Protein AF-0000000069709035 (afdb_homodimer)

Solvent-accessible surface area (backbone atoms only — not comparable to full-atom values): 29386 Å² total; per-residue (Å²): 130,51,40,73,45,54,16,50,61,55,23,49,52,48,51,56,45,42,37,57,29,41,48,54,38,43,74,75,73,40,66,38,20,39,33,39,36,38,46,39,82,55,62,71,58,51,52,52,52,51,51,52,41,52,56,24,54,76,49,61,29,45,65,43,82,43,79,38,64,52,84,51,62,55,62,56,55,54,50,51,43,47,54,47,59,68,33,86,73,46,25,14,45,43,71,52,77,75,58,45,87,87,39,62,64,68,59,53,40,62,57,40,43,64,76,23,26,27,54,19,66,16,27,44,28,36,13,23,36,65,65,70,56,46,82,35,64,32,18,49,40,46,29,51,48,52,53,32,53,75,71,70,50,72,42,56,37,33,37,32,28,32,32,16,70,40,77,72,42,23,46,52,34,52,45,50,27,52,29,94,50,93,72,6,30,22,25,37,32,44,34,48,95,50,35,76,56,57,47,63,53,41,38,68,23,50,28,39,39,32,41,63,70,40,71,42,71,42,44,30,90,30,46,32,80,58,18,32,40,42,30,60,14,80,31,84,39,82,36,98,44,96,81,46,42,43,61,37,17,15,42,33,60,73,51,30,44,75,31,18,43,29,34,35,40,51,76,49,11,46,63,46,17,28,58,38,31,36,52,50,29,22,47,52,26,30,25,61,76,69,71,43,90,66,68,75,121,130,50,41,72,44,54,16,50,61,53,22,51,52,49,51,57,45,42,37,57,30,41,48,55,38,42,72,74,74,40,65,36,18,39,33,40,37,39,44,40,82,56,64,71,58,51,52,52,52,51,52,52,41,51,56,24,54,77,49,62,28,45,65,44,82,43,80,38,63,53,83,50,62,54,63,58,57,54,50,51,41,48,51,46,62,70,32,86,72,45,25,14,46,42,71,51,77,74,57,44,87,88,38,60,63,68,60,54,40,61,56,40,44,65,76,24,25,27,56,19,67,16,27,44,27,37,14,23,36,65,65,69,56,48,83,35,63,32,18,47,38,47,28,49,48,52,53,32,52,75,71,71,49,71,42,56,37,32,37,32,28,33,33,16,69,40,76,71,42,23,45,52,35,53,45,51,29,52,28,95,48,92,71,6,30,23,24,36,32,43,35,47,94,51,37,78,56,59,47,65,53,40,36,68,23,49,28,36,38,33,41,63,70,40,70,43,71,42,42,28,90,31,46,32,79,57,17,33,38,42,30,61,14,79,31,83,40,83,38,98,45,97,81,45,42,43,61,35,17,15,43,33,60,72,54,30,44,75,31,19,44,28,34,34,41,50,73,49,10,49,64,46,16,27,58,38,31,37,52,49,30,21,47,50,27,31,25,62,76,70,71,42,90,64,71,76,120

Sequence (594 aa):
MTTVIDGKAVAADIREQLTNSVETLSGEGETPTLATVLMGNDPASETYVSMKHRDCEELGIEARDVRIDGDAPADELFEAVENLNADPAVNGVLVQMPVPDHVDKQAVLQSIDPEKDVDGFHPENVGRLVAGDARYKPCTPHGIQKLFESIDLDPAGKDVVVVGRSDIVGKPMANLLIQKEDGGNATVTVCHSRTEDLAAKTQAADVVVAAAGVPELIDGSMLSEGVVVIDVGVNRVDADTEKGYELVGDVEYESAAEKASAITPVPGGVGPMTRAMLLYNTVKATSRQEGIPVDLPMTTVIDGKAVAADIREQLTNSVETLSGEGETPTLATVLMGNDPASETYVSMKHRDCEELGIEARDVRIDGDAPADELFEAVENLNADPAVNGVLVQMPVPDHVDKQAVLQSIDPEKDVDGFHPENVGRLVAGDARYKPCTPHGIQKLFESIDLDPAGKDVVVVGRSDIVGKPMANLLIQKEDGGNATVTVCHSRTEDLAAKTQAADVVVAAAGVPELIDGSMLSEGVVVIDVGVNRVDADTEKGYELVGDVEYESAAEKASAITPVPGGVGPMTRAMLLYNTVKATSRQEGIPVDLP

pLDDT: mean 95.6, std 6.12, range [62.56, 98.94]

Secondary structure (DSSP, 8-state):
-PEE--HHHHHHHHHHHHHHHHHHHHHTT---EEEEEEES--HHHHHHHHHHHHHHHHHT-EEEEEEE-TTS-HHHHHHHHHHHHH-TT--EEEEPSPPPTTS-HHHHHHHS-TTTBTTS-SHHHHHHHHTT--SS--HHHHHHHHHHHHTT---TT-EEEEE---TTTHHHHHHHHHSSSTT---EEEEE-TT-S-HHHHHHT-SEEEE-S--TT-B-GGGS-TT-EEEE---EEEE-SSTTSEEEE-SB-HHHHHTT-SEE--TTTSSHHHHHHHHHHHHHHHHHHHHT------/-PEE--HHHHHHHHHHHHHHHHHHHHHTT---EEEEEEES--HHHHHHHHHHHHHHHHHT-EEEEEEE-TTS-HHHHHHHHHHHHH-TT--EEEEPSPPPTTS-HHHHHHHS-TTTBTTS-SHHHHHHHHTT--SS--HHHHHHHHHHHHTT---TT-EEEEE---TTTHHHHHHHHHSSSTT---EEEEE-TT-S-HHHHHHT-SEEEE-S--TT-B-GGGS-TT-EEEE---EEEE-SSTTSEEEE-SB-HHHHHTT-SEE--TTTSSHHHHHHHHHHHHHHHHHHHHT------

Foldseek 3Di:
DAAALFLQVLLVVQLVQCLQLQVLCVVVVAAQEEEEEEEADDPVQVVVLVVLCVSCVVSRHHYHYHYHYLPDDLVVLLVVQLVLQVDLNHLAYHYDDDHHPNHDPLVSLCSHDCLRHLQQLHPVQLVCLLVVRHLHQHQLLVLVLSSCVVVPHWQAAFEEEEEADDSRHRVSNQSNQCDPDTSHNHNYHYHYPPRDCQLVSQQRGQEYEYDHQAFQLAELSSHAAAHEYHFPHWHWDQDPDPVRTDTGTNHDCPSNSVRYNYYYGPVRGSVSRSSSSSVLSSSSSSCVSVVNDGDRD/DAAALFLQVLLVVQLVQCLQLQVLCVVVVAAQEEEEEEEADPVVQVVVLVVLCVSCVVSRHHYHYHYHYLPDDLVVLLVVQLVLQVDLNHLAYHYDDDHHPNHDPLVSLCSHDCLRHLQQLHPVQLVCLLVVRHLHQHQLLVLVLSSCVVVPHWQAAFEEEEEADDSRHRVSNQSNQCDPDTSHNHNYHYHYPPRPCQLVSQQRGQEYEYDHQAFQLAELSSHAAAHEYEFPHWHWDQDPDPVRTDTGTNHDCPSNSVRYNYYYGPPRGSVSRSSSSSVLSSSSSSCVSVVNDGDRD

Nearest PDB structures (foldseek):
  8wfc-assembly1_A-2  TM=9.436E-01  e=3.351E-33  Porphyromonas gingivalis
  7ehv-assembly1_B  TM=9.606E-01  e=2.937E-32  Homo sapiens
  2c2y-assembly1_A-2  TM=9.545E-01  e=8.212E-32  Mycobacterium tuberculosis H37Rv
  4b4v-assembly1_B  TM=9.511E-01  e=3.908E-32  Acinetobacter baumannii ATCC 19606 = CIP 70.34 = JCM 6841
  4a26-assembly1_A  TM=9.319E-01  e=2.169E-31  Leishmania major

Organism: NCBI:txid1604004

InterPro domains:
  IPR000672 Tetrahydrofolate dehydrogenase/cyclohydrolase [MF_01576] (2-290)
  IPR000672 Tetrahydrofolate dehydrogenase/cyclohydrolase [PR00085] (32-54)
  IPR000672 Tetrahydrofolate dehydrogenase/cyclohydrolase [PR00085] (73-100)
  IPR000672 Tetrahydrofolate dehydrogenase/cyclohydrolase [PR00085] (108-129)
  IPR000672 Tetrahydrofolate dehydrogenase/cyclohydrolase [PR00085] (153-173)
  IPR000672 Tetrahydrofolate dehydrogenase/cyclohydrolase [PR00085] (206-235)
  IPR000672 Tetrahydrofolate dehydrogenase/cyclohydrolase [PR00085] (246-262)
  IPR000672 Tetrahydrofolate dehydrogenase/cyclohydrolase [PR00085] (263-281)
  IPR020630 Tetrahydrofolate dehydrogenase/cyclohydrolase, catalytic domain [PF00763] (5-119)
  IPR020631 Tetrahydrofolate dehydrogenase/cyclohydrolase, NAD(P)-binding domain [PF02882] (138-289)
  IPR020631 Tetrahydrofolate dehydrogenase/cyclohydrolase, NAD(P)-binding domain [cd01080] (114-285)
  IPR036291 NAD(P)-binding domain superfamily [SSF51735] (121-288)
  IPR046346 Aminoacid dehydrogenase-like, N-terminal domain superfamily [SSF53223] (1-120)

Radius of gyration: 25.01 Å; Cα contacts (8 Å, |Δi|>4): 1370; chains: 2; bounding box: 58×79×54 Å

Structure (mmCIF, N/CA/C/O backbone):
data_AF-0000000069709035-model_v1
#
loop_
_entity.id
_entity.type
_entity.pdbx_description
1 polymer 'Bifunctional protein FolD'
#
loop_
_atom_site.group_PDB
_atom_site.id
_atom_site.type_symbol
_atom_site.label_atom_id
_atom_site.label_alt_id
_atom_site.label_comp_id
_atom_site.label_asym_id
_atom_site.label_entity_id
_atom_site.label_seq_id
_atom_site.pdbx_PDB_ins_code
_atom_site.Cartn_x
_atom_site.Cartn_y
_atom_site.Cartn_z
_atom_site.occupancy
_atom_site.B_iso_or_equiv
_atom_site.auth_seq_id
_atom_site.auth_comp_id
_atom_site.auth_asym_id
_atom_site.auth_atom_id
_atom_site.pdbx_PDB_model_num
ATOM 1 N N . MET A 1 1 ? -30.391 11.641 16.578 1 85.12 1 MET A N 1
ATOM 2 C CA . MET A 1 1 ? -29.656 12.859 16.25 1 85.12 1 MET A CA 1
ATOM 3 C C . MET A 1 1 ? -28.203 12.547 15.906 1 85.12 1 MET A C 1
ATOM 5 O O . MET A 1 1 ? -27.578 11.719 16.562 1 85.12 1 MET A O 1
ATOM 9 N N . THR A 1 2 ? -27.703 13.117 14.695 1 94.81 2 THR A N 1
ATOM 10 C CA . THR A 1 2 ? -26.359 12.828 14.211 1 94.81 2 THR A CA 1
ATOM 11 C C . THR A 1 2 ? -25.312 13.594 15.016 1 94.81 2 THR A C 1
ATOM 13 O O . THR A 1 2 ? -25.547 14.734 15.422 1 94.81 2 THR A O 1
ATOM 16 N N . THR A 1 3 ? -24.281 12.984 15.453 1 97.88 3 THR A N 1
ATOM 17 C CA . THR A 1 3 ? -23.141 13.641 16.078 1 97.88 3 THR A CA 1
ATOM 18 C C . THR A 1 3 ? -22.234 14.281 15.031 1 97.88 3 THR A C 1
ATOM 20 O O . THR A 1 3 ? -21.797 13.609 14.094 1 97.88 3 THR A O 1
ATOM 23 N N . VAL A 1 4 ? -22.047 15.562 15.18 1 98.5 4 VAL A N 1
ATOM 24 C CA . VAL A 1 4 ? -21.094 16.234 14.297 1 98.5 4 VAL A CA 1
ATOM 25 C C . VAL A 1 4 ? -19.688 16.062 14.836 1 98.5 4 VAL A C 1
ATOM 27 O O . VAL A 1 4 ? -19.391 16.438 15.969 1 98.5 4 VAL A O 1
ATOM 30 N N . ILE A 1 5 ? -18.828 15.438 14.086 1 98.69 5 ILE A N 1
ATOM 31 C CA . ILE A 1 5 ? -17.438 15.258 14.477 1 98.69 5 ILE A CA 1
ATOM 32 C C . ILE A 1 5 ? -16.656 16.562 14.25 1 98.69 5 ILE A C 1
ATOM 34 O O . ILE A 1 5 ? -16.406 16.938 13.102 1 98.69 5 ILE A O 1
ATOM 38 N N . ASP A 1 6 ? -16.25 17.156 15.273 1 98.31 6 ASP A N 1
ATOM 39 C CA . ASP A 1 6 ? -15.625 18.469 15.227 1 98.31 6 ASP A CA 1
ATOM 40 C C . ASP A 1 6 ? -14.117 18.359 15.039 1 98.31 6 ASP A C 1
ATOM 42 O O . ASP A 1 6 ? -13.367 18.297 16.016 1 98.31 6 ASP A O 1
ATOM 46 N N . GLY A 1 7 ? -13.695 18.391 13.781 1 98.38 7 GLY A N 1
ATOM 47 C CA . GLY A 1 7 ? -12.281 18.266 13.484 1 98.38 7 GLY A CA 1
ATOM 48 C C . GLY A 1 7 ? -11.438 19.391 14.055 1 98.38 7 GLY A C 1
ATOM 49 O O . GLY A 1 7 ? -10.273 19.188 14.398 1 98.38 7 GLY A O 1
ATOM 50 N N . LYS A 1 8 ? -12.031 20.578 14.164 1 97.5 8 LYS A N 1
ATOM 51 C CA . LYS A 1 8 ? -11.32 21.719 14.734 1 97.5 8 LYS A CA 1
ATOM 52 C C . LYS A 1 8 ? -10.984 21.469 16.203 1 97.5 8 LYS A C 1
ATOM 54 O O . LYS A 1 8 ? -9.859 21.734 16.641 1 97.5 8 LYS A O 1
ATOM 59 N N . ALA A 1 9 ? -11.977 20.984 16.906 1 98.19 9 ALA A N 1
ATOM 60 C CA . ALA A 1 9 ? -11.773 20.703 18.328 1 98.19 9 ALA A CA 1
ATOM 61 C C . ALA A 1 9 ? -10.727 19.609 18.547 1 98.19 9 ALA A C 1
ATOM 63 O O . ALA A 1 9 ? -9.859 19.734 19.406 1 98.19 9 ALA A O 1
ATOM 64 N N . VAL A 1 10 ? -10.836 18.531 17.766 1 98.5 10 VAL A N 1
ATOM 65 C CA . VAL A 1 10 ? -9.891 17.422 17.891 1 98.5 10 VAL A CA 1
ATOM 66 C C . VAL A 1 10 ? -8.484 17.906 17.547 1 98.5 10 VAL A C 1
ATOM 68 O O . VAL A 1 10 ? -7.52 17.562 18.234 1 98.5 10 VAL A O 1
ATOM 71 N N . ALA A 1 11 ? -8.32 18.672 16.484 1 97.62 11 ALA A N 1
ATOM 72 C CA . ALA A 1 11 ? -7.039 19.234 16.062 1 97.62 11 ALA A CA 1
ATOM 73 C C . ALA A 1 11 ? -6.434 20.094 17.172 1 97.62 11 ALA A C 1
ATOM 75 O O . ALA A 1 11 ? -5.234 20.031 17.438 1 97.62 11 ALA A O 1
ATOM 76 N N . ALA A 1 12 ? -7.273 20.938 17.75 1 96.56 12 ALA A N 1
ATOM 77 C CA . ALA A 1 12 ? -6.816 21.797 18.844 1 96.56 12 ALA A CA 1
ATOM 78 C C . ALA A 1 12 ? -6.277 20.984 20.016 1 96.56 12 ALA A C 1
ATOM 80 O O . ALA A 1 12 ? -5.258 21.344 20.609 1 96.56 12 ALA A O 1
ATOM 81 N N . ASP A 1 13 ? -6.984 19.938 20.328 1 97.44 13 ASP A N 1
ATOM 82 C CA . ASP A 1 13 ? -6.551 19.047 21.406 1 97.44 13 ASP A CA 1
ATOM 83 C C . ASP A 1 13 ? -5.18 18.453 21.094 1 97.44 13 ASP A C 1
ATOM 85 O O . ASP A 1 13 ? -4.32 18.359 21.969 1 97.44 13 ASP A O 1
ATOM 89 N N . ILE A 1 14 ? -4.973 18 19.859 1 97.38 14 ILE A N 1
ATOM 90 C CA . ILE A 1 14 ? -3.703 17.422 19.438 1 97.38 14 ILE A CA 1
ATOM 91 C C . ILE A 1 14 ? -2.594 18.453 19.547 1 97.38 14 ILE A C 1
ATOM 93 O O . ILE A 1 14 ? -1.519 18.172 20.078 1 97.38 14 ILE A O 1
ATOM 97 N N . ARG A 1 15 ? -2.836 19.672 19.094 1 95.88 15 ARG A N 1
ATOM 98 C CA . ARG A 1 15 ? -1.846 20.75 19.156 1 95.88 15 ARG A CA 1
ATOM 99 C C . ARG A 1 15 ? -1.473 21.062 20.609 1 95.88 15 ARG A C 1
ATOM 101 O O . ARG A 1 15 ? -0.301 21.297 20.906 1 95.88 15 ARG A O 1
ATOM 108 N N . GLU A 1 16 ? -2.475 21.062 21.406 1 95.38 16 GLU A N 1
ATOM 109 C CA . GLU A 1 16 ? -2.225 21.312 22.828 1 95.38 16 GLU A CA 1
ATOM 110 C C . GLU A 1 16 ? -1.298 20.266 23.422 1 95.38 16 GLU A C 1
ATOM 112 O O . GLU A 1 16 ? -0.353 20.594 24.141 1 95.38 16 GLU A O 1
ATOM 117 N N . GLN A 1 17 ? -1.543 19.094 23.078 1 96.12 17 GLN A N 1
ATOM 118 C CA . GLN A 1 17 ? -0.728 18 23.609 1 96.12 17 GLN A CA 1
ATOM 119 C C . GLN A 1 17 ? 0.677 18.016 23.016 1 96.12 17 GLN A C 1
ATOM 121 O O . GLN A 1 17 ? 1.646 17.641 23.672 1 96.12 17 GLN A O 1
ATOM 126 N N . LEU A 1 18 ? 0.821 18.422 21.797 1 97.31 18 LEU A N 1
ATOM 127 C CA . LEU A 1 18 ? 2.115 18.516 21.125 1 97.31 18 LEU A CA 1
ATOM 128 C C . LEU A 1 18 ? 3 19.562 21.797 1 97.31 18 LEU A C 1
ATOM 130 O O . LEU A 1 18 ? 4.227 19.5 21.703 1 97.31 18 LEU A O 1
ATOM 134 N N . THR A 1 19 ? 2.367 20.594 22.438 1 95.69 19 THR A N 1
ATOM 135 C CA . THR A 1 19 ? 3.121 21.625 23.125 1 95.69 19 THR A CA 1
ATOM 136 C C . THR A 1 19 ? 4.086 21.016 24.141 1 95.69 19 THR A C 1
ATOM 138 O O . THR A 1 19 ? 5.242 21.438 24.234 1 95.69 19 THR A O 1
ATOM 141 N N . ASN A 1 20 ? 3.625 20.016 24.844 1 95.81 20 ASN A N 1
ATOM 142 C CA . ASN A 1 20 ? 4.469 19.328 25.812 1 95.81 20 ASN A CA 1
ATOM 143 C C . ASN A 1 20 ? 5.652 18.641 25.141 1 95.81 20 ASN A C 1
ATOM 145 O O . ASN A 1 20 ? 6.766 18.656 25.672 1 95.81 20 ASN A O 1
ATOM 149 N N . SER A 1 21 ? 5.383 18.031 24.016 1 97.44 21 SER A N 1
ATOM 150 C CA . SER A 1 21 ? 6.438 17.359 23.266 1 97.44 21 SER A CA 1
ATOM 151 C C . SER A 1 21 ? 7.48 18.359 22.766 1 97.44 21 SER A C 1
ATOM 153 O O . SER A 1 21 ? 8.68 18.078 22.828 1 97.44 21 SER A O 1
ATOM 155 N N . VAL A 1 22 ? 7.031 19.469 22.297 1 97.69 22 VAL A N 1
ATOM 156 C CA . VAL A 1 22 ? 7.922 20.5 21.781 1 97.69 22 VAL A CA 1
ATOM 157 C C . VAL A 1 22 ? 8.766 21.062 22.922 1 97.69 22 VAL A C 1
ATOM 159 O O . VAL A 1 22 ? 9.961 21.328 22.766 1 97.69 22 VAL A O 1
ATOM 162 N N . GLU A 1 23 ? 8.172 21.234 24.062 1 96.5 23 GLU A N 1
ATOM 163 C CA . GLU A 1 23 ? 8.898 21.719 25.234 1 96.5 23 GLU A CA 1
ATOM 164 C C . GLU A 1 23 ? 9.992 20.734 25.641 1 96.5 23 GLU A C 1
ATOM 166 O O . GLU A 1 23 ? 11.094 21.141 26.031 1 96.5 23 GLU A O 1
ATOM 171 N N . THR A 1 24 ? 9.625 19.469 25.609 1 97.38 24 THR A N 1
ATOM 172 C CA . THR A 1 24 ? 10.617 18.438 25.922 1 97.38 24 THR A CA 1
ATOM 173 C C . THR A 1 24 ? 11.812 18.531 24.969 1 97.38 24 THR A C 1
ATOM 175 O O . THR A 1 24 ? 12.961 18.5 25.422 1 97.38 24 THR A O 1
ATOM 178 N N . LEU A 1 25 ? 11.562 18.672 23.688 1 97.94 25 LEU A N 1
ATOM 179 C CA . LEU A 1 25 ? 12.625 18.797 22.703 1 97.94 25 LEU A CA 1
ATOM 180 C C . LEU A 1 25 ? 13.438 20.062 22.938 1 97.94 25 LEU A C 1
ATOM 182 O O . LEU A 1 25 ? 14.672 20.031 22.906 1 97.94 25 LEU A O 1
ATOM 186 N N . SER A 1 26 ? 12.711 21.156 23.203 1 96.38 26 SER A N 1
ATOM 187 C CA . SER A 1 26 ? 13.367 22.438 23.453 1 96.38 26 SER A CA 1
ATOM 188 C C . SER A 1 26 ? 14.266 22.359 24.688 1 96.38 26 SER A C 1
ATOM 190 O O . SER A 1 26 ? 15.336 22.969 24.719 1 96.38 26 SER A O 1
ATOM 192 N N . GLY A 1 27 ? 13.789 21.656 25.641 1 96.69 27 GLY A N 1
ATOM 193 C CA . GLY A 1 27 ? 14.578 21.453 26.844 1 96.69 27 GLY A CA 1
ATOM 194 C C . GLY A 1 27 ? 15.891 20.75 26.594 1 96.69 27 GLY A C 1
ATOM 195 O O . GLY A 1 27 ? 16.859 20.922 27.344 1 96.69 27 GLY A O 1
ATOM 196 N N . GLU A 1 28 ? 15.938 19.969 25.609 1 97.38 28 GLU A N 1
ATOM 197 C CA . GLU A 1 28 ? 17.156 19.266 25.219 1 97.38 28 GLU A CA 1
ATOM 198 C C . GLU A 1 28 ? 17.938 20.031 24.156 1 97.38 28 GLU A C 1
ATOM 200 O O . GLU A 1 28 ? 18.891 19.5 23.594 1 97.38 28 GLU A O 1
ATOM 205 N N . GLY A 1 29 ? 17.438 21.266 23.781 1 96.81 29 GLY A N 1
ATOM 206 C CA . GLY A 1 29 ? 18.156 22.141 22.875 1 96.81 29 GLY A CA 1
ATOM 207 C C . GLY A 1 29 ? 17.75 21.969 21.438 1 96.81 29 GLY A C 1
ATOM 208 O O . GLY A 1 29 ? 18.438 22.453 20.531 1 96.81 29 GLY A O 1
ATOM 209 N N . GLU A 1 30 ? 16.641 21.25 21.219 1 97.31 30 GLU A N 1
ATOM 210 C CA . GLU A 1 30 ? 16.219 20.984 19.844 1 97.31 30 GLU A CA 1
ATOM 211 C C . GLU A 1 30 ? 14.914 21.688 19.516 1 97.31 30 GLU A C 1
ATOM 213 O O . GLU A 1 30 ? 13.969 21.672 20.312 1 97.31 30 GLU A O 1
ATOM 218 N N . THR A 1 31 ? 14.875 22.422 18.453 1 97.5 31 THR A N 1
ATOM 219 C CA . THR A 1 31 ? 13.664 23.062 17.938 1 97.5 31 THR A CA 1
ATOM 220 C C . THR A 1 31 ? 13.18 22.375 16.672 1 97.5 31 THR A C 1
ATOM 222 O O . THR A 1 31 ? 13.867 22.375 15.648 1 97.5 31 THR A O 1
ATOM 225 N N . PRO A 1 32 ? 11.984 21.766 16.719 1 98.31 32 PRO A N 1
ATOM 226 C CA . PRO A 1 32 ? 11.469 21.172 15.477 1 98.31 32 PRO A CA 1
ATOM 227 C C . PRO A 1 32 ? 11.352 22.203 14.344 1 98.31 32 PRO A C 1
ATOM 229 O O . PRO A 1 32 ? 10.914 23.328 14.578 1 98.31 32 PRO A O 1
ATOM 232 N N . THR A 1 33 ? 11.734 21.828 13.172 1 98.19 33 THR A N 1
ATOM 233 C CA . THR A 1 33 ? 11.719 22.75 12.031 1 98.19 33 THR A CA 1
ATOM 234 C C . THR A 1 33 ? 11.039 22.094 10.836 1 98.19 33 THR A C 1
ATOM 236 O O . THR A 1 33 ? 11.445 21.016 10.398 1 98.19 33 THR A O 1
ATOM 239 N N . LEU A 1 34 ? 10.008 22.734 10.32 1 97.81 34 LEU A N 1
ATOM 240 C CA . LEU A 1 34 ? 9.281 22.312 9.125 1 97.81 34 LEU A CA 1
ATOM 241 C C . LEU A 1 34 ? 9.57 23.25 7.957 1 97.81 34 LEU A C 1
ATOM 243 O O . LEU A 1 34 ? 9.352 24.453 8.055 1 97.81 34 LEU A O 1
ATOM 247 N N . ALA A 1 35 ? 10.133 22.688 6.91 1 97.19 35 ALA A N 1
ATOM 248 C CA . ALA A 1 35 ? 10.336 23.453 5.684 1 97.19 35 ALA A CA 1
ATOM 249 C C . ALA A 1 35 ? 9.242 23.156 4.66 1 97.19 35 ALA A C 1
ATOM 251 O O . ALA A 1 35 ? 8.953 21.984 4.371 1 97.19 35 ALA A O 1
ATOM 252 N N . THR A 1 36 ? 8.625 24.156 4.148 1 95.19 36 THR A N 1
ATOM 253 C CA . THR A 1 36 ? 7.629 24.031 3.09 1 95.19 36 THR A CA 1
ATOM 254 C C . THR A 1 36 ? 8.133 24.656 1.792 1 95.19 36 THR A C 1
ATOM 256 O O . THR A 1 36 ? 8.68 25.766 1.8 1 95.19 36 THR A O 1
ATOM 259 N N . VAL A 1 37 ? 8.023 23.891 0.736 1 95.69 37 VAL A N 1
ATOM 260 C CA . VAL A 1 37 ? 8.422 24.375 -0.585 1 95.69 37 VAL A CA 1
ATOM 261 C C . VAL A 1 37 ? 7.18 24.594 -1.446 1 95.69 37 VAL A C 1
ATOM 263 O O . VAL A 1 37 ? 6.375 23.672 -1.638 1 95.69 37 VAL A O 1
ATOM 266 N N . LEU A 1 38 ? 6.996 25.766 -1.884 1 94.38 38 LEU A N 1
ATOM 267 C CA . LEU A 1 38 ? 5.891 26.125 -2.764 1 94.38 38 LEU A CA 1
ATOM 268 C C . LEU A 1 38 ? 6.402 26.609 -4.117 1 94.38 38 LEU A C 1
ATOM 270 O O . LEU A 1 38 ? 7.168 27.562 -4.188 1 94.38 38 LEU A O 1
ATOM 274 N N . MET A 1 39 ? 6.09 25.875 -5.125 1 93.88 39 MET A N 1
ATOM 275 C CA . MET A 1 39 ? 6.402 26.297 -6.484 1 93.88 39 MET A CA 1
ATOM 276 C C . MET A 1 39 ? 5.145 26.781 -7.207 1 93.88 39 MET A C 1
ATOM 278 O O . MET A 1 39 ? 4.258 25.984 -7.512 1 93.88 39 MET A O 1
ATOM 282 N N . GLY A 1 40 ? 5.145 28 -7.59 1 87.06 40 GLY A N 1
ATOM 283 C CA . GLY A 1 40 ? 3.979 28.594 -8.227 1 87.06 40 GLY A CA 1
ATOM 284 C C . GLY A 1 40 ? 3.34 29.688 -7.406 1 87.06 40 GLY A C 1
ATOM 285 O O . GLY A 1 40 ? 3.805 30 -6.309 1 87.06 40 GLY A O 1
ATOM 286 N N . ASN A 1 41 ? 2.328 30.375 -8 1 75.38 41 ASN A N 1
ATOM 287 C CA . ASN A 1 41 ? 1.71 31.531 -7.379 1 75.38 41 ASN A CA 1
ATOM 288 C C . ASN A 1 41 ? 0.221 31.312 -7.129 1 75.38 41 ASN A C 1
ATOM 290 O O . ASN A 1 41 ? -0.552 32.281 -7.07 1 75.38 41 ASN A O 1
ATOM 294 N N . ASP A 1 42 ? -0.115 30.047 -6.969 1 73.12 42 ASP A N 1
ATOM 295 C CA . ASP A 1 42 ? -1.532 29.797 -6.727 1 73.12 42 ASP A CA 1
ATOM 296 C C . ASP A 1 42 ? -1.956 30.328 -5.355 1 73.12 42 ASP A C 1
ATOM 298 O O . ASP A 1 42 ? -1.397 29.922 -4.332 1 73.12 42 ASP A O 1
ATOM 302 N N . PRO A 1 43 ? -2.887 31.281 -5.324 1 65.19 43 PRO A N 1
ATOM 303 C CA . PRO A 1 43 ? -3.312 31.906 -4.074 1 65.19 43 PRO A CA 1
ATOM 304 C C . PRO A 1 43 ? -3.781 30.891 -3.033 1 65.19 43 PRO A C 1
ATOM 306 O O . PRO A 1 43 ? -3.533 31.078 -1.839 1 65.19 43 PRO A O 1
ATOM 309 N N . ALA A 1 44 ? -4.52 29.906 -3.445 1 63.41 44 ALA A N 1
ATOM 310 C CA . ALA A 1 44 ? -4.988 28.875 -2.523 1 63.41 44 ALA A CA 1
ATOM 311 C C . ALA A 1 44 ? -3.818 28.188 -1.824 1 63.41 44 ALA A C 1
ATOM 313 O O . ALA A 1 44 ? -3.863 27.953 -0.616 1 63.41 44 ALA A O 1
ATOM 314 N N . SER A 1 45 ? -2.803 27.969 -2.529 1 69 45 SER A N 1
ATOM 315 C CA . SER A 1 45 ? -1.605 27.344 -1.986 1 69 45 SER A CA 1
ATOM 316 C C . SER A 1 45 ? -0.89 28.266 -1.006 1 69 45 SER A C 1
ATOM 318 O O . SER A 1 45 ? -0.416 27.828 0.041 1 69 45 SER A O 1
ATOM 320 N N . GLU A 1 46 ? -0.958 29.547 -1.298 1 69.69 46 GLU A N 1
ATOM 321 C CA . GLU A 1 46 ? -0.292 30.516 -0.439 1 69.69 46 GLU A CA 1
ATOM 322 C C . GLU A 1 46 ? -0.981 30.625 0.918 1 69.69 46 GLU A C 1
ATOM 324 O O . GLU A 1 46 ? -0.317 30.734 1.951 1 69.69 46 GLU A O 1
ATOM 329 N N . THR A 1 47 ? -2.195 30.562 0.863 1 67.56 47 THR A N 1
ATOM 330 C CA . THR A 1 47 ? -2.967 30.641 2.098 1 67.56 47 THR A CA 1
ATOM 331 C C . THR A 1 47 ? -2.701 29.422 2.98 1 67.56 47 THR A C 1
ATOM 333 O O . THR A 1 47 ? -2.561 29.547 4.199 1 67.56 47 THR A O 1
ATOM 336 N N . TYR A 1 48 ? -2.607 28.297 2.303 1 70.62 48 TYR A N 1
ATOM 337 C CA . TYR A 1 48 ? -2.373 27.078 3.051 1 70.62 48 TYR A CA 1
ATOM 338 C C . TYR A 1 48 ? -1.006 27.094 3.727 1 70.62 48 TYR A C 1
ATOM 340 O O . TYR A 1 48 ? -0.876 26.719 4.895 1 70.62 48 TYR A O 1
ATOM 348 N N . VAL A 1 49 ? -0.06 27.672 3.049 1 70.25 49 VAL A N 1
ATOM 349 C CA . VAL A 1 49 ? 1.295 27.75 3.582 1 70.25 49 VAL A CA 1
ATOM 350 C C . VAL A 1 49 ? 1.325 28.719 4.762 1 70.25 49 VAL A C 1
ATOM 352 O O . VAL A 1 49 ? 1.96 28.453 5.781 1 70.25 49 VAL A O 1
ATOM 355 N N . SER A 1 50 ? 0.559 29.75 4.617 1 72.12 50 SER A N 1
ATOM 356 C CA . SER A 1 50 ? 0.524 30.75 5.676 1 72.12 50 SER A CA 1
ATOM 357 C C . SER A 1 50 ? -0.12 30.188 6.941 1 72.12 50 SER A C 1
ATOM 359 O O . SER A 1 50 ? 0.342 30.469 8.055 1 72.12 50 SER A O 1
ATOM 361 N N . MET A 1 51 ? -1.083 29.406 6.773 1 75.06 51 MET A N 1
ATOM 362 C CA . MET A 1 51 ? -1.756 28.781 7.91 1 75.06 51 MET A CA 1
ATOM 363 C C . MET A 1 51 ? -0.826 27.812 8.633 1 75.06 51 MET A C 1
ATOM 365 O O . MET A 1 51 ? -0.791 27.781 9.859 1 75.06 51 MET A O 1
ATOM 369 N N . LYS A 1 52 ? -0.081 27.125 7.855 1 74.94 52 LYS A N 1
ATOM 370 C CA . LYS A 1 52 ? 0.882 26.188 8.43 1 74.94 52 LYS A CA 1
ATOM 371 C C . LYS A 1 52 ? 1.914 26.922 9.281 1 74.94 52 LYS A C 1
ATOM 373 O O . LYS A 1 52 ? 2.281 26.438 10.359 1 74.94 52 LYS A O 1
ATOM 378 N N . HIS A 1 53 ? 2.287 28.078 8.789 1 78.31 53 HIS A N 1
ATOM 379 C CA . HIS A 1 53 ? 3.295 28.859 9.508 1 78.31 53 HIS A CA 1
ATOM 380 C C . HIS A 1 53 ? 2.758 29.359 10.844 1 78.31 53 HIS A C 1
ATOM 382 O O . HIS A 1 53 ? 3.461 29.328 11.852 1 78.31 53 HIS A O 1
ATOM 388 N N . ARG A 1 54 ? 1.565 29.734 10.805 1 80.81 54 ARG A N 1
ATOM 389 C CA . ARG A 1 54 ? 0.946 30.219 12.031 1 80.81 54 ARG A CA 1
ATOM 390 C C . ARG A 1 54 ? 0.829 29.109 13.062 1 80.81 54 ARG A C 1
ATOM 392 O O . ARG A 1 54 ? 1.14 29.297 14.234 1 80.81 54 ARG A O 1
ATOM 399 N N . ASP A 1 55 ? 0.446 27.969 12.625 1 83.69 55 ASP A N 1
ATOM 400 C CA . ASP A 1 55 ? 0.332 26.797 13.5 1 83.69 55 ASP A CA 1
ATOM 401 C C . ASP A 1 55 ? 1.687 26.438 14.102 1 83.69 55 ASP A C 1
ATOM 403 O O . ASP A 1 55 ? 1.777 26.109 15.289 1 83.69 55 ASP A O 1
ATOM 407 N N . CYS A 1 56 ? 2.676 26.516 13.297 1 84 56 CYS A N 1
ATOM 408 C CA . CYS A 1 56 ? 4.031 26.203 13.742 1 84 56 CYS A CA 1
ATOM 409 C C . CYS A 1 56 ? 4.473 27.172 14.836 1 84 56 CYS A C 1
ATOM 411 O O . CYS A 1 56 ? 4.953 26.75 15.891 1 84 56 CYS A O 1
ATOM 413 N N . GLU A 1 57 ? 4.266 28.422 14.555 1 85.31 57 GLU A N 1
ATOM 414 C CA . GLU A 1 57 ? 4.699 29.469 15.477 1 85.31 57 GLU A CA 1
ATOM 415 C C . GLU A 1 57 ? 4.039 29.297 16.844 1 85.31 57 GLU A C 1
ATOM 417 O O . GLU A 1 57 ? 4.695 29.438 17.875 1 85.31 57 GLU A O 1
ATOM 422 N N . GLU A 1 58 ? 2.863 28.969 16.828 1 88.25 58 GLU A N 1
ATOM 423 C CA . GLU A 1 58 ? 2.102 28.828 18.062 1 88.25 58 GLU A CA 1
ATOM 424 C C . GLU A 1 58 ? 2.629 27.672 18.906 1 88.25 58 GLU A C 1
ATOM 426 O O . GLU A 1 58 ? 2.537 27.688 20.141 1 88.25 58 GLU A O 1
ATOM 431 N N . LEU A 1 59 ? 3.268 26.688 18.312 1 92.81 59 LEU A N 1
ATOM 432 C CA . LEU A 1 59 ? 3.707 25.484 19 1 92.81 59 LEU A CA 1
ATOM 433 C C . LEU A 1 59 ? 5.207 25.531 19.281 1 92.81 59 LEU A C 1
ATOM 435 O O . LEU A 1 59 ? 5.75 24.641 19.922 1 92.81 59 LEU A O 1
ATOM 439 N N . GLY A 1 60 ? 5.855 26.547 18.781 1 93.56 60 GLY A N 1
ATOM 440 C CA . GLY A 1 60 ? 7.301 26.609 18.922 1 93.56 60 GLY A CA 1
ATOM 441 C C . GLY A 1 60 ? 8.039 25.797 17.875 1 93.56 60 GLY A C 1
ATOM 442 O O . GLY A 1 60 ? 9.18 25.391 18.094 1 93.56 60 GLY A O 1
ATOM 443 N N . ILE A 1 61 ? 7.375 25.5 16.812 1 96.19 61 ILE A N 1
ATOM 444 C CA . ILE A 1 61 ? 7.98 24.875 15.648 1 96.19 61 ILE A CA 1
ATOM 445 C C . ILE A 1 61 ? 8.469 25.938 14.68 1 96.19 61 ILE A C 1
ATOM 447 O O . ILE A 1 61 ? 7.766 26.922 14.414 1 96.19 61 ILE A O 1
ATOM 451 N N . GLU A 1 62 ? 9.672 25.844 14.297 1 96 62 GLU A N 1
ATOM 452 C CA . GLU A 1 62 ? 10.188 26.797 13.32 1 96 62 GLU A CA 1
ATOM 453 C C . GLU A 1 62 ? 9.688 26.469 11.914 1 96 62 GLU A C 1
ATOM 455 O O . GLU A 1 62 ? 9.68 25.297 11.508 1 96 62 GLU A O 1
ATOM 460 N N . ALA A 1 63 ? 9.195 27.453 11.227 1 95.12 63 ALA A N 1
ATOM 461 C CA . ALA A 1 63 ? 8.734 27.297 9.852 1 95.12 63 ALA A CA 1
ATOM 462 C C . ALA A 1 63 ? 9.711 27.953 8.867 1 95.12 63 ALA A C 1
ATOM 464 O O . ALA A 1 63 ? 10.141 29.094 9.07 1 95.12 63 ALA A O 1
ATOM 465 N N . ARG A 1 64 ? 10.156 27.188 7.898 1 94.19 64 ARG A N 1
ATOM 466 C CA . ARG A 1 64 ? 10.977 27.688 6.797 1 94.19 64 ARG A CA 1
ATOM 467 C C . ARG A 1 64 ? 10.203 27.641 5.48 1 94.19 64 ARG A C 1
ATOM 469 O O . ARG A 1 64 ? 9.758 26.578 5.051 1 94.19 64 ARG A O 1
ATOM 476 N N . ASP A 1 65 ? 10.055 28.797 4.902 1 93.06 65 ASP A N 1
ATOM 477 C CA . ASP A 1 65 ? 9.289 28.891 3.662 1 93.06 65 ASP A CA 1
ATOM 478 C C . ASP A 1 65 ? 10.211 29.094 2.461 1 93.06 65 ASP A C 1
ATOM 480 O O . ASP A 1 65 ? 10.992 30.031 2.422 1 93.06 65 ASP A O 1
ATOM 484 N N . VAL A 1 66 ? 10.109 28.156 1.583 1 94.69 66 VAL A N 1
ATOM 485 C CA . VAL A 1 66 ? 10.852 28.266 0.333 1 94.69 66 VAL A CA 1
ATOM 486 C C . VAL A 1 66 ? 9.891 28.484 -0.828 1 94.69 66 VAL A C 1
ATOM 488 O O . VAL A 1 66 ? 9.008 27.672 -1.082 1 94.69 66 VAL A O 1
ATOM 491 N N . ARG A 1 67 ? 10.07 29.547 -1.494 1 94.31 67 ARG A N 1
ATOM 492 C CA . ARG A 1 67 ? 9.211 29.906 -2.619 1 94.31 67 ARG A CA 1
ATOM 493 C C . ARG A 1 67 ? 9.984 29.859 -3.934 1 94.31 67 ARG A C 1
ATOM 495 O O . ARG A 1 67 ? 11.094 30.391 -4.023 1 94.31 67 ARG A O 1
ATOM 502 N N . ILE A 1 68 ? 9.398 29.203 -4.812 1 96.12 68 ILE A N 1
ATOM 503 C CA . ILE A 1 68 ? 9.977 29.094 -6.148 1 96.12 68 ILE A CA 1
ATOM 504 C C . ILE A 1 68 ? 8.969 29.547 -7.191 1 96.12 68 ILE A C 1
ATOM 506 O O . ILE A 1 68 ? 7.785 29.219 -7.113 1 96.12 68 ILE A O 1
ATOM 510 N N . ASP A 1 69 ? 9.484 30.297 -8.18 1 94.88 69 ASP A N 1
ATOM 511 C CA . ASP A 1 69 ? 8.625 30.75 -9.258 1 94.88 69 ASP A CA 1
ATOM 512 C C . ASP A 1 69 ? 8.039 29.578 -10.031 1 94.88 69 ASP A C 1
ATOM 514 O O . ASP A 1 69 ? 8.742 28.594 -10.305 1 94.88 69 ASP A O 1
ATOM 518 N N . GLY A 1 70 ? 6.715 29.656 -10.336 1 94.06 70 GLY A N 1
ATOM 519 C CA . GLY A 1 70 ? 6.031 28.594 -11.031 1 94.06 70 GLY A CA 1
ATOM 520 C C . GLY A 1 70 ? 6.625 28.297 -12.398 1 94.06 70 GLY A C 1
ATOM 521 O O . GLY A 1 70 ? 6.48 27.188 -12.914 1 94.06 70 GLY A O 1
ATOM 522 N N . ASP A 1 71 ? 7.324 29.281 -12.953 1 94.62 71 ASP A N 1
ATOM 523 C CA . ASP A 1 71 ? 7.871 29.141 -14.297 1 94.62 71 ASP A CA 1
ATOM 524 C C . ASP A 1 71 ? 9.359 28.781 -14.25 1 94.62 71 ASP A C 1
ATOM 526 O O . ASP A 1 71 ? 9.984 28.594 -15.297 1 94.62 71 ASP A O 1
ATOM 530 N N . ALA A 1 72 ? 9.875 28.734 -13.047 1 96.5 72 ALA A N 1
ATOM 531 C CA . ALA A 1 72 ? 11.281 28.359 -12.914 1 96.5 72 ALA A CA 1
ATOM 532 C C . ALA A 1 72 ? 11.523 26.938 -13.383 1 96.5 72 ALA A C 1
ATOM 534 O O . ALA A 1 72 ? 10.594 26.125 -13.453 1 96.5 72 ALA A O 1
ATOM 535 N N . PRO A 1 73 ? 12.781 26.672 -13.789 1 97.31 73 PRO A N 1
ATOM 536 C CA . PRO A 1 73 ? 13.094 25.297 -14.148 1 97.31 73 PRO A CA 1
ATOM 537 C C . PRO A 1 73 ? 12.852 24.312 -13 1 97.31 73 PRO A C 1
ATOM 539 O O . PRO A 1 73 ? 13.055 24.656 -11.836 1 97.31 73 PRO A O 1
ATOM 542 N N . ALA A 1 74 ? 12.391 23.094 -13.312 1 97.06 74 ALA A N 1
ATOM 543 C CA . ALA A 1 74 ? 12.125 22.047 -12.328 1 97.06 74 ALA A CA 1
ATOM 544 C C . ALA A 1 74 ? 13.328 21.828 -11.414 1 97.06 74 ALA A C 1
ATOM 546 O O . ALA A 1 74 ? 13.164 21.531 -10.227 1 97.06 74 ALA A O 1
ATOM 547 N N . ASP A 1 75 ? 14.492 22 -11.953 1 97.81 75 ASP A N 1
ATOM 548 C CA . ASP A 1 75 ? 15.734 21.75 -11.227 1 97.81 75 ASP A CA 1
ATOM 549 C C . ASP A 1 75 ? 15.828 22.625 -9.984 1 97.81 75 ASP A C 1
ATOM 551 O O . ASP A 1 75 ? 16.438 22.25 -8.984 1 97.81 75 ASP A O 1
ATOM 555 N N . GLU A 1 76 ? 15.242 23.781 -10.078 1 97.81 76 GLU A N 1
ATOM 556 C CA . GLU A 1 76 ? 15.273 24.672 -8.922 1 97.81 76 GLU A CA 1
ATOM 557 C C . GLU A 1 76 ? 14.547 24.062 -7.727 1 97.81 76 GLU A C 1
ATOM 559 O O . GLU A 1 76 ? 14.992 24.203 -6.586 1 97.81 76 GLU A O 1
ATOM 564 N N . LEU A 1 77 ? 13.438 23.422 -8.031 1 98 77 LEU A N 1
ATOM 565 C CA . LEU A 1 77 ? 12.703 22.734 -6.969 1 98 77 LEU A CA 1
ATOM 566 C C . LEU A 1 77 ? 13.531 21.594 -6.391 1 98 77 LEU A C 1
ATOM 568 O O . LEU A 1 77 ? 13.641 21.469 -5.168 1 98 77 LEU A O 1
ATOM 572 N N . PHE A 1 78 ? 14.133 20.797 -7.242 1 98.31 78 PHE A N 1
ATOM 573 C CA . PHE A 1 78 ? 14.914 19.641 -6.797 1 98.31 78 PHE A CA 1
ATOM 574 C C . PHE A 1 78 ? 16.141 20.094 -6.012 1 98.31 78 PHE A C 1
ATOM 576 O O . PHE A 1 78 ? 16.516 19.453 -5.027 1 98.31 78 PHE A O 1
ATOM 583 N N . GLU A 1 79 ? 16.734 21.203 -6.438 1 98.31 79 GLU A N 1
ATOM 584 C CA . GLU A 1 79 ? 17.875 21.75 -5.707 1 98.31 79 GLU A CA 1
ATOM 585 C C . GLU A 1 79 ? 17.453 22.25 -4.324 1 98.31 79 GLU A C 1
ATOM 587 O O . GLU A 1 79 ? 18.156 22.047 -3.342 1 98.31 79 GLU A O 1
ATOM 592 N N . ALA A 1 80 ? 16.297 22.922 -4.312 1 98.31 80 ALA A N 1
ATOM 593 C CA . ALA A 1 80 ? 15.773 23.375 -3.033 1 98.31 80 ALA A CA 1
ATOM 594 C C . ALA A 1 80 ? 15.547 22.203 -2.08 1 98.31 80 ALA A C 1
ATOM 596 O O . ALA A 1 80 ? 15.93 22.266 -0.911 1 98.31 80 ALA A O 1
ATOM 597 N N . VAL A 1 81 ? 14.938 21.109 -2.562 1 98.56 81 VAL A N 1
ATOM 598 C CA . VAL A 1 81 ? 14.656 19.938 -1.754 1 98.56 81 VAL A CA 1
ATOM 599 C C . VAL A 1 81 ? 15.961 19.297 -1.293 1 98.56 81 VAL A C 1
ATOM 601 O O . VAL A 1 81 ? 16.094 18.906 -0.129 1 98.56 81 VAL A O 1
ATOM 604 N N . GLU A 1 82 ? 16.906 19.219 -2.176 1 98.56 82 GLU A N 1
ATOM 605 C CA . GLU A 1 82 ? 18.219 18.656 -1.841 1 98.56 82 GLU A CA 1
ATOM 606 C C . GLU A 1 82 ? 18.875 19.453 -0.711 1 98.56 82 GLU A C 1
ATOM 608 O O . GLU A 1 82 ? 19.438 18.859 0.21 1 98.56 82 GLU A O 1
ATOM 613 N N . ASN A 1 83 ? 18.828 20.812 -0.858 1 98.62 83 ASN A N 1
ATOM 614 C CA . ASN A 1 83 ? 19.391 21.672 0.173 1 98.62 83 ASN A CA 1
ATOM 615 C C . ASN A 1 83 ? 18.703 21.453 1.521 1 98.62 83 ASN A C 1
ATOM 617 O O . ASN A 1 83 ? 19.359 21.406 2.559 1 98.62 83 ASN A O 1
ATOM 621 N N . LEU A 1 84 ? 17.438 21.281 1.475 1 98.69 84 LEU A N 1
ATOM 622 C CA . LEU A 1 84 ? 16.688 21.062 2.701 1 98.69 84 LEU A CA 1
ATOM 623 C C . LEU A 1 84 ? 17 19.688 3.295 1 98.69 84 LEU A C 1
ATOM 625 O O . LEU A 1 84 ? 17.109 19.547 4.516 1 98.69 84 LEU A O 1
ATOM 629 N N . ASN A 1 85 ? 17.125 18.688 2.469 1 98.69 85 ASN A N 1
ATOM 630 C CA . ASN A 1 85 ? 17.516 17.359 2.91 1 98.69 85 ASN A CA 1
ATOM 631 C C . ASN A 1 85 ? 18.828 17.375 3.668 1 98.69 85 ASN A C 1
ATOM 633 O O . ASN A 1 85 ? 18.984 16.688 4.676 1 98.69 85 ASN A O 1
ATOM 637 N N . ALA A 1 86 ? 19.734 18.188 3.209 1 98.38 86 ALA A N 1
ATOM 638 C CA . ALA A 1 86 ? 21.094 18.203 3.719 1 98.38 86 ALA A CA 1
ATOM 639 C C . ALA A 1 86 ? 21.203 19.078 4.965 1 98.38 86 ALA A C 1
ATOM 641 O O . ALA A 1 86 ? 22.203 19.016 5.684 1 98.38 86 ALA A O 1
ATOM 642 N N . ASP A 1 87 ? 20.25 19.984 5.18 1 98.31 87 ASP A N 1
ATOM 643 C CA . ASP A 1 87 ? 20.281 20.922 6.293 1 98.31 87 ASP A CA 1
ATOM 644 C C . ASP A 1 87 ? 19.906 20.234 7.605 1 98.31 87 ASP A C 1
ATOM 646 O O . ASP A 1 87 ? 18.75 19.859 7.805 1 98.31 87 ASP A O 1
ATOM 650 N N . PRO A 1 88 ? 20.828 20.031 8.5 1 97.44 88 PRO A N 1
ATOM 651 C CA . PRO A 1 88 ? 20.531 19.328 9.742 1 97.44 88 PRO A CA 1
ATOM 652 C C . PRO A 1 88 ? 19.531 20.062 10.625 1 97.44 88 PRO A C 1
ATOM 654 O O . PRO A 1 88 ? 18.984 19.5 11.57 1 97.44 88 PRO A O 1
ATOM 657 N N . ALA A 1 89 ? 19.344 21.375 10.297 1 97.31 89 ALA A N 1
ATOM 658 C CA . ALA A 1 89 ? 18.406 22.172 11.094 1 97.31 89 ALA A CA 1
ATOM 659 C C . ALA A 1 89 ? 16.969 21.938 10.656 1 97.31 89 ALA A C 1
ATOM 661 O O . ALA A 1 89 ? 16.031 22.328 11.352 1 97.31 89 ALA A O 1
ATOM 662 N N . VAL A 1 90 ? 16.781 21.281 9.531 1 98.5 90 VAL A N 1
ATOM 663 C CA . VAL A 1 90 ? 15.445 21.016 9 1 98.5 90 VAL A CA 1
ATOM 664 C C . VAL A 1 90 ? 15.039 19.578 9.328 1 98.5 90 VAL A C 1
ATOM 666 O O . VAL A 1 90 ? 15.758 18.625 8.992 1 98.5 90 VAL A O 1
ATOM 669 N N . ASN A 1 91 ? 13.867 19.438 9.977 1 98.69 91 ASN A N 1
ATOM 670 C CA . ASN A 1 91 ? 13.445 18.109 10.414 1 98.69 91 ASN A CA 1
ATOM 671 C C . ASN A 1 91 ? 12.367 17.531 9.508 1 98.69 91 ASN A C 1
ATOM 673 O O . ASN A 1 91 ? 12.273 16.312 9.344 1 98.69 91 ASN A O 1
ATOM 677 N N . GLY A 1 92 ? 11.531 18.328 9.023 1 98.5 92 GLY A N 1
ATOM 678 C CA . GLY A 1 92 ? 10.477 17.938 8.102 1 98.5 92 GLY A CA 1
ATOM 679 C C . GLY A 1 92 ? 10.445 18.766 6.836 1 98.5 92 GLY A C 1
ATOM 680 O O . GLY A 1 92 ? 10.703 19.969 6.871 1 98.5 92 GLY A O 1
ATOM 681 N N . VAL A 1 93 ? 10.18 18.141 5.734 1 98.31 93 VAL A N 1
ATOM 682 C CA . VAL A 1 93 ? 10.078 18.812 4.441 1 98.31 93 VAL A CA 1
ATOM 683 C C . VAL A 1 93 ? 8.734 18.484 3.797 1 98.31 93 VAL A C 1
ATOM 685 O O . VAL A 1 93 ? 8.305 17.328 3.783 1 98.31 93 VAL A O 1
ATOM 688 N N . LEU A 1 94 ? 8.047 19.469 3.367 1 95.62 94 LEU A N 1
ATOM 689 C CA . LEU A 1 94 ? 6.789 19.328 2.635 1 95.62 94 LEU A CA 1
ATOM 690 C C . LEU A 1 94 ? 6.816 20.172 1.355 1 95.62 94 LEU A C 1
ATOM 692 O O . LEU A 1 94 ? 7.129 21.359 1.391 1 95.62 94 LEU A O 1
ATOM 696 N N . VAL A 1 95 ? 6.637 19.516 0.255 1 94.44 95 VAL A N 1
ATOM 697 C CA . VAL A 1 95 ? 6.438 20.234 -0.999 1 94.44 95 VAL A CA 1
ATOM 698 C C . VAL A 1 95 ? 4.941 20.359 -1.291 1 94.44 95 VAL A C 1
ATOM 700 O O . VAL A 1 95 ? 4.234 19.359 -1.376 1 94.44 95 VAL A O 1
ATOM 703 N N . GLN A 1 96 ? 4.535 21.547 -1.377 1 89.81 96 GLN A N 1
ATOM 704 C CA . GLN A 1 96 ? 3.115 21.797 -1.591 1 89.81 96 GLN A CA 1
ATOM 705 C C . GLN A 1 96 ? 2.678 21.344 -2.979 1 89.81 96 GLN A C 1
ATOM 707 O O . GLN A 1 96 ? 3.326 21.656 -3.977 1 89.81 96 GLN A O 1
ATOM 712 N N . MET A 1 97 ? 1.61 20.594 -3.002 1 86.25 97 MET A N 1
ATOM 713 C CA . MET A 1 97 ? 1.006 20.141 -4.254 1 86.25 97 MET A CA 1
ATOM 714 C C . MET A 1 97 ? -0.21 20.984 -4.605 1 86.25 97 MET A C 1
ATOM 716 O O . MET A 1 97 ? -0.888 21.516 -3.719 1 86.25 97 MET A O 1
ATOM 720 N N . PRO A 1 98 ? -0.524 21.141 -5.82 1 86.31 98 PRO A N 1
ATOM 721 C CA . PRO A 1 98 ? 0.176 20.531 -6.953 1 86.31 98 PRO A CA 1
ATOM 722 C C . PRO A 1 98 ? 1.402 21.344 -7.387 1 86.31 98 PRO A C 1
ATOM 724 O O . PRO A 1 98 ? 1.458 22.547 -7.172 1 86.31 98 PRO A O 1
ATOM 727 N N . VAL A 1 99 ? 2.334 20.719 -7.93 1 92.69 99 VAL A N 1
ATOM 728 C CA . VAL A 1 99 ? 3.461 21.359 -8.602 1 92.69 99 VAL A CA 1
ATOM 729 C C . VAL A 1 99 ? 3.094 21.656 -10.055 1 92.69 99 VAL A C 1
ATOM 731 O O . VAL A 1 99 ? 2.133 21.094 -10.586 1 92.69 99 VAL A O 1
ATOM 734 N N . PRO A 1 100 ? 3.797 22.594 -10.609 1 93.75 100 PRO A N 1
ATOM 735 C CA . PRO A 1 100 ? 3.523 22.906 -12.016 1 93.75 100 PRO A CA 1
ATOM 736 C C . PRO A 1 100 ? 3.666 21.672 -12.922 1 93.75 100 PRO A C 1
ATOM 738 O O . PRO A 1 100 ? 4.332 20.703 -12.555 1 93.75 100 PRO A O 1
ATOM 741 N N . ASP A 1 101 ? 3.078 21.703 -14.125 1 93.19 101 ASP A N 1
ATOM 742 C CA . ASP A 1 101 ? 2.953 20.578 -15.047 1 93.19 101 ASP A CA 1
ATOM 743 C C . ASP A 1 101 ? 4.328 20.062 -15.469 1 93.19 101 ASP A C 1
ATOM 745 O O . ASP A 1 101 ? 4.488 18.875 -15.758 1 93.19 101 ASP A O 1
ATOM 749 N N . HIS A 1 102 ? 5.246 21.047 -15.602 1 95.56 102 HIS A N 1
ATOM 750 C CA . HIS A 1 102 ? 6.551 20.656 -16.125 1 95.56 102 HIS A CA 1
ATOM 751 C C . HIS A 1 102 ? 7.387 19.953 -15.062 1 95.56 102 HIS A C 1
ATOM 753 O O . HIS A 1 102 ? 8.5 19.5 -15.336 1 95.56 102 HIS A O 1
ATOM 759 N N . VAL A 1 103 ? 6.875 19.859 -13.844 1 95.81 103 VAL A N 1
ATOM 760 C CA . VAL A 1 103 ? 7.555 19.188 -12.742 1 95.81 103 VAL A CA 1
ATOM 761 C C . VAL A 1 103 ? 6.883 17.844 -12.461 1 95.81 103 VAL A C 1
ATOM 763 O O . VAL A 1 103 ? 5.668 17.781 -12.258 1 95.81 103 VAL A O 1
ATOM 766 N N . ASP A 1 104 ? 7.688 16.781 -12.469 1 94.25 104 ASP A N 1
ATOM 767 C CA . ASP A 1 104 ? 7.156 15.453 -12.18 1 94.25 104 ASP A CA 1
ATOM 768 C C . ASP A 1 104 ? 6.871 15.289 -10.688 1 94.25 104 ASP A C 1
ATOM 770 O O . ASP A 1 104 ? 7.797 15.25 -9.875 1 94.25 104 ASP A O 1
ATOM 774 N N . LYS A 1 105 ? 5.621 15.148 -10.359 1 92.5 105 LYS A N 1
ATOM 775 C CA . LYS A 1 105 ? 5.184 15.078 -8.969 1 92.5 105 LYS A CA 1
ATOM 776 C C . LYS A 1 105 ? 5.832 13.898 -8.25 1 92.5 105 LYS A C 1
ATOM 778 O O . LYS A 1 105 ? 6.305 14.039 -7.117 1 92.5 105 LYS A O 1
ATOM 783 N N . GLN A 1 106 ? 5.828 12.766 -8.852 1 92.31 106 GLN A N 1
ATOM 784 C CA . GLN A 1 106 ? 6.387 11.57 -8.227 1 92.31 106 GLN A CA 1
ATOM 785 C C . GLN A 1 106 ? 7.879 11.734 -7.945 1 92.31 106 GLN A C 1
ATOM 787 O O . GLN A 1 106 ? 8.367 11.32 -6.898 1 92.31 106 GLN A O 1
ATOM 792 N N . ALA A 1 107 ? 8.562 12.352 -8.914 1 95.06 107 ALA A N 1
ATOM 793 C CA . ALA A 1 107 ? 9.992 12.617 -8.734 1 95.06 107 ALA A CA 1
ATOM 794 C C . ALA A 1 107 ? 10.234 13.531 -7.539 1 95.06 107 ALA A C 1
ATOM 796 O O . ALA A 1 107 ? 11.211 13.359 -6.805 1 95.06 107 ALA A O 1
ATOM 797 N N . VAL A 1 108 ? 9.352 14.477 -7.359 1 95.88 108 VAL A N 1
ATOM 798 C CA . VAL A 1 108 ? 9.469 15.398 -6.238 1 95.88 108 VAL A CA 1
ATOM 799 C C . VAL A 1 108 ? 9.344 14.641 -4.922 1 95.88 108 VAL A C 1
ATOM 801 O O . VAL A 1 108 ? 10.195 14.773 -4.035 1 95.88 108 VAL A O 1
ATOM 804 N N . LEU A 1 109 ? 8.352 13.797 -4.789 1 94.88 109 LEU A N 1
ATOM 805 C CA . LEU A 1 109 ? 8.133 13.023 -3.572 1 94.88 109 LEU A CA 1
ATOM 806 C C . LEU A 1 109 ? 9.32 12.102 -3.291 1 94.88 109 LEU A C 1
ATOM 808 O O . LEU A 1 109 ? 9.719 11.93 -2.137 1 94.88 109 LEU A O 1
ATOM 812 N N . GLN A 1 110 ? 9.867 11.586 -4.332 1 95.19 110 GLN A N 1
ATOM 813 C CA . GLN A 1 110 ? 10.992 10.664 -4.211 1 95.19 110 GLN A CA 1
ATOM 814 C C . GLN A 1 110 ? 12.266 11.391 -3.816 1 95.19 110 GLN A C 1
ATOM 816 O O . GLN A 1 110 ? 13.227 10.773 -3.35 1 95.19 110 GLN A O 1
ATOM 821 N N . SER A 1 111 ? 12.305 12.711 -4.074 1 97.38 111 SER A N 1
ATOM 822 C CA . SER A 1 111 ? 13.516 13.484 -3.824 1 97.38 111 SER A CA 1
ATOM 823 C C . SER A 1 111 ? 13.617 13.891 -2.359 1 97.38 111 SER A C 1
ATOM 825 O O . SER A 1 111 ? 14.688 14.297 -1.896 1 97.38 111 SER A O 1
ATOM 827 N N . ILE A 1 112 ? 12.539 13.781 -1.658 1 98.31 112 ILE A N 1
ATOM 828 C CA . ILE A 1 112 ? 12.531 14.164 -0.251 1 98.31 112 ILE A CA 1
ATOM 829 C C . ILE A 1 112 ? 13.156 13.047 0.589 1 98.31 112 ILE A C 1
ATOM 831 O O . ILE A 1 112 ? 12.812 11.875 0.427 1 98.31 112 ILE A O 1
ATOM 835 N N . ASP A 1 113 ? 14.102 13.406 1.469 1 98.44 113 ASP A N 1
ATOM 836 C CA . ASP A 1 113 ? 14.641 12.43 2.414 1 98.44 113 ASP A CA 1
ATOM 837 C C . ASP A 1 113 ? 13.516 11.734 3.18 1 98.44 113 ASP A C 1
ATOM 839 O O . ASP A 1 113 ? 12.695 12.391 3.826 1 98.44 113 ASP A O 1
ATOM 843 N N . PRO A 1 114 ? 13.453 10.375 3.135 1 98.25 114 PRO A N 1
ATOM 844 C CA . PRO A 1 114 ? 12.367 9.664 3.812 1 98.25 114 PRO A CA 1
ATOM 845 C C . PRO A 1 114 ? 12.266 10.008 5.297 1 98.25 114 PRO A C 1
ATOM 847 O O . PRO A 1 114 ? 11.172 9.977 5.871 1 98.25 114 PRO A O 1
ATOM 850 N N . GLU A 1 115 ? 13.359 10.328 5.91 1 98.38 115 GLU A N 1
ATOM 851 C CA . GLU A 1 115 ? 13.367 10.688 7.324 1 98.38 115 GLU A CA 1
ATOM 852 C C . GLU A 1 115 ? 12.742 12.062 7.547 1 98.38 115 GLU A C 1
ATOM 854 O O . GLU A 1 115 ? 12.352 12.398 8.664 1 98.38 115 GLU A O 1
ATOM 859 N N . LYS A 1 116 ? 12.703 12.867 6.484 1 98.75 116 LYS A N 1
ATOM 860 C CA . LYS A 1 116 ? 12.172 14.219 6.598 1 98.75 116 LYS A CA 1
ATOM 861 C C . LYS A 1 116 ? 10.828 14.344 5.898 1 98.75 116 LYS A C 1
ATOM 863 O O . LYS A 1 116 ? 10.242 15.43 5.852 1 98.75 116 LYS A O 1
ATOM 868 N N . ASP A 1 117 ? 10.352 13.281 5.332 1 98.56 117 ASP A N 1
ATOM 869 C CA . ASP A 1 117 ? 9.07 13.234 4.625 1 98.56 117 ASP A CA 1
ATOM 870 C C . ASP A 1 117 ? 7.902 13.195 5.605 1 98.56 117 ASP A C 1
ATOM 872 O O . ASP A 1 117 ? 7.258 12.164 5.77 1 98.56 117 ASP A O 1
ATOM 876 N N . VAL A 1 118 ? 7.516 14.281 6.109 1 98.19 118 VAL A N 1
ATOM 877 C CA . VAL A 1 118 ? 6.582 14.344 7.23 1 98.19 118 VAL A CA 1
ATOM 878 C C . VAL A 1 118 ? 5.148 14.242 6.715 1 98.19 118 VAL A C 1
ATOM 880 O O . VAL A 1 118 ? 4.207 14.125 7.5 1 98.19 118 VAL A O 1
ATOM 883 N N . ASP A 1 119 ? 4.977 14.219 5.406 1 95.94 119 ASP A N 1
ATOM 884 C CA . ASP A 1 119 ? 3.664 13.922 4.844 1 95.94 119 ASP A CA 1
ATOM 885 C C . ASP A 1 119 ? 3.488 12.422 4.617 1 95.94 119 ASP A C 1
ATOM 887 O O . ASP A 1 119 ? 2.369 11.945 4.418 1 95.94 119 ASP A O 1
ATOM 891 N N . GLY A 1 120 ? 4.559 11.695 4.578 1 97 120 GLY A N 1
ATOM 892 C CA . GLY A 1 120 ? 4.543 10.242 4.559 1 97 120 GLY A CA 1
ATOM 893 C C . GLY A 1 120 ? 4.352 9.664 3.168 1 97 120 GLY A C 1
ATOM 894 O O . GLY A 1 120 ? 3.787 8.578 3.012 1 97 120 GLY A O 1
ATOM 895 N N . PHE A 1 121 ? 4.84 10.406 2.102 1 96.25 121 PHE A N 1
ATOM 896 C CA . PHE A 1 121 ? 4.457 9.953 0.77 1 96.25 121 PHE A CA 1
ATOM 897 C C . PHE A 1 121 ? 5.68 9.477 -0.01 1 96.25 121 PHE A C 1
ATOM 899 O O . PHE A 1 121 ? 5.555 9 -1.137 1 96.25 121 PHE A O 1
ATOM 906 N N . HIS A 1 122 ? 6.914 9.695 0.614 1 97.44 122 HIS A N 1
ATOM 907 C CA . HIS A 1 122 ? 8.039 9.008 -0.016 1 97.44 122 HIS A CA 1
ATOM 908 C C . HIS A 1 122 ? 7.754 7.523 -0.188 1 97.44 122 HIS A C 1
ATOM 910 O O . HIS A 1 122 ? 7.203 6.883 0.711 1 97.44 122 HIS A O 1
ATOM 916 N N . PRO A 1 123 ? 8.172 6.93 -1.297 1 97.44 123 PRO A N 1
ATOM 917 C CA . PRO A 1 123 ? 7.859 5.516 -1.524 1 97.44 123 PRO A CA 1
ATOM 918 C C . PRO A 1 123 ? 8.312 4.621 -0.374 1 97.44 123 PRO A C 1
ATOM 920 O O . PRO A 1 123 ? 7.609 3.682 -0.001 1 97.44 123 PRO A O 1
ATOM 923 N N . GLU A 1 124 ? 9.422 4.891 0.172 1 97.44 124 GLU A N 1
ATOM 924 C CA . GLU A 1 124 ? 9.891 4.09 1.296 1 97.44 124 GLU A CA 1
ATOM 925 C C . GLU A 1 124 ? 8.922 4.156 2.471 1 97.44 124 GLU A C 1
ATOM 927 O O . GLU A 1 124 ? 8.633 3.139 3.102 1 97.44 124 GLU A O 1
ATOM 932 N N . ASN A 1 125 ? 8.453 5.363 2.779 1 98.19 125 ASN A N 1
ATOM 933 C CA . ASN A 1 125 ? 7.527 5.52 3.896 1 98.19 125 ASN A CA 1
ATOM 934 C C . ASN A 1 125 ? 6.188 4.852 3.607 1 98.19 125 ASN A C 1
ATOM 936 O O . ASN A 1 125 ? 5.59 4.242 4.496 1 98.19 125 ASN A O 1
ATOM 940 N N . VAL A 1 126 ? 5.719 4.984 2.393 1 98.06 126 VAL A N 1
ATOM 941 C CA . VAL A 1 126 ? 4.484 4.312 1.986 1 98.06 126 VAL A CA 1
ATOM 942 C C . VAL A 1 126 ? 4.648 2.803 2.135 1 98.06 126 VAL A C 1
ATOM 944 O O . VAL A 1 126 ? 3.771 2.131 2.686 1 98.06 126 VAL A O 1
ATOM 947 N N . GLY A 1 127 ? 5.75 2.293 1.617 1 97.94 127 GLY A N 1
ATOM 948 C CA . GLY A 1 127 ? 6.004 0.866 1.74 1 97.94 127 GLY A CA 1
ATOM 949 C C . GLY A 1 127 ? 6.078 0.395 3.18 1 97.94 127 GLY A C 1
ATOM 950 O O . GLY A 1 127 ? 5.57 -0.676 3.516 1 97.94 127 GLY A O 1
ATOM 951 N N . ARG A 1 128 ? 6.727 1.155 4.031 1 97.31 128 ARG A N 1
ATOM 952 C CA . ARG A 1 128 ? 6.785 0.828 5.453 1 97.31 128 ARG A CA 1
ATOM 953 C C . ARG A 1 128 ? 5.391 0.797 6.066 1 97.31 128 ARG A C 1
ATOM 955 O O . ARG A 1 128 ? 5.082 -0.084 6.871 1 97.31 128 ARG A O 1
ATOM 962 N N . LEU A 1 129 ? 4.582 1.77 5.695 1 97.81 129 LEU A N 1
ATOM 963 C CA . LEU A 1 129 ? 3.203 1.786 6.176 1 97.81 129 LEU A CA 1
ATOM 964 C C . LEU A 1 129 ? 2.473 0.509 5.773 1 97.81 129 LEU A C 1
ATOM 966 O O . LEU A 1 129 ? 1.806 -0.116 6.602 1 97.81 129 LEU A O 1
ATOM 970 N N . VAL A 1 130 ? 2.611 0.098 4.555 1 97.62 130 VAL A N 1
ATOM 971 C CA . VAL A 1 130 ? 1.942 -1.091 4.039 1 97.62 130 VAL A CA 1
ATOM 972 C C . VAL A 1 130 ? 2.418 -2.324 4.801 1 97.62 130 VAL A C 1
ATOM 974 O O . VAL A 1 130 ? 1.635 -3.24 5.066 1 97.62 130 VAL A O 1
ATOM 977 N N . ALA A 1 131 ? 3.656 -2.301 5.23 1 95.5 131 ALA A N 1
ATOM 978 C CA . ALA A 1 131 ? 4.238 -3.432 5.949 1 95.5 131 ALA A CA 1
ATOM 979 C C . ALA A 1 131 ? 3.871 -3.389 7.43 1 95.5 131 ALA A C 1
ATOM 981 O O . ALA A 1 131 ? 4.219 -4.297 8.188 1 95.5 131 ALA A O 1
ATOM 982 N N . GLY A 1 132 ? 3.217 -2.338 7.906 1 95.06 132 GLY A N 1
ATOM 983 C CA . GLY A 1 132 ? 2.805 -2.225 9.297 1 95.06 132 GLY A CA 1
ATOM 984 C C . GLY A 1 132 ? 3.863 -1.6 10.188 1 95.06 132 GLY A C 1
ATOM 985 O O . GLY A 1 132 ? 3.848 -1.782 11.406 1 95.06 132 GLY A O 1
ATOM 986 N N . ASP A 1 133 ? 4.82 -0.968 9.562 1 94.69 133 ASP A N 1
ATOM 987 C CA . ASP A 1 133 ? 5.922 -0.311 10.258 1 94.69 133 ASP A CA 1
ATOM 988 C C . ASP A 1 133 ? 6.074 1.138 9.797 1 94.69 133 ASP A C 1
ATOM 990 O O . ASP A 1 133 ? 7.156 1.545 9.367 1 94.69 133 ASP A O 1
ATOM 994 N N . ALA A 1 134 ? 5.016 1.922 9.898 1 97 134 ALA A N 1
ATOM 995 C CA . ALA A 1 134 ? 5.02 3.289 9.383 1 97 134 ALA A CA 1
ATOM 996 C C . ALA A 1 134 ? 5.988 4.168 10.172 1 97 134 ALA A C 1
ATOM 998 O O . ALA A 1 134 ? 5.883 4.273 11.398 1 97 134 ALA A O 1
ATOM 999 N N . ARG A 1 135 ? 6.941 4.762 9.477 1 97.25 135 ARG A N 1
ATOM 1000 C CA . ARG A 1 135 ? 7.762 5.805 10.078 1 97.25 135 ARG A CA 1
ATOM 1001 C C . ARG A 1 135 ? 6.93 7.039 10.414 1 97.25 135 ARG A C 1
ATOM 1003 O O . ARG A 1 135 ? 6.934 7.512 11.547 1 97.25 135 ARG A O 1
ATOM 1010 N N . TYR A 1 136 ? 6.211 7.52 9.445 1 98.31 136 TYR A N 1
ATOM 1011 C CA . TYR A 1 136 ? 5.184 8.555 9.539 1 98.31 136 TYR A CA 1
ATOM 1012 C C . TYR A 1 136 ? 3.877 8.078 8.914 1 98.31 136 TYR A C 1
ATOM 1014 O O . TYR A 1 136 ? 3.865 7.586 7.781 1 98.31 136 TYR A O 1
ATOM 1022 N N . LYS A 1 137 ? 2.773 8.164 9.688 1 98.12 137 LYS A N 1
ATOM 1023 C CA . LYS A 1 137 ? 1.475 7.965 9.055 1 98.12 137 LYS A CA 1
ATOM 1024 C C . LYS A 1 137 ? 1.073 9.18 8.227 1 98.12 137 LYS A C 1
ATOM 1026 O O . LYS A 1 137 ? 1.291 10.32 8.641 1 98.12 137 LYS A O 1
ATOM 1031 N N . PRO A 1 138 ? 0.551 8.922 7 1 97.94 138 PRO A N 1
ATOM 1032 C CA . PRO A 1 138 ? 0.089 10.07 6.219 1 97.94 138 PRO A CA 1
ATOM 1033 C C . PRO A 1 138 ? -0.87 10.969 6.996 1 97.94 138 PRO A C 1
ATOM 1035 O O . PRO A 1 138 ? -1.725 10.469 7.734 1 97.94 138 PRO A O 1
ATOM 1038 N N . CYS A 1 139 ? -0.762 12.258 6.824 1 97.44 139 CYS A N 1
ATOM 1039 C CA . CYS A 1 139 ? -1.386 13.234 7.707 1 97.44 139 CYS A CA 1
ATOM 1040 C C . CYS A 1 139 ? -2.902 13.086 7.695 1 97.44 139 CYS A C 1
ATOM 1042 O O . CYS A 1 139 ? -3.525 12.961 8.75 1 97.44 139 CYS A O 1
ATOM 1044 N N . THR A 1 140 ? -3.518 13.062 6.512 1 97.38 140 THR A N 1
ATOM 1045 C CA . THR A 1 140 ? -4.973 13.023 6.422 1 97.38 140 THR A CA 1
ATOM 1046 C C . THR A 1 140 ? -5.512 11.695 6.938 1 97.38 140 THR A C 1
ATOM 1048 O O . THR A 1 140 ? -6.363 11.672 7.828 1 97.38 140 THR A O 1
ATOM 1051 N N . PRO A 1 141 ? -5.02 10.531 6.527 1 98.56 141 PRO A N 1
ATOM 1052 C CA . PRO A 1 141 ? -5.488 9.25 7.062 1 98.56 141 PRO A CA 1
ATOM 1053 C C . PRO A 1 141 ? -5.285 9.133 8.57 1 98.56 141 PRO A C 1
ATOM 1055 O O . PRO A 1 141 ? -6.172 8.648 9.281 1 98.56 141 PRO A O 1
ATOM 1058 N N . HIS A 1 142 ? -4.129 9.555 9.008 1 98.56 142 HIS A N 1
ATOM 1059 C CA . HIS A 1 142 ? -3.881 9.516 10.445 1 98.56 142 HIS A CA 1
ATOM 1060 C C . HIS A 1 142 ? -4.875 10.398 11.195 1 98.56 142 HIS A C 1
ATOM 1062 O O . HIS A 1 142 ? -5.344 10.023 12.273 1 98.56 142 HIS A O 1
ATOM 1068 N N . GLY A 1 143 ? -5.137 11.578 10.625 1 98.62 143 GLY A N 1
ATOM 1069 C CA . GLY A 1 143 ? -6.152 12.453 11.188 1 98.62 143 GLY A CA 1
ATOM 1070 C C . GLY A 1 143 ? -7.508 11.789 11.312 1 98.62 143 GLY A C 1
ATOM 1071 O O . GLY A 1 143 ? -8.219 11.984 12.297 1 98.62 143 GLY A O 1
ATOM 1072 N N . ILE A 1 144 ? -7.883 11.008 10.352 1 98.81 144 ILE A N 1
ATOM 1073 C CA . ILE A 1 144 ? -9.156 10.297 10.359 1 98.81 144 ILE A CA 1
ATOM 1074 C C . ILE A 1 144 ? -9.18 9.281 11.492 1 98.81 144 ILE A C 1
ATOM 1076 O O . ILE A 1 144 ? -10.188 9.133 12.188 1 98.81 144 ILE A O 1
ATOM 1080 N N . GLN A 1 145 ? -8.062 8.578 11.734 1 98.69 145 GLN A N 1
ATOM 1081 C CA . GLN A 1 145 ? -7.992 7.652 12.867 1 98.69 145 GLN A CA 1
ATOM 1082 C C . GLN A 1 145 ? -8.203 8.383 14.188 1 98.69 145 GLN A C 1
ATOM 1084 O O . GLN A 1 145 ? -8.867 7.875 15.086 1 98.69 145 GLN A O 1
ATOM 1089 N N . LYS A 1 146 ? -7.594 9.609 14.289 1 98.75 146 LYS A N 1
ATOM 1090 C CA . LYS A 1 146 ? -7.785 10.406 15.492 1 98.75 146 LYS A CA 1
ATOM 1091 C C . LYS A 1 146 ? -9.242 10.828 15.648 1 98.75 146 LYS A C 1
ATOM 1093 O O . LYS A 1 146 ? -9.758 10.906 16.766 1 98.75 146 LYS A O 1
ATOM 1098 N N . LEU A 1 147 ? -9.93 11.156 14.508 1 98.88 147 LEU A N 1
ATOM 1099 C CA . LEU A 1 147 ? -11.359 11.469 14.562 1 98.88 147 LEU A CA 1
ATOM 1100 C C . LEU A 1 147 ? -12.156 10.266 15.039 1 98.88 147 LEU A C 1
ATOM 1102 O O . LEU A 1 147 ? -13.102 10.406 15.82 1 98.88 147 LEU A O 1
ATOM 1106 N N . PHE A 1 148 ? -11.812 9.023 14.547 1 98.81 148 PHE A N 1
ATOM 1107 C CA . PHE A 1 148 ? -12.438 7.812 15.055 1 98.81 148 PHE A CA 1
ATOM 1108 C C . PHE A 1 148 ? -12.312 7.738 16.578 1 98.81 148 PHE A C 1
ATOM 1110 O O . PHE A 1 148 ? -13.305 7.484 17.266 1 98.81 148 PHE A O 1
ATOM 1117 N N . GLU A 1 149 ? -11.117 8.031 17.062 1 98.38 149 GLU A N 1
ATOM 1118 C CA . GLU A 1 149 ? -10.859 7.969 18.5 1 98.38 149 GLU A CA 1
ATOM 1119 C C . GLU A 1 149 ? -11.734 8.953 19.266 1 98.38 149 GLU A C 1
ATOM 1121 O O . GLU A 1 149 ? -12.25 8.641 20.344 1 98.38 149 GLU A O 1
ATOM 1126 N N . SER A 1 150 ? -11.898 10.117 18.734 1 98.31 150 SER A N 1
ATOM 1127 C CA . SER A 1 150 ? -12.617 11.188 19.406 1 98.31 150 SER A CA 1
ATOM 1128 C C . SER A 1 150 ? -14.078 10.82 19.641 1 98.31 150 SER A C 1
ATOM 1130 O O . SER A 1 150 ? -14.742 11.398 20.5 1 98.31 150 SER A O 1
ATOM 1132 N N . ILE A 1 151 ? -14.648 9.898 18.875 1 98.31 151 ILE A N 1
ATOM 1133 C CA . ILE A 1 151 ? -16.047 9.5 19.031 1 98.31 151 ILE A CA 1
ATOM 1134 C C . ILE A 1 151 ? -16.109 8.055 19.516 1 98.31 151 ILE A C 1
ATOM 1136 O O . ILE A 1 151 ? -17.141 7.395 19.375 1 98.31 151 ILE A O 1
ATOM 1140 N N . ASP A 1 152 ? -14.945 7.484 19.938 1 98.06 152 ASP A N 1
ATOM 1141 C CA . ASP A 1 152 ? -14.82 6.145 20.5 1 98.06 152 ASP A CA 1
ATOM 1142 C C . ASP A 1 152 ? -15.203 5.074 19.484 1 98.06 152 ASP A C 1
ATOM 1144 O O . ASP A 1 152 ? -15.875 4.102 19.828 1 98.06 152 ASP A O 1
ATOM 1148 N N . LEU A 1 153 ? -14.875 5.324 18.266 1 98.5 153 LEU A N 1
ATOM 1149 C CA . LEU A 1 153 ? -15.102 4.332 17.219 1 98.5 153 LEU A CA 1
ATOM 1150 C C . LEU A 1 153 ? -13.875 3.447 17.047 1 98.5 153 LEU A C 1
ATOM 1152 O O . LEU A 1 153 ? -12.773 3.945 16.766 1 98.5 153 LEU A O 1
ATOM 1156 N N . ASP A 1 154 ? -13.977 2.18 17.266 1 98.25 154 ASP A N 1
ATOM 1157 C CA . ASP A 1 154 ? -12.984 1.17 16.891 1 98.25 154 ASP A CA 1
ATOM 1158 C C . ASP A 1 154 ? -13.336 0.521 15.555 1 98.25 154 ASP A C 1
ATOM 1160 O O . ASP A 1 154 ? -14.375 -0.137 15.43 1 98.25 154 ASP A O 1
ATOM 1164 N N . PRO A 1 155 ? -12.5 0.69 14.562 1 98.56 155 PRO A N 1
ATOM 1165 C CA . PRO A 1 155 ? -12.836 0.161 13.242 1 98.56 155 PRO A CA 1
ATOM 1166 C C . PRO A 1 155 ? -12.688 -1.356 13.156 1 98.56 155 PRO A C 1
ATOM 1168 O O . PRO A 1 155 ? -13.102 -1.967 12.164 1 98.56 155 PRO A O 1
ATOM 1171 N N . ALA A 1 156 ? -12.148 -2.023 14.141 1 98.5 156 ALA A N 1
ATOM 1172 C CA . ALA A 1 156 ? -11.891 -3.461 14.102 1 98.5 156 ALA A CA 1
ATOM 1173 C C . ALA A 1 156 ? -13.172 -4.242 13.82 1 98.5 156 ALA A C 1
ATOM 1175 O O . ALA A 1 156 ? -14.164 -4.094 14.531 1 98.5 156 ALA A O 1
ATOM 1176 N N . GLY A 1 157 ? -13.109 -4.992 12.75 1 98.19 157 GLY A N 1
ATOM 1177 C CA . GLY A 1 157 ? -14.227 -5.848 12.391 1 98.19 157 GLY A CA 1
ATOM 1178 C C . GLY A 1 157 ? -15.305 -5.125 11.602 1 98.19 157 GLY A C 1
ATOM 1179 O O . GLY A 1 157 ? -16.188 -5.758 11.023 1 98.19 157 GLY A O 1
ATOM 1180 N N . LYS A 1 158 ? -15.266 -3.799 11.516 1 98.75 158 LYS A N 1
ATOM 1181 C CA . LYS A 1 158 ? -16.281 -3.014 10.82 1 98.75 158 LYS A CA 1
ATOM 1182 C C . LYS A 1 158 ? -16.047 -3.01 9.312 1 98.75 158 LYS A C 1
ATOM 1184 O O . LYS A 1 158 ? -14.906 -3.135 8.859 1 98.75 158 LYS A O 1
ATOM 1189 N N . ASP A 1 159 ? -17.094 -2.92 8.586 1 98.81 159 ASP A N 1
ATOM 1190 C CA . ASP A 1 159 ? -17.031 -2.684 7.148 1 98.81 159 ASP A CA 1
ATOM 1191 C C . ASP A 1 159 ? -16.797 -1.205 6.844 1 98.81 159 ASP A C 1
ATOM 1193 O O . ASP A 1 159 ? -17.688 -0.376 7.078 1 98.81 159 ASP A O 1
ATOM 1197 N N . VAL A 1 160 ? -15.633 -0.903 6.355 1 98.94 160 VAL A N 1
ATOM 1198 C CA . VAL A 1 160 ? -15.297 0.473 6 1 98.94 160 VAL A CA 1
ATOM 1199 C C . VAL A 1 160 ? -15.156 0.593 4.484 1 98.94 160 VAL A C 1
ATOM 1201 O O . VAL A 1 160 ? -14.391 -0.152 3.865 1 98.94 160 VAL A O 1
ATOM 1204 N N . VAL A 1 161 ? -15.938 1.479 3.912 1 98.94 161 VAL A N 1
ATOM 1205 C CA . VAL A 1 161 ? -15.828 1.754 2.484 1 98.94 161 VAL A CA 1
ATOM 1206 C C . VAL A 1 161 ? -15.047 3.047 2.266 1 98.94 161 VAL A C 1
ATOM 1208 O O . VAL A 1 161 ? -15.414 4.098 2.791 1 98.94 161 VAL A O 1
ATOM 1211 N N . VAL A 1 162 ? -13.938 2.957 1.595 1 98.94 162 VAL A N 1
ATOM 1212 C CA . VAL A 1 162 ? -13.148 4.105 1.17 1 98.94 162 VAL A CA 1
ATOM 1213 C C . VAL A 1 162 ? -13.469 4.449 -0.282 1 98.94 162 VAL A C 1
ATOM 1215 O O . VAL A 1 162 ? -13.258 3.633 -1.182 1 98.94 162 VAL A O 1
ATOM 1218 N N . VAL A 1 163 ? -14.023 5.629 -0.504 1 98.94 163 VAL A N 1
ATOM 1219 C CA . VAL A 1 163 ? -14.383 6.059 -1.853 1 98.94 163 VAL A CA 1
ATOM 1220 C C . VAL A 1 163 ? -13.312 7.004 -2.395 1 98.94 163 VAL A C 1
ATOM 1222 O O . VAL A 1 163 ? -13.219 8.156 -1.968 1 98.94 163 VAL A O 1
ATOM 1225 N N . GLY A 1 164 ? -12.617 6.539 -3.344 1 98.56 164 GLY A N 1
ATOM 1226 C CA . GLY A 1 164 ? -11.43 7.207 -3.863 1 98.56 164 GLY A CA 1
ATOM 1227 C C . GLY A 1 164 ? -10.156 6.414 -3.646 1 98.56 164 GLY A C 1
ATOM 1228 O O . GLY A 1 164 ? -9.984 5.777 -2.605 1 98.56 164 GLY A O 1
ATOM 1229 N N . ARG A 1 165 ? -9.258 6.449 -4.574 1 98.44 165 ARG A N 1
ATOM 1230 C CA . ARG A 1 165 ? -8.016 5.684 -4.484 1 98.44 165 ARG A CA 1
ATOM 1231 C C . ARG A 1 165 ? -6.809 6.562 -4.793 1 98.44 165 ARG A C 1
ATOM 1233 O O . ARG A 1 165 ? -5.891 6.133 -5.496 1 98.44 165 ARG A O 1
ATOM 1240 N N . SER A 1 166 ? -6.816 7.797 -4.328 1 95.62 166 SER A N 1
ATOM 1241 C CA . SER A 1 166 ? -5.68 8.703 -4.5 1 95.62 166 SER A CA 1
ATOM 1242 C C . SER A 1 166 ? -4.465 8.211 -3.725 1 95.62 166 SER A C 1
ATOM 1244 O O . SER A 1 166 ? -4.59 7.41 -2.797 1 95.62 166 SER A O 1
ATOM 1246 N N . ASP A 1 167 ? -3.324 8.766 -4.094 1 93.5 167 ASP A N 1
ATOM 1247 C CA . ASP A 1 167 ? -2.064 8.383 -3.461 1 93.5 167 ASP A CA 1
ATOM 1248 C C . ASP A 1 167 ? -1.933 9.016 -2.076 1 93.5 167 ASP A C 1
ATOM 1250 O O . ASP A 1 167 ? -1.111 8.578 -1.267 1 93.5 167 ASP A O 1
ATOM 1254 N N . ILE A 1 168 ? -2.738 10.023 -1.823 1 91.88 168 ILE A N 1
ATOM 1255 C CA . ILE A 1 168 ? -2.453 10.805 -0.626 1 91.88 168 ILE A CA 1
ATOM 1256 C C . ILE A 1 168 ? -3.516 10.531 0.435 1 91.88 168 ILE A C 1
ATOM 1258 O O . ILE A 1 168 ? -3.324 10.852 1.611 1 91.88 168 ILE A O 1
ATOM 1262 N N . VAL A 1 169 ? -4.715 9.984 -0.018 1 96.5 169 VAL A N 1
ATOM 1263 C CA . VAL A 1 169 ? -5.742 9.734 0.987 1 96.5 169 VAL A CA 1
ATOM 1264 C C . VAL A 1 169 ? -6.293 8.32 0.825 1 96.5 169 VAL A C 1
ATOM 1266 O O . VAL A 1 169 ? -6.137 7.48 1.715 1 96.5 169 VAL A O 1
ATOM 1269 N N . GLY A 1 170 ? -6.836 8.031 -0.365 1 98.06 170 GLY A N 1
ATOM 1270 C CA . GLY A 1 170 ? -7.566 6.785 -0.569 1 98.06 170 GLY A CA 1
ATOM 1271 C C . GLY A 1 170 ? -6.738 5.551 -0.263 1 98.06 170 GLY A C 1
ATOM 1272 O O . GLY A 1 170 ? -7.051 4.805 0.667 1 98.06 170 GLY A O 1
ATOM 1273 N N . LYS A 1 171 ? -5.684 5.402 -0.981 1 98.5 171 LYS A N 1
ATOM 1274 C CA . LYS A 1 171 ? -4.863 4.199 -0.854 1 98.5 171 LYS A CA 1
ATOM 1275 C C . LYS A 1 171 ? -4.199 4.129 0.519 1 98.5 171 LYS A C 1
ATOM 1277 O O . LYS A 1 171 ? -4.266 3.102 1.193 1 98.5 171 LYS A O 1
ATOM 1282 N N . PRO A 1 172 ? -3.602 5.262 1.02 1 98.31 172 PRO A N 1
ATOM 1283 C CA . PRO A 1 172 ? -3.037 5.188 2.369 1 98.31 172 PRO A CA 1
ATOM 1284 C C . PRO A 1 172 ? -4.09 4.879 3.434 1 98.31 172 PRO A C 1
ATOM 1286 O O . PRO A 1 172 ? -3.807 4.16 4.395 1 98.31 172 PRO A O 1
ATOM 1289 N N . MET A 1 173 ? -5.297 5.398 3.291 1 98.75 173 MET A N 1
ATOM 1290 C CA . MET A 1 173 ? -6.367 5.129 4.242 1 98.75 173 MET A CA 1
ATOM 1291 C C . MET A 1 173 ? -6.727 3.646 4.258 1 98.75 173 MET A C 1
ATOM 1293 O O . MET A 1 173 ? -6.84 3.039 5.324 1 98.75 173 MET A O 1
ATOM 1297 N N . ALA A 1 174 ? -6.875 3.107 3.076 1 98.88 174 ALA A N 1
ATOM 1298 C CA . ALA A 1 174 ? -7.199 1.688 2.961 1 98.88 174 ALA A CA 1
ATOM 1299 C C . ALA A 1 174 ? -6.129 0.825 3.623 1 98.88 174 ALA A C 1
ATOM 1301 O O . ALA A 1 174 ? -6.441 -0.082 4.398 1 98.88 174 ALA A O 1
ATOM 1302 N N . ASN A 1 175 ? -4.895 1.135 3.361 1 98.75 175 ASN A N 1
ATOM 1303 C CA . ASN A 1 175 ? -3.789 0.344 3.893 1 98.75 175 ASN A CA 1
ATOM 1304 C C . ASN A 1 175 ? -3.668 0.497 5.406 1 98.75 175 ASN A C 1
ATOM 1306 O O . ASN A 1 175 ? -3.357 -0.467 6.109 1 98.75 175 ASN A O 1
ATOM 1310 N N . LEU A 1 176 ? -3.902 1.688 5.91 1 98.56 176 LEU A N 1
ATOM 1311 C CA . LEU A 1 176 ? -3.859 1.909 7.352 1 98.56 176 LEU A CA 1
ATOM 1312 C C . LEU A 1 176 ? -4.957 1.118 8.055 1 98.56 176 LEU A C 1
ATOM 1314 O O . LEU A 1 176 ? -4.711 0.499 9.094 1 98.56 176 LEU A O 1
ATOM 1318 N N . LEU A 1 177 ? -6.133 1.05 7.484 1 98.81 177 LEU A N 1
ATOM 1319 C CA . LEU A 1 177 ? -7.316 0.49 8.125 1 98.81 177 LEU A CA 1
ATOM 1320 C C . LEU A 1 177 ? -7.25 -1.033 8.156 1 98.81 177 LEU A C 1
ATOM 1322 O O . LEU A 1 177 ? -7.906 -1.672 8.984 1 98.81 177 LEU A O 1
ATOM 1326 N N . ILE A 1 178 ? -6.492 -1.654 7.238 1 98.62 178 ILE A N 1
ATOM 1327 C CA . ILE A 1 178 ? -6.457 -3.113 7.215 1 98.62 178 ILE A CA 1
ATOM 1328 C C . ILE A 1 178 ? -5.352 -3.615 8.148 1 98.62 178 ILE A C 1
ATOM 1330 O O . ILE A 1 178 ? -5.277 -4.809 8.438 1 98.62 178 ILE A O 1
ATOM 1334 N N . GLN A 1 179 ? -4.48 -2.744 8.656 1 98.31 179 GLN A N 1
ATOM 1335 C CA . GLN A 1 179 ? -3.334 -3.145 9.461 1 98.31 179 GLN A CA 1
ATOM 1336 C C . GLN A 1 179 ? -3.781 -3.883 10.719 1 98.31 179 GLN A C 1
ATOM 1338 O O . GLN A 1 179 ? -4.828 -3.572 11.289 1 98.31 179 GLN A O 1
ATOM 1343 N N . LYS A 1 180 ? -2.914 -4.809 11.156 1 96.81 180 LYS A N 1
ATOM 1344 C CA . LYS A 1 180 ? -3.104 -5.496 12.43 1 96.81 180 LYS A CA 1
ATOM 1345 C C . LYS A 1 180 ? -2.625 -4.637 13.602 1 96.81 180 LYS A C 1
ATOM 1347 O O . LYS A 1 180 ? -1.638 -4.973 14.258 1 96.81 180 LYS A O 1
ATOM 1352 N N . GLU A 1 181 ? -3.363 -3.625 13.898 1 96.12 181 GLU A N 1
ATOM 1353 C CA . GLU A 1 181 ? -3.014 -2.699 14.969 1 96.12 181 GLU A CA 1
ATOM 1354 C C . GLU A 1 181 ? -4.23 -1.903 15.438 1 96.12 181 GLU A C 1
ATOM 1356 O O . GLU A 1 181 ? -5.293 -1.968 14.812 1 96.12 181 GLU A O 1
ATOM 1361 N N . ASP A 1 182 ? -4.062 -1.185 16.578 1 94.88 182 ASP A N 1
ATOM 1362 C CA . ASP A 1 182 ? -5.105 -0.265 17.016 1 94.88 182 ASP A CA 1
ATOM 1363 C C . ASP A 1 182 ? -5.43 0.762 15.938 1 94.88 182 ASP A C 1
ATOM 1365 O O . ASP A 1 182 ? -4.523 1.323 15.32 1 94.88 182 ASP A O 1
ATOM 1369 N N . GLY A 1 183 ? -6.73 0.952 15.719 1 96.5 183 GLY A N 1
ATOM 1370 C CA . GLY A 1 183 ? -7.145 1.856 14.656 1 96.5 183 GLY A CA 1
ATOM 1371 C C . GLY A 1 183 ? -7.207 1.189 13.297 1 96.5 183 GLY A C 1
ATOM 1372 O O . GLY A 1 183 ? -7.5 1.842 12.289 1 96.5 183 GLY A O 1
ATOM 1373 N N . GLY A 1 184 ? -6.922 -0.116 13.273 1 98.06 184 GLY A N 1
ATOM 1374 C CA . GLY A 1 184 ? -6.98 -0.926 12.07 1 98.06 184 GLY A CA 1
ATOM 1375 C C . GLY A 1 184 ? -7.941 -2.094 12.18 1 98.06 184 GLY A C 1
ATOM 1376 O O . GLY A 1 184 ? -9.031 -1.955 12.742 1 98.06 184 GLY A O 1
ATOM 1377 N N . ASN A 1 185 ? -7.66 -3.145 11.531 1 98.69 185 ASN A N 1
ATOM 1378 C CA . ASN A 1 185 ? -8.414 -4.395 11.562 1 98.69 185 ASN A CA 1
ATOM 1379 C C . ASN A 1 185 ? -9.82 -4.207 10.992 1 98.69 185 ASN A C 1
ATOM 1381 O O . ASN A 1 185 ? -10.758 -4.902 11.406 1 98.69 185 ASN A O 1
ATOM 1385 N N . ALA A 1 186 ? -10.008 -3.271 10.156 1 98.88 186 ALA A N 1
ATOM 1386 C CA . ALA A 1 186 ? -11.273 -3.109 9.445 1 98.88 186 ALA A CA 1
ATOM 1387 C C . ALA A 1 186 ? -11.336 -4.012 8.219 1 98.88 186 ALA A C 1
ATOM 1389 O O . ALA A 1 186 ? -10.297 -4.43 7.691 1 98.88 186 ALA A O 1
ATOM 1390 N N . THR A 1 187 ? -12.523 -4.43 7.844 1 98.88 187 THR A N 1
ATOM 1391 C CA . THR A 1 187 ? -12.758 -4.969 6.508 1 98.88 187 THR A CA 1
ATOM 1392 C C . THR A 1 187 ? -12.984 -3.84 5.504 1 98.88 187 THR A C 1
ATOM 1394 O O . THR A 1 187 ? -14.016 -3.164 5.543 1 98.88 187 THR A O 1
ATOM 1397 N N . VAL A 1 188 ? -12.031 -3.619 4.602 1 98.94 188 VAL A N 1
ATOM 1398 C CA . VAL A 1 188 ? -12.016 -2.393 3.811 1 98.94 188 VAL A CA 1
ATOM 1399 C C . VAL A 1 188 ? -12.43 -2.699 2.373 1 98.94 188 VAL A C 1
ATOM 1401 O O . VAL A 1 188 ? -11.938 -3.66 1.771 1 98.94 188 VAL A O 1
ATOM 1404 N N . THR A 1 189 ? -13.375 -2.006 1.866 1 98.94 189 THR A N 1
ATOM 1405 C CA . THR A 1 189 ? -13.719 -1.98 0.448 1 98.94 189 THR A CA 1
ATOM 1406 C C . THR A 1 189 ? -13.281 -0.665 -0.191 1 98.94 189 THR A C 1
ATOM 1408 O O . THR A 1 189 ? -13.633 0.412 0.293 1 98.94 189 THR A O 1
ATOM 1411 N N . VAL A 1 190 ? -12.484 -0.751 -1.215 1 98.94 190 VAL A N 1
ATOM 1412 C CA . VAL A 1 190 ? -12.031 0.448 -1.913 1 98.94 190 VAL A CA 1
ATOM 1413 C C . VAL A 1 190 ? -12.859 0.647 -3.184 1 98.94 190 VAL A C 1
ATOM 1415 O O . VAL A 1 190 ? -12.844 -0.204 -4.078 1 98.94 190 VAL A O 1
ATOM 1418 N N . CYS A 1 191 ? -13.578 1.742 -3.25 1 98.88 191 CYS A N 1
ATOM 1419 C CA . CYS A 1 191 ? -14.391 2.1 -4.402 1 98.88 191 CYS A CA 1
ATOM 1420 C C . CYS A 1 191 ? -13.758 3.246 -5.184 1 98.88 191 CYS A C 1
ATOM 1422 O O . CYS A 1 191 ? -12.984 4.027 -4.629 1 98.88 191 CYS A O 1
ATOM 1424 N N . HIS A 1 192 ? -14.039 3.318 -6.406 1 98.69 192 HIS A N 1
ATOM 1425 C CA . HIS A 1 192 ? -13.516 4.328 -7.32 1 98.69 192 HIS A CA 1
ATOM 1426 C C . HIS A 1 192 ? -14.391 4.441 -8.57 1 98.69 192 HIS A C 1
ATOM 1428 O O . HIS A 1 192 ? -15.5 3.904 -8.609 1 98.69 192 HIS A O 1
ATOM 1434 N N . SER A 1 193 ? -13.969 5.211 -9.539 1 97.94 193 SER A N 1
ATOM 1435 C CA . SER A 1 193 ? -14.781 5.594 -10.688 1 97.94 193 SER A CA 1
ATOM 1436 C C . SER A 1 193 ? -15.211 4.371 -11.492 1 97.94 193 SER A C 1
ATOM 1438 O O . SER A 1 193 ? -16.203 4.422 -12.227 1 97.94 193 SER A O 1
ATOM 1440 N N . ARG A 1 194 ? -14.508 3.215 -11.383 1 97.94 194 ARG A N 1
ATOM 1441 C CA . ARG A 1 194 ? -14.844 2.014 -12.141 1 97.94 194 ARG A CA 1
ATOM 1442 C C . ARG A 1 194 ? -15.742 1.085 -11.336 1 97.94 194 ARG A C 1
ATOM 1444 O O . ARG A 1 194 ? -16.219 0.068 -11.844 1 97.94 194 ARG A O 1
ATOM 1451 N N . THR A 1 195 ? -16.016 1.467 -10.094 1 98.38 195 THR A N 1
ATOM 1452 C CA . THR A 1 195 ? -16.938 0.68 -9.281 1 98.38 195 THR A CA 1
ATOM 1453 C C . THR A 1 195 ? -18.344 0.737 -9.859 1 98.38 195 THR A C 1
ATOM 1455 O O . THR A 1 195 ? -18.875 1.822 -10.102 1 98.38 195 THR A O 1
ATOM 1458 N N . GLU A 1 196 ? -19.031 -0.294 -10.156 1 95.88 196 GLU A N 1
ATOM 1459 C CA . GLU A 1 196 ? -20.312 -0.348 -10.859 1 95.88 196 GLU A CA 1
ATOM 1460 C C . GLU A 1 196 ? -21.453 0.092 -9.953 1 95.88 196 GLU A C 1
ATOM 1462 O O . GLU A 1 196 ? -22.344 0.827 -10.383 1 95.88 196 GLU A O 1
ATOM 1467 N N . ASP A 1 197 ? -21.609 -0.286 -8.727 1 96.62 197 ASP A N 1
ATOM 1468 C CA . ASP A 1 197 ? -22.703 0.041 -7.82 1 96.62 197 ASP A CA 1
ATOM 1469 C C . ASP A 1 197 ? -22.188 0.629 -6.512 1 96.62 197 ASP A C 1
ATOM 1471 O O . ASP A 1 197 ? -22.25 -0.018 -5.465 1 96.62 197 ASP A O 1
ATOM 1475 N N . LEU A 1 198 ? -21.828 1.925 -6.656 1 98.62 198 LEU A N 1
ATOM 1476 C CA . LEU A 1 198 ? -21.25 2.6 -5.5 1 98.62 198 LEU A CA 1
ATOM 1477 C C . LEU A 1 198 ? -22.25 2.65 -4.344 1 98.62 198 LEU A C 1
ATOM 1479 O O . LEU A 1 198 ? -21.875 2.43 -3.189 1 98.62 198 LEU A O 1
ATOM 1483 N N . ALA A 1 199 ? -23.516 2.906 -4.668 1 98.75 199 ALA A N 1
ATOM 1484 C CA . ALA A 1 199 ? -24.547 3.023 -3.643 1 98.75 199 ALA A CA 1
ATOM 1485 C C . ALA A 1 199 ? -24.688 1.729 -2.85 1 98.75 199 ALA A C 1
ATOM 1487 O O . ALA A 1 199 ? -24.812 1.756 -1.622 1 98.75 199 ALA A O 1
ATOM 1488 N N . ALA A 1 200 ? -24.656 0.602 -3.531 1 98.5 200 ALA A N 1
ATOM 1489 C CA . ALA A 1 200 ? -24.75 -0.687 -2.85 1 98.5 200 ALA A CA 1
ATOM 1490 C C . ALA A 1 200 ? -23.609 -0.874 -1.861 1 98.5 200 ALA A C 1
ATOM 1492 O O . ALA A 1 200 ? -23.797 -1.415 -0.771 1 98.5 200 ALA A O 1
ATOM 1493 N N . LYS A 1 201 ? -22.391 -0.461 -2.266 1 98.69 201 LYS A N 1
ATOM 1494 C CA . LYS A 1 201 ? -21.234 -0.595 -1.4 1 98.69 201 LYS A CA 1
ATOM 1495 C C . LYS A 1 201 ? -21.344 0.297 -0.169 1 98.69 201 LYS A C 1
ATOM 1497 O O . LYS A 1 201 ? -21.125 -0.156 0.957 1 98.69 201 LYS A O 1
ATOM 1502 N N . THR A 1 202 ? -21.703 1.589 -0.383 1 98.88 202 THR A N 1
ATOM 1503 C CA . THR A 1 202 ? -21.766 2.527 0.732 1 98.88 202 THR A CA 1
ATOM 1504 C C . THR A 1 202 ? -22.922 2.184 1.661 1 98.88 202 THR A C 1
ATOM 1506 O O . THR A 1 202 ? -22.844 2.391 2.873 1 98.88 202 THR A O 1
ATOM 1509 N N . GLN A 1 203 ? -24.031 1.622 1.171 1 98.69 203 GLN A N 1
ATOM 1510 C CA . GLN A 1 203 ? -25.172 1.227 1.986 1 98.69 203 GLN A CA 1
ATOM 1511 C C . GLN A 1 203 ? -24.812 0.055 2.898 1 98.69 203 GLN A C 1
ATOM 1513 O O . GLN A 1 203 ? -25.422 -0.114 3.961 1 98.69 203 GLN A O 1
ATOM 1518 N N . ALA A 1 204 ? -23.859 -0.699 2.518 1 97.69 204 ALA A N 1
ATOM 1519 C CA . ALA A 1 204 ? -23.469 -1.885 3.279 1 97.69 204 ALA A CA 1
ATOM 1520 C C . ALA A 1 204 ? -22.391 -1.551 4.305 1 97.69 204 ALA A C 1
ATOM 1522 O O . ALA A 1 204 ? -21.984 -2.414 5.086 1 97.69 204 ALA A O 1
ATOM 1523 N N . ALA A 1 205 ? -21.953 -0.344 4.422 1 98.62 205 ALA A N 1
ATOM 1524 C CA . ALA A 1 205 ? -20.781 0.05 5.219 1 98.62 205 ALA A CA 1
ATOM 1525 C C . ALA A 1 205 ? -21.203 0.463 6.629 1 98.62 205 ALA A C 1
ATOM 1527 O O . ALA A 1 205 ? -22.281 1.038 6.82 1 98.62 205 ALA A O 1
ATOM 1528 N N . ASP A 1 206 ? -20.359 0.181 7.617 1 98.81 206 ASP A N 1
ATOM 1529 C CA . ASP A 1 206 ? -20.453 0.788 8.938 1 98.81 206 ASP A CA 1
ATOM 1530 C C . ASP A 1 206 ? -19.875 2.199 8.938 1 98.81 206 ASP A C 1
ATOM 1532 O O . ASP A 1 206 ? -20.297 3.057 9.711 1 98.81 206 ASP A O 1
ATOM 1536 N N . VAL A 1 207 ? -18.875 2.389 8.148 1 98.94 207 VAL A N 1
ATOM 1537 C CA . VAL A 1 207 ? -18.172 3.654 8.016 1 98.94 207 VAL A CA 1
ATOM 1538 C C . VAL A 1 207 ? -17.906 3.945 6.539 1 98.94 207 VAL A C 1
ATOM 1540 O O . VAL A 1 207 ? -17.484 3.064 5.793 1 98.94 207 VAL A O 1
ATOM 1543 N N . VAL A 1 208 ? -18.219 5.121 6.09 1 98.94 208 VAL A N 1
ATOM 1544 C CA . VAL A 1 208 ? -17.891 5.582 4.746 1 98.94 208 VAL A CA 1
ATOM 1545 C C . VAL A 1 208 ? -16.859 6.711 4.824 1 98.94 208 VAL A C 1
ATOM 1547 O O . VAL A 1 208 ? -17.094 7.727 5.488 1 98.94 208 VAL A O 1
ATOM 1550 N N . VAL A 1 209 ? -15.703 6.523 4.262 1 98.94 209 VAL A N 1
ATOM 1551 C CA . VAL A 1 209 ? -14.703 7.57 4.082 1 98.94 209 VAL A CA 1
ATOM 1552 C C . VAL A 1 209 ? -14.727 8.062 2.635 1 98.94 209 VAL A C 1
ATOM 1554 O O . VAL A 1 209 ? -14.242 7.371 1.731 1 98.94 209 VAL A O 1
ATOM 1557 N N . ALA A 1 210 ? -15.266 9.242 2.418 1 98.94 210 ALA A N 1
ATOM 1558 C CA . ALA A 1 210 ? -15.422 9.797 1.075 1 98.94 210 ALA A CA 1
ATOM 1559 C C . ALA A 1 210 ? -14.242 10.688 0.708 1 98.94 210 ALA A C 1
ATOM 1561 O O . ALA A 1 210 ? -14.078 11.773 1.263 1 98.94 210 ALA A O 1
ATOM 1562 N N . ALA A 1 211 ? -13.438 10.227 -0.228 1 98.38 211 ALA A N 1
ATOM 1563 C CA . ALA A 1 211 ? -12.219 10.922 -0.62 1 98.38 211 ALA A CA 1
ATOM 1564 C C . ALA A 1 211 ? -12.039 10.906 -2.135 1 98.38 211 ALA A C 1
ATOM 1566 O O . ALA A 1 211 ? -10.945 10.641 -2.637 1 98.38 211 ALA A O 1
ATOM 1567 N N . ALA A 1 212 ? -13.086 11.148 -2.889 1 97.88 212 ALA A N 1
ATOM 1568 C CA . ALA A 1 212 ? -13.07 11.055 -4.348 1 97.88 212 ALA A CA 1
ATOM 1569 C C . ALA A 1 212 ? -12.797 12.406 -4.984 1 97.88 212 ALA A C 1
ATOM 1571 O O . ALA A 1 212 ? -12.438 12.484 -6.164 1 97.88 212 ALA A O 1
ATOM 1572 N N . GLY A 1 213 ? -13.016 13.508 -4.246 1 96.25 213 GLY A N 1
ATOM 1573 C CA . GLY A 1 213 ? -12.844 14.836 -4.805 1 96.25 213 GLY A CA 1
ATOM 1574 C C . GLY A 1 213 ? -13.945 15.227 -5.766 1 96.25 213 GLY A C 1
ATOM 1575 O O . GLY A 1 213 ? -13.703 15.922 -6.758 1 96.25 213 GLY A O 1
ATOM 1576 N N . VAL A 1 214 ? -15.117 14.727 -5.586 1 97.62 214 VAL A N 1
ATOM 1577 C CA . VAL A 1 214 ? -16.297 15.023 -6.395 1 97.62 214 VAL A CA 1
ATOM 1578 C C . VAL A 1 214 ? -17.406 15.586 -5.508 1 97.62 214 VAL A C 1
ATOM 1580 O O . VAL A 1 214 ? -17.875 14.914 -4.586 1 97.62 214 VAL A O 1
ATOM 1583 N N . PRO A 1 215 ? -17.812 16.844 -5.762 1 97.88 215 PRO A N 1
ATOM 1584 C CA . PRO A 1 215 ? -18.797 17.484 -4.883 1 97.88 215 PRO A CA 1
ATOM 1585 C C . PRO A 1 215 ? -20.109 16.703 -4.781 1 97.88 215 PRO A C 1
ATOM 1587 O O . PRO A 1 215 ? -20.766 16.469 -5.793 1 97.88 215 PRO A O 1
ATOM 1590 N N . GLU A 1 216 ? -20.422 16.25 -3.529 1 98.25 216 GLU A N 1
ATOM 1591 C CA . GLU A 1 216 ? -21.719 15.672 -3.174 1 98.25 216 GLU A CA 1
ATOM 1592 C C . GLU A 1 216 ? -22 14.414 -3.986 1 98.25 216 GLU A C 1
ATOM 1594 O O . GLU A 1 216 ? -23.125 14.188 -4.426 1 98.25 216 GLU A O 1
ATOM 1599 N N . LEU A 1 217 ? -20.969 13.68 -4.27 1 98.56 217 LEU A N 1
ATOM 1600 C CA . LEU A 1 217 ? -21.031 12.406 -4.973 1 98.56 217 LEU A CA 1
ATOM 1601 C C . LEU A 1 217 ? -21.953 11.438 -4.246 1 98.56 217 LEU A C 1
ATOM 1603 O O . LEU A 1 217 ? -22.672 10.664 -4.887 1 98.56 217 LEU A O 1
ATOM 1607 N N . ILE A 1 218 ? -21.938 11.414 -2.898 1 98.88 218 ILE A N 1
ATOM 1608 C CA . ILE A 1 218 ? -22.734 10.516 -2.057 1 98.88 218 ILE A CA 1
ATOM 1609 C C . ILE A 1 218 ? -23.828 11.312 -1.345 1 98.88 218 ILE A C 1
ATOM 1611 O O . ILE A 1 218 ? -23.562 12.383 -0.797 1 98.88 218 ILE A O 1
ATOM 1615 N N . ASP A 1 219 ? -24.984 10.852 -1.402 1 98.69 219 ASP A N 1
ATOM 1616 C CA . ASP A 1 219 ? -26.062 11.492 -0.646 1 98.69 219 ASP A CA 1
ATOM 1617 C C . ASP A 1 219 ? -26.734 10.5 0.301 1 98.69 219 ASP A C 1
ATOM 1619 O O . ASP A 1 219 ? -26.312 9.336 0.39 1 98.69 219 ASP A O 1
ATOM 1623 N N . GLY A 1 220 ? -27.75 10.906 1.042 1 98.75 220 GLY A N 1
ATOM 1624 C CA . GLY A 1 220 ? -28.375 10.109 2.082 1 98.75 220 GLY A CA 1
ATOM 1625 C C . GLY A 1 220 ? -28.969 8.812 1.563 1 98.75 220 GLY A C 1
ATOM 1626 O O . GLY A 1 220 ? -29.016 7.812 2.285 1 98.75 220 GLY A O 1
ATOM 1627 N N . SER A 1 221 ? -29.469 8.789 0.34 1 98.75 221 SER A N 1
ATOM 1628 C CA . SER A 1 221 ? -30.094 7.598 -0.222 1 98.75 221 SER A CA 1
ATOM 1629 C C . SER A 1 221 ? -29.078 6.48 -0.422 1 98.75 221 SER A C 1
ATOM 1631 O O . SER A 1 221 ? -29.453 5.32 -0.592 1 98.75 221 SER A O 1
ATOM 1633 N N . MET A 1 222 ? -27.812 6.82 -0.376 1 98.81 222 MET A N 1
ATOM 1634 C CA . MET A 1 222 ? -26.75 5.855 -0.598 1 98.81 222 MET A CA 1
ATOM 1635 C C . MET A 1 222 ? -26.172 5.359 0.728 1 98.81 222 MET A C 1
ATOM 1637 O O . MET A 1 222 ? -25.141 4.684 0.752 1 98.81 222 MET A O 1
ATOM 1641 N N . LEU A 1 223 ? -26.766 5.723 1.834 1 98.81 223 LEU A N 1
ATOM 1642 C CA . LEU A 1 223 ? -26.234 5.395 3.152 1 98.81 223 LEU A CA 1
ATOM 1643 C C . LEU A 1 223 ? -27.25 4.625 3.975 1 98.81 223 LEU A C 1
ATOM 1645 O O . LEU A 1 223 ? -28.469 4.781 3.773 1 98.81 223 LEU A O 1
ATOM 1649 N N . SER A 1 224 ? -26.797 3.83 4.875 1 98.62 224 SER A N 1
ATOM 1650 C CA . SER A 1 224 ? -27.672 3.127 5.809 1 98.62 224 SER A CA 1
ATOM 1651 C C . SER A 1 224 ? -27.797 3.885 7.125 1 98.62 224 SER A C 1
ATOM 1653 O O . SER A 1 224 ? -26.953 4.734 7.441 1 98.62 224 SER A O 1
ATOM 1655 N N . GLU A 1 225 ? -28.828 3.572 7.859 1 98.5 225 GLU A N 1
ATOM 1656 C CA . GLU A 1 225 ? -29.031 4.195 9.164 1 98.5 225 GLU A CA 1
ATOM 1657 C C . GLU A 1 225 ? -27.906 3.85 10.125 1 98.5 225 GLU A C 1
ATOM 1659 O O . GLU A 1 225 ? -27.5 2.688 10.234 1 98.5 225 GLU A O 1
ATOM 1664 N N . GLY A 1 226 ? -27.344 4.832 10.781 1 98.56 226 GLY A N 1
ATOM 1665 C CA . GLY A 1 226 ? -26.344 4.605 11.812 1 98.56 226 GLY A CA 1
ATOM 1666 C C . GLY A 1 226 ? -24.922 4.625 11.289 1 98.56 226 GLY A C 1
ATOM 1667 O O . GLY A 1 226 ? -23.969 4.52 12.062 1 98.56 226 GLY A O 1
ATOM 1668 N N . VAL A 1 227 ? -24.75 4.844 10.031 1 98.81 227 VAL A N 1
ATOM 1669 C CA . VAL A 1 227 ? -23.422 4.848 9.414 1 98.81 227 VAL A CA 1
ATOM 1670 C C . VAL A 1 227 ? -22.609 6.02 9.953 1 98.81 227 VAL A C 1
ATOM 1672 O O . VAL A 1 227 ? -23.156 7.055 10.32 1 98.81 227 VAL A O 1
ATOM 1675 N N . VAL A 1 228 ? -21.297 5.844 10.062 1 98.94 228 VAL A N 1
ATOM 1676 C CA . VAL A 1 228 ? -20.375 6.957 10.312 1 98.94 228 VAL A CA 1
ATOM 1677 C C . VAL A 1 228 ? -19.812 7.469 8.984 1 98.94 228 VAL A C 1
ATOM 1679 O O . VAL A 1 228 ? -19.375 6.684 8.148 1 98.94 228 VAL A O 1
ATOM 1682 N N . VAL A 1 229 ? -19.891 8.789 8.773 1 98.94 229 VAL A N 1
ATOM 1683 C CA . VAL A 1 229 ? -19.469 9.367 7.504 1 98.94 229 VAL A CA 1
ATOM 1684 C C . VAL A 1 229 ? -18.281 10.312 7.73 1 98.94 229 VAL A C 1
ATOM 1686 O O . VAL A 1 229 ? -18.406 11.289 8.477 1 98.94 229 VAL A O 1
ATOM 1689 N N . ILE A 1 230 ? -17.172 10.008 7.145 1 98.94 230 ILE A N 1
ATOM 1690 C CA . ILE A 1 230 ? -16.016 10.891 7.109 1 98.94 230 ILE A CA 1
ATOM 1691 C C . ILE A 1 230 ? -15.883 11.516 5.719 1 98.94 230 ILE A C 1
ATOM 1693 O O . ILE A 1 230 ? -15.523 10.836 4.758 1 98.94 230 ILE A O 1
ATOM 1697 N N . ASP A 1 231 ? -16.188 12.758 5.617 1 98.88 231 ASP A N 1
ATOM 1698 C CA . ASP A 1 231 ? -16.125 13.477 4.352 1 98.88 231 ASP A CA 1
ATOM 1699 C C . ASP A 1 231 ? -14.773 14.195 4.199 1 98.88 231 ASP A C 1
ATOM 1701 O O . ASP A 1 231 ? -14.578 15.273 4.762 1 98.88 231 ASP A O 1
ATOM 1705 N N . VAL A 1 232 ? -13.891 13.617 3.395 1 98.5 232 VAL A N 1
ATOM 1706 C CA . VAL A 1 232 ? -12.531 14.117 3.227 1 98.5 232 VAL A CA 1
ATOM 1707 C C . VAL A 1 232 ? -12.5 15.172 2.125 1 98.5 232 VAL A C 1
ATOM 1709 O O . VAL A 1 232 ? -11.688 16.094 2.17 1 98.5 232 VAL A O 1
ATOM 1712 N N . GLY A 1 233 ? -13.391 15.023 1.176 1 96.5 233 GLY A N 1
ATOM 1713 C CA . GLY A 1 233 ? -13.398 15.906 0.023 1 96.5 233 GLY A CA 1
ATOM 1714 C C . GLY A 1 233 ? -13.625 17.359 0.39 1 96.5 233 GLY A C 1
ATOM 1715 O O . GLY A 1 233 ? -14.43 17.656 1.273 1 96.5 233 GLY A O 1
ATOM 1716 N N . VAL A 1 234 ? -12.922 18.312 -0.222 1 93.69 234 VAL A N 1
ATOM 1717 C CA . VAL A 1 234 ? -13.109 19.75 -0.151 1 93.69 234 VAL A CA 1
ATOM 1718 C C . VAL A 1 234 ? -13.18 20.344 -1.561 1 93.69 234 VAL A C 1
ATOM 1720 O O . VAL A 1 234 ? -12.156 20.438 -2.244 1 93.69 234 VAL A O 1
ATOM 1723 N N . ASN A 1 235 ? -14.344 20.656 -1.943 1 94.19 235 ASN A N 1
ATOM 1724 C CA . ASN A 1 235 ? -14.586 21.125 -3.305 1 94.19 235 ASN A CA 1
ATOM 1725 C C . ASN A 1 235 ? -15.117 22.562 -3.318 1 94.19 235 ASN A C 1
ATOM 1727 O O . ASN A 1 235 ? -16.016 22.906 -2.545 1 94.19 235 ASN A O 1
ATOM 1731 N N . ARG A 1 236 ? -14.539 23.359 -4.141 1 91.5 236 ARG A N 1
ATOM 1732 C CA . ARG A 1 236 ? -15.055 24.703 -4.359 1 91.5 236 ARG A CA 1
ATOM 1733 C C . ARG A 1 236 ? -16.188 24.703 -5.387 1 91.5 236 ARG A C 1
ATOM 1735 O O . ARG A 1 236 ? -16.016 24.219 -6.504 1 91.5 236 ARG A O 1
ATOM 1742 N N . VAL A 1 237 ? -17.344 25.141 -4.926 1 94.44 237 VAL A N 1
ATOM 1743 C CA . VAL A 1 237 ? -18.469 25.219 -5.84 1 94.44 237 VAL A CA 1
ATOM 1744 C C . VAL A 1 237 ? -18.984 26.656 -5.891 1 94.44 237 VAL A C 1
ATOM 1746 O O . VAL A 1 237 ? -19 27.359 -4.871 1 94.44 237 VAL A O 1
ATOM 1749 N N . ASP A 1 238 ? -19.359 27.109 -7.098 1 93.62 238 ASP A N 1
ATOM 1750 C CA . ASP A 1 238 ? -19.891 28.453 -7.246 1 93.62 238 ASP A CA 1
ATOM 1751 C C . ASP A 1 238 ? -21.125 28.656 -6.363 1 93.62 238 ASP A C 1
ATOM 1753 O O . ASP A 1 238 ? -21.969 27.766 -6.254 1 93.62 238 ASP A O 1
ATOM 1757 N N . ALA A 1 239 ? -21.109 29.688 -5.625 1 93.75 239 ALA A N 1
ATOM 1758 C CA . ALA A 1 239 ? -22.234 30.016 -4.75 1 93.75 239 ALA A CA 1
ATOM 1759 C C . ALA A 1 239 ? -22.375 31.516 -4.566 1 93.75 239 ALA A C 1
ATOM 1761 O O . ALA A 1 239 ? -21.438 32.281 -4.828 1 93.75 239 ALA A O 1
ATOM 1762 N N . ASP A 1 240 ? -23.562 31.953 -4.227 1 92.88 240 ASP A N 1
ATOM 1763 C CA . ASP A 1 240 ? -23.844 33.375 -3.984 1 92.88 240 ASP A CA 1
ATOM 1764 C C . ASP A 1 240 ? -23.359 33.781 -2.6 1 92.88 240 ASP A C 1
ATOM 1766 O O . ASP A 1 240 ? -24.172 34.031 -1.702 1 92.88 240 ASP A O 1
ATOM 1770 N N . THR A 1 241 ? -22.219 33.656 -2.391 1 90.38 241 THR A N 1
ATOM 1771 C CA . THR A 1 241 ? -21.562 34.125 -1.175 1 90.38 241 THR A CA 1
ATOM 1772 C C . THR A 1 241 ? -20.656 35.312 -1.47 1 90.38 241 THR A C 1
ATOM 1774 O O . THR A 1 241 ? -20.453 35.688 -2.631 1 90.38 241 THR A O 1
ATOM 1777 N N . GLU A 1 242 ? -20.094 35.969 -0.51 1 90.25 242 GLU A N 1
ATOM 1778 C CA . GLU A 1 242 ? -19.172 37.062 -0.699 1 90.25 242 GLU A CA 1
ATOM 1779 C C . GLU A 1 242 ? -17.938 36.625 -1.488 1 90.25 242 GLU A C 1
ATOM 1781 O O . GLU A 1 242 ? -17.375 37.438 -2.242 1 90.25 242 GLU A O 1
ATOM 1786 N N . LYS A 1 243 ? -17.516 35.438 -1.378 1 85.31 243 LYS A N 1
ATOM 1787 C CA . LYS A 1 243 ? -16.312 34.938 -2.035 1 85.31 243 LYS A CA 1
ATOM 1788 C C . LYS A 1 243 ? -16.641 34.406 -3.426 1 8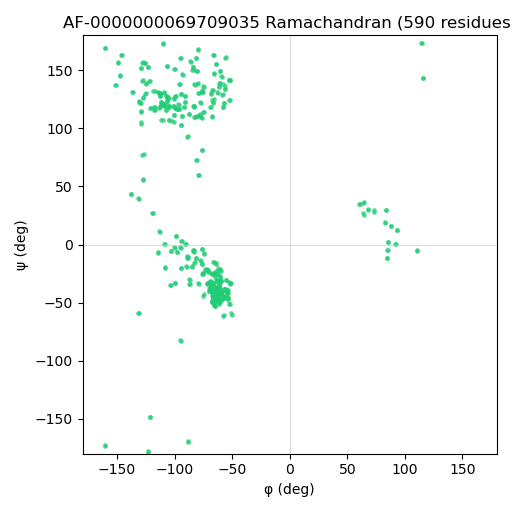5.31 243 LYS A C 1
ATOM 1790 O O . LYS A 1 243 ? -15.727 34.094 -4.207 1 85.31 243 LYS A O 1
ATOM 1795 N N . GLY A 1 244 ? -17.906 34.281 -3.656 1 91.19 244 GLY A N 1
ATOM 1796 C CA . GLY A 1 244 ? -18.328 33.75 -4.945 1 91.19 244 GLY A CA 1
ATOM 1797 C C . GLY A 1 244 ? -18.359 32.25 -5.012 1 91.19 244 GLY A C 1
ATOM 1798 O O . GLY A 1 244 ? -18.594 31.672 -6.074 1 91.19 244 GLY A O 1
ATOM 1799 N N . TYR A 1 245 ? -17.875 31.609 -3.857 1 92.44 245 TYR A N 1
ATOM 1800 C CA . TYR A 1 245 ? -17.906 30.156 -3.818 1 92.44 245 TYR A CA 1
ATOM 1801 C C . TYR A 1 245 ? -18.156 29.641 -2.404 1 92.44 245 TYR A C 1
ATOM 1803 O O . TYR A 1 245 ? -18.141 30.422 -1.447 1 92.44 245 TYR A O 1
ATOM 1811 N N . GLU A 1 246 ? -18.516 28.453 -2.334 1 93.25 246 GLU A N 1
ATOM 1812 C CA . GLU A 1 246 ? -18.578 27.75 -1.06 1 93.25 246 GLU A CA 1
ATOM 1813 C C . GLU A 1 246 ? -17.844 26.406 -1.127 1 93.25 246 GLU A C 1
ATOM 1815 O O . GLU A 1 246 ? -17.625 25.875 -2.213 1 93.25 246 GLU A O 1
ATOM 1820 N N . LEU A 1 247 ? -17.344 25.984 0.023 1 94.44 247 LEU A N 1
ATOM 1821 C CA . LEU A 1 247 ? -16.672 24.688 0.126 1 94.44 247 LEU A CA 1
ATOM 1822 C C . LEU A 1 247 ? -17.656 23.594 0.499 1 94.44 247 LEU A C 1
ATOM 1824 O O . LEU A 1 247 ? -18.406 23.719 1.472 1 94.44 247 LEU A O 1
ATOM 1828 N N . VAL A 1 248 ? -17.734 22.578 -0.339 1 96.69 248 VAL A N 1
ATOM 1829 C CA . VAL A 1 248 ? -18.578 21.422 -0.045 1 96.69 248 VAL A CA 1
ATOM 1830 C C . VAL A 1 248 ? -17.766 20.141 -0.126 1 96.69 248 VAL A C 1
ATOM 1832 O O . VAL A 1 248 ? -16.703 20.109 -0.765 1 96.69 248 VAL A O 1
ATOM 1835 N N . GLY A 1 249 ? -18.203 19.125 0.535 1 98.06 249 GLY A N 1
ATOM 1836 C CA . GLY A 1 249 ? -17.5 17.859 0.529 1 98.06 249 GLY A CA 1
ATOM 1837 C C . GLY A 1 249 ? -17.922 16.938 -0.603 1 98.06 249 GLY A C 1
ATOM 1838 O O . GLY A 1 249 ? -18.562 17.391 -1.562 1 98.06 249 GLY A O 1
ATOM 1839 N N . ASP A 1 250 ? -17.484 15.727 -0.528 1 98.69 250 ASP A N 1
ATOM 1840 C CA . ASP A 1 250 ? -17.891 14.664 -1.45 1 98.69 250 ASP A CA 1
ATOM 1841 C C . ASP A 1 250 ? -19.281 14.133 -1.097 1 98.69 250 ASP A C 1
ATOM 1843 O O . ASP A 1 250 ? -19.891 13.414 -1.889 1 98.69 250 ASP A O 1
ATOM 1847 N N . VAL A 1 251 ? -19.781 14.484 0.121 1 98.88 251 VAL A N 1
ATOM 1848 C CA . VAL A 1 251 ? -21.047 13.977 0.646 1 98.88 251 VAL A CA 1
ATOM 1849 C C . VAL A 1 251 ? -22.031 15.133 0.774 1 98.88 251 VAL A C 1
ATOM 1851 O O . VAL A 1 251 ? -21.688 16.203 1.257 1 98.88 251 VAL A O 1
ATOM 1854 N N . GLU A 1 252 ? -23.203 14.945 0.277 1 98.69 252 GLU A N 1
ATOM 1855 C CA . GLU A 1 252 ? -24.266 15.906 0.537 1 98.69 252 GLU A CA 1
ATOM 1856 C C . GLU A 1 252 ? -24.688 15.898 2.006 1 98.69 252 GLU A C 1
ATOM 1858 O O . GLU A 1 252 ? -25.328 14.961 2.465 1 98.69 252 GLU A O 1
ATOM 1863 N N . TYR A 1 253 ? -24.391 16.906 2.736 1 98.31 253 TYR A N 1
ATOM 1864 C CA . TYR A 1 253 ? -24.344 16.922 4.195 1 98.31 253 TYR A CA 1
ATOM 1865 C C . TYR A 1 253 ? -25.734 16.719 4.785 1 98.31 253 TYR A C 1
ATOM 1867 O O . TYR A 1 253 ? -25.922 15.883 5.668 1 98.31 253 TYR A O 1
ATOM 1875 N N . GLU A 1 254 ? -26.688 17.406 4.301 1 98.06 254 GLU A N 1
ATOM 1876 C CA . GLU A 1 254 ? -28 17.438 4.941 1 98.06 254 GLU A CA 1
ATOM 1877 C C . GLU A 1 254 ? -28.672 16.062 4.902 1 98.06 254 GLU A C 1
ATOM 1879 O O . GLU A 1 254 ? -29.094 15.547 5.938 1 98.06 254 GLU A O 1
ATOM 1884 N N . SER A 1 255 ? -28.766 15.484 3.75 1 98.62 255 SER A N 1
ATOM 1885 C CA . SER A 1 255 ? -29.422 14.188 3.641 1 98.62 255 SER A CA 1
ATOM 1886 C C . SER A 1 255 ? -28.594 13.086 4.301 1 98.62 255 SER A C 1
ATOM 1888 O O . SER A 1 255 ? -29.156 12.133 4.855 1 98.62 255 SER A O 1
ATOM 1890 N N . ALA A 1 256 ? -27.297 13.164 4.293 1 98.81 256 ALA A N 1
ATOM 1891 C CA . ALA A 1 256 ? -26.422 12.18 4.926 1 98.81 256 ALA A CA 1
ATOM 1892 C C . ALA A 1 256 ? -26.547 12.234 6.445 1 98.81 256 ALA A C 1
ATOM 1894 O O . ALA A 1 256 ? -26.531 11.203 7.117 1 98.81 256 ALA A O 1
ATOM 1895 N N . ALA A 1 257 ? -26.656 13.453 6.965 1 98.62 257 ALA A N 1
ATOM 1896 C CA . ALA A 1 257 ? -26.75 13.656 8.406 1 98.62 257 ALA A CA 1
ATOM 1897 C C . ALA A 1 257 ? -28 13.008 8.969 1 98.62 257 ALA A C 1
ATOM 1899 O O . ALA A 1 257 ? -28.047 12.625 10.141 1 98.62 257 ALA A O 1
ATOM 1900 N N . GLU A 1 258 ? -28.984 12.867 8.117 1 98.31 258 GLU A N 1
ATOM 1901 C CA . GLU A 1 258 ? -30.234 12.242 8.547 1 98.31 258 GLU A CA 1
ATOM 1902 C C . GLU A 1 258 ? -30.047 10.742 8.789 1 98.31 258 GLU A C 1
ATOM 1904 O O . GLU A 1 258 ? -30.797 10.125 9.539 1 98.31 258 GLU A O 1
ATOM 1909 N N . LYS A 1 259 ? -29.078 10.156 8.18 1 98.5 259 LYS A N 1
ATOM 1910 C CA . LYS A 1 259 ? -28.812 8.719 8.281 1 98.5 259 LYS A CA 1
ATOM 1911 C C . LYS A 1 259 ? -27.688 8.43 9.266 1 98.5 259 LYS A C 1
ATOM 1913 O O . LYS A 1 259 ? -27.719 7.438 9.992 1 98.5 259 LYS A O 1
ATOM 1918 N N . ALA A 1 260 ? -26.75 9.289 9.359 1 98.75 260 ALA A N 1
ATOM 1919 C CA . ALA A 1 260 ? -25.469 9.031 10 1 98.75 260 ALA A CA 1
ATOM 1920 C C . ALA A 1 260 ? -25.578 9.133 11.516 1 98.75 260 ALA A C 1
ATOM 1922 O O . ALA A 1 260 ? -26.25 10.023 12.039 1 98.75 260 ALA A O 1
ATOM 1923 N N . SER A 1 261 ? -24.938 8.234 12.219 1 98.81 261 SER A N 1
ATOM 1924 C CA . SER A 1 261 ? -24.766 8.391 13.656 1 98.81 261 SER A CA 1
ATOM 1925 C C . SER A 1 261 ? -23.75 9.492 13.977 1 98.81 261 SER A C 1
ATOM 1927 O O . SER A 1 261 ? -23.891 10.188 14.984 1 98.81 261 SER A O 1
ATOM 1929 N N . ALA A 1 262 ? -22.75 9.633 13.125 1 98.88 262 ALA A N 1
ATOM 1930 C CA . ALA A 1 262 ? -21.734 10.68 13.203 1 98.88 262 ALA A CA 1
ATOM 1931 C C . ALA A 1 262 ? -21.266 11.094 11.812 1 98.88 262 ALA A C 1
ATOM 1933 O O . ALA A 1 262 ? -21.219 10.266 10.898 1 98.88 262 ALA A O 1
ATOM 1934 N N . ILE A 1 263 ? -20.953 12.359 11.633 1 98.88 263 ILE A N 1
ATOM 1935 C CA . ILE A 1 263 ? -20.578 12.859 10.312 1 98.88 263 ILE A CA 1
ATOM 1936 C C . ILE A 1 263 ? -19.625 14.047 10.453 1 98.88 263 ILE A C 1
ATOM 1938 O O . ILE A 1 263 ? -19.797 14.875 11.344 1 98.88 263 ILE A O 1
ATOM 1942 N N . THR A 1 264 ? -18.578 14.102 9.641 1 98.88 264 THR A N 1
ATOM 1943 C CA . THR A 1 264 ? -17.703 15.266 9.625 1 98.88 264 THR A CA 1
ATOM 1944 C C . THR A 1 264 ? -18.281 16.359 8.734 1 98.88 264 THR A C 1
ATOM 1946 O O . THR A 1 264 ? -18.766 16.094 7.637 1 98.88 264 THR A O 1
ATOM 1949 N N . PRO A 1 265 ? -18.188 17.562 9.211 1 98.31 265 PRO A N 1
ATOM 1950 C CA . PRO A 1 265 ? -18.594 18.688 8.352 1 98.31 265 PRO A CA 1
ATOM 1951 C C . PRO A 1 265 ? -17.5 19.094 7.375 1 98.31 265 PRO A C 1
ATOM 1953 O O . PRO A 1 265 ? -16.328 18.75 7.562 1 98.31 265 PRO A O 1
ATOM 1956 N N . VAL A 1 266 ? -17.859 19.781 6.348 1 96.94 266 VAL A N 1
ATOM 1957 C CA . VAL A 1 266 ? -16.938 20.438 5.418 1 96.94 266 VAL A CA 1
ATOM 1958 C C . VAL A 1 266 ? -17.328 21.891 5.234 1 96.94 266 VAL A C 1
ATOM 1960 O O . VAL A 1 266 ? -18.391 22.203 4.695 1 96.94 266 VAL A O 1
ATOM 1963 N N . PRO A 1 267 ? -16.641 22.766 5.602 1 94.75 267 PRO A N 1
ATOM 1964 C CA . PRO A 1 267 ? -15.336 22.641 6.246 1 94.75 267 PRO A CA 1
ATOM 1965 C C . PRO A 1 267 ? -15.438 22.312 7.73 1 94.75 267 PRO A C 1
ATOM 1967 O O . PRO A 1 267 ? -16.547 22.312 8.289 1 94.75 267 PRO A O 1
ATOM 1970 N N . GLY A 1 268 ? -14.273 21.922 8.344 1 96.38 268 GLY A N 1
ATOM 1971 C CA . GLY A 1 268 ? -14.203 21.844 9.797 1 96.38 268 GLY A CA 1
ATOM 1972 C C . GLY A 1 268 ? -14.094 20.438 10.312 1 96.38 268 GLY A C 1
ATOM 1973 O O . GLY A 1 268 ? -13.922 20.219 11.516 1 96.38 268 GLY A O 1
ATOM 1974 N N . GLY A 1 269 ? -14.18 19.469 9.414 1 97.56 269 GLY A N 1
ATOM 1975 C CA . GLY A 1 269 ? -14.07 18.078 9.805 1 97.56 269 GLY A CA 1
ATOM 1976 C C . GLY A 1 269 ? -12.664 17.516 9.664 1 97.56 269 GLY A C 1
ATOM 1977 O O . GLY A 1 269 ? -11.875 17.578 10.617 1 97.56 269 GLY A O 1
ATOM 1978 N N . VAL A 1 270 ? -12.266 17.094 8.438 1 98 270 VAL A N 1
ATOM 1979 C CA . VAL A 1 270 ? -11.008 16.391 8.211 1 98 270 VAL A CA 1
ATOM 1980 C C . VAL A 1 270 ? -9.883 17.406 7.977 1 98 270 VAL A C 1
ATOM 1982 O O . VAL A 1 270 ? -8.75 17.188 8.406 1 98 270 VAL A O 1
ATOM 1985 N N . GLY A 1 271 ? -10.148 18.516 7.355 1 94.56 271 GLY A N 1
ATOM 1986 C CA . GLY A 1 271 ? -9.164 19.516 6.984 1 94.56 271 GLY A CA 1
ATOM 1987 C C . GLY A 1 271 ? -8.273 19.938 8.133 1 94.56 271 GLY A C 1
ATOM 1988 O O . GLY A 1 271 ? -7.051 19.812 8.055 1 94.56 271 GLY A O 1
ATOM 1989 N N . PRO A 1 272 ? -8.805 20.438 9.188 1 94.81 272 PRO A N 1
ATOM 1990 C CA . PRO A 1 272 ? -8.016 20.844 10.352 1 94.81 272 PRO A CA 1
ATOM 1991 C C . PRO A 1 272 ? -7.09 19.75 10.859 1 94.81 272 PRO A C 1
ATOM 1993 O O . PRO A 1 272 ? -5.984 20.031 11.328 1 94.81 272 PRO A O 1
ATOM 1996 N N . MET A 1 273 ? -7.492 18.5 10.727 1 97 273 MET A N 1
ATOM 1997 C CA . MET A 1 273 ? -6.699 17.375 11.211 1 97 273 MET A CA 1
ATOM 1998 C C . MET A 1 273 ? -5.418 17.219 10.391 1 97 273 MET A C 1
ATOM 2000 O O . MET A 1 273 ? -4.375 16.844 10.93 1 97 273 MET A O 1
ATOM 2004 N N . THR A 1 274 ? -5.527 17.469 9.086 1 94.31 274 THR A N 1
ATOM 2005 C CA . THR A 1 274 ? -4.363 17.328 8.211 1 94.31 274 THR A CA 1
ATOM 2006 C C . THR A 1 274 ? -3.219 18.219 8.703 1 94.31 274 THR A C 1
ATOM 2008 O O . THR A 1 274 ? -2.084 17.75 8.828 1 94.31 274 THR A O 1
ATOM 2011 N N . ARG A 1 275 ? -3.488 19.406 9.031 1 92.19 275 ARG A N 1
ATOM 2012 C CA . ARG A 1 275 ? -2.477 20.359 9.492 1 92.19 275 ARG A CA 1
ATOM 2013 C C . ARG A 1 275 ? -1.921 19.938 10.852 1 92.19 275 ARG A C 1
ATOM 2015 O O . ARG A 1 275 ? -0.711 20 11.078 1 92.19 275 ARG A O 1
ATOM 2022 N N . ALA A 1 276 ? -2.82 19.547 11.711 1 96.12 276 ALA A N 1
ATOM 2023 C CA . ALA A 1 276 ? -2.398 19.109 13.039 1 96.12 276 ALA A CA 1
ATOM 2024 C C . ALA A 1 276 ? -1.46 17.906 12.953 1 96.12 276 ALA A C 1
ATOM 2026 O O . ALA A 1 276 ? -0.448 17.844 13.656 1 96.12 276 ALA A O 1
ATOM 2027 N N . MET A 1 277 ? -1.76 16.984 12.062 1 97.62 277 MET A N 1
ATOM 2028 C CA . MET A 1 277 ? -0.961 15.773 11.961 1 97.62 277 MET A CA 1
ATOM 2029 C C . MET A 1 277 ? 0.368 16.047 11.266 1 97.62 277 MET A C 1
ATOM 2031 O O . MET A 1 277 ? 1.347 15.336 11.477 1 97.62 277 MET A O 1
ATOM 2035 N N . LEU A 1 278 ? 0.349 17.109 10.43 1 96.62 278 LEU A N 1
ATOM 2036 C CA . LEU A 1 278 ? 1.622 17.547 9.875 1 96.62 278 LEU A CA 1
ATOM 2037 C C . LEU A 1 278 ? 2.576 18 10.977 1 96.62 278 LEU A C 1
ATOM 2039 O O . LEU A 1 278 ? 3.754 17.625 10.969 1 96.62 278 LEU A O 1
ATOM 2043 N N . LEU A 1 279 ? 2.094 18.75 11.883 1 97.31 279 LEU A N 1
ATOM 2044 C CA . LEU A 1 279 ? 2.891 19.188 13.031 1 97.31 279 LEU A CA 1
ATOM 2045 C C . LEU A 1 279 ? 3.297 17.984 13.883 1 97.31 279 LEU A C 1
ATOM 2047 O O . LEU A 1 279 ? 4.441 17.891 14.328 1 97.31 279 LEU A O 1
ATOM 2051 N N . TYR A 1 280 ? 2.328 17.094 14.07 1 98.38 280 TYR A N 1
ATOM 2052 C CA . TYR A 1 280 ? 2.584 15.836 14.773 1 98.38 280 TYR A CA 1
ATOM 2053 C C . TYR A 1 280 ? 3.783 15.109 14.18 1 98.38 280 TYR A C 1
ATOM 2055 O O . TYR A 1 280 ? 4.723 14.758 14.898 1 98.38 280 TYR A O 1
ATOM 2063 N N . ASN A 1 281 ? 3.789 14.922 12.891 1 98.5 281 ASN A N 1
ATOM 2064 C CA . ASN A 1 281 ? 4.859 14.203 12.219 1 98.5 281 ASN A CA 1
ATOM 2065 C C . ASN A 1 281 ? 6.176 14.969 12.273 1 98.5 281 ASN A C 1
ATOM 2067 O O . ASN A 1 281 ? 7.25 14.367 12.312 1 98.5 281 ASN A O 1
ATOM 2071 N N . THR A 1 282 ? 6.109 16.312 12.234 1 98.38 282 THR A N 1
ATOM 2072 C CA . THR A 1 282 ? 7.316 17.125 12.336 1 98.38 282 THR A CA 1
ATOM 2073 C C . THR A 1 282 ? 7.977 16.922 13.703 1 98.38 282 THR A C 1
ATOM 2075 O O . THR A 1 282 ? 9.195 16.75 13.789 1 98.38 282 THR A O 1
ATOM 2078 N N . VAL A 1 283 ? 7.184 16.938 14.727 1 98.56 283 VAL A N 1
ATOM 2079 C CA . VAL A 1 283 ? 7.695 16.703 16.078 1 98.56 283 VAL A CA 1
ATOM 2080 C C . VAL A 1 283 ? 8.266 15.289 16.188 1 98.56 283 VAL A C 1
ATOM 2082 O O . VAL A 1 283 ? 9.359 15.086 16.719 1 98.56 283 VAL A O 1
ATOM 2085 N N . LYS A 1 284 ? 7.508 14.32 15.68 1 98.62 284 LYS A N 1
ATOM 2086 C CA . LYS A 1 284 ? 7.98 12.938 15.664 1 98.62 284 LYS A CA 1
ATOM 2087 C C . LYS A 1 284 ? 9.312 12.812 14.93 1 98.62 284 LYS A C 1
ATOM 2089 O O . LYS A 1 284 ? 10.227 12.133 15.398 1 98.62 284 LYS A O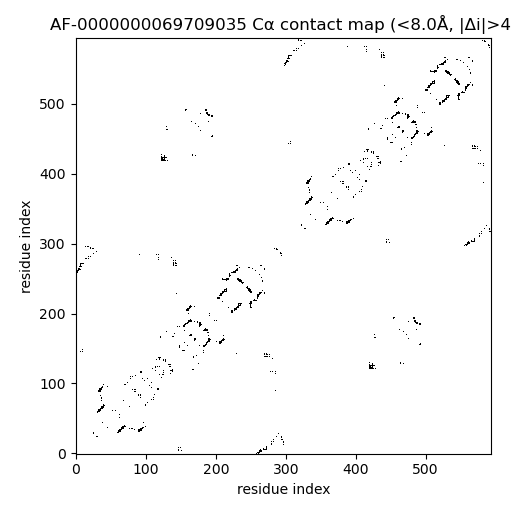 1
ATOM 2094 N N . ALA A 1 285 ? 9.375 13.469 13.758 1 98.75 285 ALA A N 1
ATOM 2095 C CA . ALA A 1 285 ? 10.602 13.445 12.969 1 98.75 285 ALA A CA 1
ATOM 2096 C C . ALA A 1 285 ? 11.781 14 13.758 1 98.75 285 ALA A C 1
ATOM 2098 O O . ALA A 1 285 ? 12.867 13.414 13.766 1 98.75 285 ALA A O 1
ATOM 2099 N N . THR A 1 286 ? 11.57 15.094 14.43 1 98.62 286 THR A N 1
ATOM 2100 C CA . THR A 1 286 ? 12.609 15.703 15.242 1 98.62 286 THR A CA 1
ATOM 2101 C C . THR A 1 286 ? 13.055 14.758 16.359 1 98.62 286 THR A C 1
ATOM 2103 O O . THR A 1 286 ? 14.258 14.562 16.562 1 98.62 286 THR A O 1
ATOM 2106 N N . SER A 1 287 ? 12.07 14.203 17.047 1 98.69 287 SER A N 1
ATOM 2107 C CA . SER A 1 287 ? 12.359 13.242 18.109 1 98.69 287 SER A CA 1
ATOM 2108 C C . SER A 1 287 ? 13.227 12.102 17.594 1 98.69 287 SER A C 1
ATOM 2110 O O . SER A 1 287 ? 14.227 11.75 18.219 1 98.69 287 SER A O 1
ATOM 2112 N N . ARG A 1 288 ? 12.906 11.57 16.484 1 98 288 ARG A N 1
ATOM 2113 C CA . ARG A 1 288 ? 13.617 10.438 15.898 1 98 288 ARG A CA 1
ATOM 2114 C C . ARG A 1 288 ? 15.031 10.844 15.477 1 98 288 ARG A C 1
ATOM 2116 O O . ARG A 1 288 ? 15.992 10.133 15.773 1 98 288 ARG A O 1
ATOM 2123 N N . GLN A 1 289 ? 15.125 11.922 14.773 1 98.19 289 GLN A N 1
ATOM 2124 C CA . GLN A 1 289 ? 16.391 12.367 14.203 1 98.19 289 GLN A CA 1
ATOM 2125 C C . GLN A 1 289 ? 17.391 12.75 15.289 1 98.19 289 GLN A C 1
ATOM 2127 O O . GLN A 1 289 ? 18.594 12.523 15.156 1 98.19 289 GLN A O 1
ATOM 2132 N N . GLU A 1 290 ? 16.875 13.273 16.375 1 97.75 290 GLU A N 1
ATOM 2133 C CA . GLU A 1 290 ? 17.75 13.758 17.438 1 97.75 290 GLU A CA 1
ATOM 2134 C C . GLU A 1 290 ? 17.906 12.719 18.547 1 97.75 290 GLU A C 1
ATOM 2136 O O . GLU A 1 290 ? 18.703 12.898 19.469 1 97.75 290 GLU A O 1
ATOM 2141 N N . GLY A 1 291 ? 17.156 11.625 18.469 1 97.81 291 GLY A N 1
ATOM 2142 C CA . GLY A 1 291 ? 17.219 10.578 19.484 1 97.81 291 GLY A CA 1
ATOM 2143 C C . GLY A 1 291 ? 16.672 11.016 20.828 1 97.81 291 GLY A C 1
ATOM 2144 O O . GLY A 1 291 ? 17.219 10.648 21.875 1 97.81 291 GLY A O 1
ATOM 2145 N N . ILE A 1 292 ? 15.703 11.938 20.797 1 98 292 ILE A N 1
ATOM 2146 C CA . ILE A 1 292 ? 15.07 12.438 22.016 1 98 292 ILE A CA 1
ATOM 2147 C C . ILE A 1 292 ? 13.633 11.938 22.094 1 98 292 ILE A C 1
ATOM 2149 O O . ILE A 1 292 ? 12.758 12.43 21.375 1 98 292 ILE A O 1
ATOM 2153 N N . PRO A 1 293 ? 13.367 10.992 22.984 1 97.56 293 PRO A N 1
ATOM 2154 C CA . PRO A 1 293 ? 12.008 10.445 23.062 1 97.56 293 PRO A CA 1
ATOM 2155 C C . PRO A 1 293 ? 10.992 11.477 23.547 1 97.56 293 PRO A C 1
ATOM 2157 O O . PRO A 1 293 ? 11.289 12.273 24.438 1 97.56 293 PRO A O 1
ATOM 2160 N N . VAL A 1 294 ? 9.93 11.57 22.891 1 97.75 294 VAL A N 1
ATOM 2161 C CA . VAL A 1 294 ? 8.828 12.43 23.312 1 97.75 294 VAL A CA 1
ATOM 2162 C C . VAL A 1 294 ? 7.531 11.617 23.344 1 97.75 294 VAL A C 1
ATOM 2164 O O . VAL A 1 294 ? 7.434 10.562 22.734 1 97.75 294 VAL A O 1
ATOM 2167 N N . ASP A 1 295 ? 6.539 12.062 24.156 1 96.06 295 ASP A N 1
ATOM 2168 C CA . ASP A 1 295 ? 5.199 11.484 24.172 1 96.06 295 ASP A CA 1
ATOM 2169 C C . ASP A 1 295 ? 4.312 12.148 23.125 1 96.06 295 ASP A C 1
ATOM 2171 O O . ASP A 1 295 ? 4.012 13.344 23.219 1 96.06 295 ASP A O 1
ATOM 2175 N N . LEU A 1 296 ? 3.951 11.414 22.141 1 96.81 296 LEU A N 1
ATOM 2176 C CA . LEU A 1 296 ? 3.09 11.945 21.078 1 96.81 296 LEU A CA 1
ATOM 2177 C C . LEU A 1 296 ? 1.63 11.594 21.344 1 96.81 296 LEU A C 1
ATOM 2179 O O . LEU A 1 296 ? 1.326 10.508 21.844 1 96.81 296 LEU A O 1
ATOM 2183 N N . PRO A 1 297 ? 0.827 12.57 21.094 1 92.94 297 PRO A N 1
ATOM 2184 C CA . PRO A 1 297 ? -0.593 12.312 21.344 1 92.94 297 PRO A CA 1
ATOM 2185 C C . PRO A 1 297 ? -1.179 11.281 20.375 1 92.94 297 PRO A C 1
ATOM 2187 O O . PRO A 1 297 ? -0.669 11.109 19.266 1 92.94 297 PRO A O 1
ATOM 2190 N N . MET B 1 1 ? -19.672 -26.391 -16.344 1 84.81 1 MET B N 1
ATOM 2191 C CA . MET B 1 1 ? -18.406 -27.031 -16.062 1 84.81 1 MET B CA 1
ATOM 2192 C C . MET B 1 1 ? -17.328 -25.984 -15.727 1 84.81 1 MET B C 1
ATOM 2194 O O . MET B 1 1 ? -17.234 -24.953 -16.375 1 84.81 1 MET B O 1
ATOM 2198 N N . THR B 1 2 ? -16.578 -26.219 -14.523 1 94.62 2 THR B N 1
ATOM 2199 C CA . THR B 1 2 ? -15.586 -25.266 -14.047 1 94.62 2 THR B CA 1
ATOM 2200 C C . THR B 1 2 ? -14.305 -25.344 -14.867 1 94.62 2 THR B C 1
ATOM 2202 O O . THR B 1 2 ? -13.898 -26.438 -15.289 1 94.62 2 THR B O 1
ATOM 2205 N N . THR B 1 3 ? -13.766 -24.297 -15.32 1 97.81 3 THR B N 1
ATOM 2206 C CA . THR B 1 3 ? -12.461 -24.234 -15.961 1 97.81 3 THR B CA 1
ATOM 2207 C C . THR B 1 3 ? -11.336 -24.297 -14.93 1 97.81 3 THR B C 1
ATOM 2209 O O . THR B 1 3 ? -11.305 -23.484 -14 1 97.81 3 THR B O 1
ATOM 2212 N N . VAL B 1 4 ? -10.492 -25.266 -15.078 1 98.5 4 VAL B N 1
ATOM 2213 C CA . VAL B 1 4 ? -9.32 -25.328 -14.219 1 98.5 4 VAL B CA 1
ATOM 2214 C C . VAL B 1 4 ? -8.219 -24.422 -14.781 1 98.5 4 VAL B C 1
ATOM 2216 O O . VAL B 1 4 ? -7.793 -24.594 -15.922 1 98.5 4 VAL B O 1
ATOM 2219 N N . ILE B 1 5 ? -7.828 -23.438 -14.047 1 98.69 5 ILE B N 1
ATOM 2220 C CA . ILE B 1 5 ? -6.75 -22.547 -14.453 1 98.69 5 ILE B CA 1
ATOM 2221 C C . ILE B 1 5 ? -5.402 -23.219 -14.234 1 98.69 5 ILE B C 1
ATOM 2223 O O . ILE B 1 5 ? -4.961 -23.406 -13.102 1 98.69 5 ILE B O 1
ATOM 2227 N N . ASP B 1 6 ? -4.754 -23.531 -15.266 1 98.31 6 ASP B N 1
ATOM 2228 C CA . ASP B 1 6 ? -3.521 -24.312 -15.234 1 98.31 6 ASP B CA 1
ATOM 2229 C C . ASP B 1 6 ? -2.301 -23.406 -15.078 1 98.31 6 ASP B C 1
ATOM 2231 O O . ASP B 1 6 ? -1.721 -22.969 -16.062 1 98.31 6 ASP B O 1
ATOM 2235 N N . GLY B 1 7 ? -1.903 -23.219 -13.828 1 98.38 7 GLY B N 1
ATOM 2236 C CA . GLY B 1 7 ? -0.771 -22.344 -13.547 1 98.38 7 GLY B CA 1
ATOM 2237 C C . GLY B 1 7 ? 0.532 -22.859 -14.133 1 98.38 7 GLY B C 1
ATOM 2238 O O . GLY B 1 7 ? 1.409 -22.078 -14.492 1 98.38 7 GLY B O 1
ATOM 2239 N N . LYS B 1 8 ? 0.657 -24.172 -14.234 1 97.5 8 LYS B N 1
ATOM 2240 C CA . LYS B 1 8 ? 1.854 -24.766 -14.82 1 97.5 8 LYS B CA 1
ATOM 2241 C C . LYS B 1 8 ? 1.989 -24.391 -16.297 1 97.5 8 LYS B C 1
ATOM 2243 O O . LYS B 1 8 ? 3.072 -24.016 -16.75 1 97.5 8 LYS B O 1
ATOM 2248 N N . ALA B 1 9 ? 0.884 -24.5 -16.984 1 98.19 9 ALA B N 1
ATOM 2249 C CA . ALA B 1 9 ? 0.89 -24.172 -18.406 1 98.19 9 ALA B CA 1
ATOM 2250 C C . ALA B 1 9 ? 1.188 -22.688 -18.625 1 98.19 9 ALA B C 1
ATOM 2252 O O . ALA B 1 9 ? 1.979 -22.344 -19.5 1 98.19 9 ALA B O 1
ATOM 2253 N N . VAL B 1 10 ? 0.53 -21.828 -17.844 1 98.5 10 VAL B N 1
ATOM 2254 C CA . VAL B 1 10 ? 0.737 -20.391 -17.984 1 98.5 10 VAL B CA 1
ATOM 2255 C C . VAL B 1 10 ? 2.188 -20.031 -17.656 1 98.5 10 VAL B C 1
ATOM 2257 O O . VAL B 1 10 ? 2.818 -19.25 -18.359 1 98.5 10 VAL B O 1
ATOM 2260 N N . ALA B 1 11 ? 2.75 -20.609 -16.594 1 97.62 11 ALA B N 1
ATOM 2261 C CA . ALA B 1 11 ? 4.141 -20.391 -16.203 1 97.62 11 ALA B CA 1
ATOM 2262 C C . ALA B 1 11 ? 5.098 -20.812 -17.312 1 97.62 11 ALA B C 1
ATOM 2264 O O . ALA B 1 11 ? 6.074 -20.109 -17.594 1 97.62 11 ALA B O 1
ATOM 2265 N N . ALA B 1 12 ? 4.828 -21.953 -17.891 1 96.56 12 ALA B N 1
ATOM 2266 C CA . ALA B 1 12 ? 5.66 -22.453 -18.984 1 96.56 12 ALA B CA 1
ATOM 2267 C C . ALA B 1 12 ? 5.664 -21.484 -20.156 1 96.56 12 ALA B C 1
ATOM 2269 O O . ALA B 1 12 ? 6.707 -21.25 -20.781 1 96.56 12 ALA B O 1
ATOM 2270 N N . ASP B 1 13 ? 4.496 -20.984 -20.469 1 97.44 13 ASP B N 1
ATOM 2271 C CA . ASP B 1 13 ? 4.375 -20 -21.547 1 97.44 13 ASP B CA 1
ATOM 2272 C C . ASP B 1 13 ? 5.215 -18.766 -21.266 1 97.44 13 ASP B C 1
ATOM 2274 O O . ASP B 1 13 ? 5.891 -18.25 -22.156 1 97.44 13 ASP B O 1
ATOM 2278 N N . ILE B 1 14 ? 5.172 -18.266 -20.016 1 97.44 14 ILE B N 1
ATOM 2279 C CA . ILE B 1 14 ? 5.941 -17.094 -19.625 1 97.44 14 ILE B CA 1
ATOM 2280 C C . ILE B 1 14 ? 7.434 -17.375 -19.75 1 97.44 14 ILE B C 1
ATOM 2282 O O . ILE B 1 14 ? 8.188 -16.578 -20.312 1 97.44 14 ILE B O 1
ATOM 2286 N N . ARG B 1 15 ? 7.887 -18.531 -19.312 1 95.88 15 ARG B N 1
ATOM 2287 C CA . ARG B 1 15 ? 9.289 -18.906 -19.391 1 95.88 15 ARG B CA 1
ATOM 2288 C C . ARG B 1 15 ? 9.758 -19 -20.844 1 95.88 15 ARG B C 1
ATOM 2290 O O . ARG B 1 15 ? 10.859 -18.562 -21.172 1 95.88 15 ARG B O 1
ATOM 2297 N N . GLU B 1 16 ? 8.898 -19.531 -21.625 1 95.38 16 GLU B N 1
ATOM 2298 C CA . GLU B 1 16 ? 9.219 -19.625 -23.047 1 95.38 16 GLU B CA 1
ATOM 2299 C C . GLU B 1 16 ? 9.43 -18.234 -23.656 1 95.38 16 GLU B C 1
ATOM 2301 O O . GLU B 1 16 ? 10.391 -18.016 -24.391 1 95.38 16 GLU B O 1
ATOM 2306 N N . GLN B 1 17 ? 8.602 -17.375 -23.312 1 96.19 17 GLN B N 1
ATOM 2307 C CA . GLN B 1 17 ? 8.695 -16.031 -23.844 1 96.19 17 GLN B CA 1
ATOM 2308 C C . GLN B 1 17 ? 9.906 -15.297 -23.266 1 96.19 17 GLN B C 1
ATOM 2310 O O . GLN B 1 17 ? 10.516 -14.461 -23.953 1 96.19 17 GLN B O 1
ATOM 2315 N N . LEU B 1 18 ? 10.273 -15.555 -22.047 1 97.38 18 LEU B N 1
ATOM 2316 C CA . LEU B 1 18 ? 11.43 -14.93 -21.406 1 97.38 18 LEU B CA 1
ATOM 2317 C C . LEU B 1 18 ? 12.727 -15.344 -22.094 1 97.38 18 LEU B C 1
ATOM 2319 O O . LEU B 1 18 ? 13.727 -14.633 -22.016 1 97.38 18 LEU B O 1
ATOM 2323 N N . THR B 1 19 ? 12.719 -16.547 -22.734 1 95.69 19 THR B N 1
ATOM 2324 C CA . THR B 1 19 ? 13.898 -17.016 -23.453 1 95.69 19 THR B CA 1
ATOM 2325 C C . THR B 1 19 ? 14.367 -15.984 -24.469 1 95.69 19 THR B C 1
ATOM 2327 O O . THR B 1 19 ? 15.57 -15.719 -24.578 1 95.69 19 THR B O 1
ATOM 2330 N N . ASN B 1 20 ? 13.438 -15.398 -25.156 1 95.88 20 ASN B N 1
ATOM 2331 C CA . ASN B 1 20 ? 13.766 -14.367 -26.141 1 95.88 20 ASN B CA 1
ATOM 2332 C C . ASN B 1 20 ? 14.414 -13.148 -25.469 1 95.88 20 ASN B C 1
ATOM 2334 O O . ASN B 1 20 ? 15.359 -12.578 -26.016 1 95.88 20 ASN B O 1
ATOM 2338 N N . SER B 1 21 ? 13.875 -12.781 -24.344 1 97.5 21 SER B N 1
ATOM 2339 C CA . SER B 1 21 ? 14.422 -11.648 -23.609 1 97.5 21 SER B CA 1
ATOM 2340 C C . SER B 1 21 ? 15.836 -11.93 -23.125 1 97.5 21 SER B C 1
ATOM 2342 O O . SER B 1 21 ? 16.719 -11.062 -23.203 1 97.5 21 SER B O 1
ATOM 2344 N N . VAL B 1 22 ? 16.062 -13.102 -22.656 1 97.69 22 VAL B N 1
ATOM 2345 C CA . VAL B 1 22 ? 17.375 -13.5 -22.172 1 97.69 22 VAL B CA 1
ATOM 2346 C C . VAL B 1 22 ? 18.375 -13.531 -23.328 1 97.69 22 VAL B C 1
ATOM 2348 O O . VAL B 1 22 ? 19.531 -13.117 -23.172 1 97.69 22 VAL B O 1
ATOM 2351 N N . GLU B 1 23 ? 17.953 -13.992 -24.453 1 96.56 23 GLU B N 1
ATOM 2352 C CA . GLU B 1 23 ? 18.797 -14.016 -25.641 1 96.56 23 GLU B CA 1
ATOM 2353 C C . GLU B 1 23 ? 19.188 -12.602 -26.047 1 96.56 23 GLU B C 1
ATOM 2355 O O . GLU B 1 23 ? 20.328 -12.367 -26.453 1 96.56 23 GLU B O 1
ATOM 2360 N N . THR B 1 24 ? 1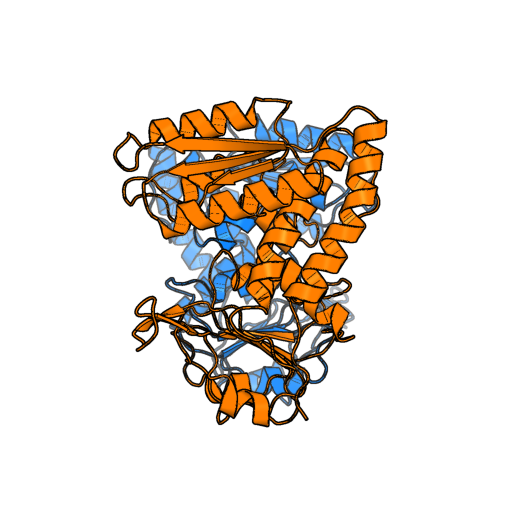8.219 -11.742 -26 1 97.44 24 THR B N 1
ATOM 2361 C CA . THR B 1 24 ? 18.5 -10.352 -26.328 1 97.44 24 THR B CA 1
ATOM 2362 C C . THR B 1 24 ? 19.578 -9.789 -25.391 1 97.44 24 THR B C 1
ATOM 2364 O O . THR B 1 24 ? 20.516 -9.148 -25.859 1 97.44 24 THR B O 1
ATOM 2367 N N . LEU B 1 25 ? 19.453 -10.016 -24.109 1 97.94 25 LEU B N 1
ATOM 2368 C CA . LEU B 1 25 ? 20.438 -9.555 -23.141 1 97.94 25 LEU B CA 1
ATOM 2369 C C . LEU B 1 25 ? 21.797 -10.195 -23.391 1 97.94 25 LEU B C 1
ATOM 2371 O O . LEU B 1 25 ? 22.812 -9.516 -23.375 1 97.94 25 LEU B O 1
ATOM 2375 N N . SER B 1 26 ? 21.75 -11.508 -23.656 1 96.38 26 SER B N 1
ATOM 2376 C CA . SER B 1 26 ? 22.984 -12.242 -23.938 1 96.38 26 SER B CA 1
ATOM 2377 C C . SER B 1 26 ? 23.688 -11.695 -25.172 1 96.38 26 SER B C 1
ATOM 2379 O O . SER B 1 26 ? 24.922 -11.641 -25.219 1 96.38 26 SER B O 1
ATOM 2381 N N . GLY B 1 27 ? 22.891 -11.359 -26.125 1 96.75 27 GLY B N 1
ATOM 2382 C CA . GLY B 1 27 ? 23.438 -10.773 -27.328 1 96.75 27 GLY B CA 1
ATOM 2383 C C . GLY B 1 27 ? 24.172 -9.477 -27.094 1 96.75 27 GLY B C 1
ATOM 2384 O O . GLY B 1 27 ? 25.062 -9.109 -27.875 1 96.75 27 GLY B O 1
ATOM 2385 N N . GLU B 1 28 ? 23.797 -8.797 -26.094 1 97.38 28 GLU B N 1
ATOM 2386 C CA . GLU B 1 28 ? 24.453 -7.543 -25.734 1 97.38 28 GLU B CA 1
ATOM 2387 C C . GLU B 1 28 ? 25.547 -7.773 -24.688 1 97.38 28 GLU B C 1
ATOM 2389 O O . GLU B 1 28 ? 26.078 -6.816 -24.125 1 97.38 28 GLU B O 1
ATOM 2394 N N . GLY B 1 29 ? 25.781 -9.094 -24.312 1 96.81 29 GLY B N 1
ATOM 2395 C CA . GLY B 1 29 ? 26.859 -9.461 -23.422 1 96.81 29 GLY B CA 1
ATOM 2396 C C . GLY B 1 29 ? 26.453 -9.523 -21.969 1 96.81 29 GLY B C 1
ATOM 2397 O O . GLY B 1 29 ? 27.312 -9.555 -21.078 1 96.81 29 GLY B O 1
ATOM 2398 N N . GLU B 1 30 ? 25.141 -9.492 -21.734 1 97.38 30 GLU B N 1
ATOM 2399 C CA . GLU B 1 30 ? 24.672 -9.477 -20.359 1 97.38 30 GLU B CA 1
ATOM 2400 C C . GLU B 1 30 ? 23.938 -10.773 -20 1 97.38 30 GLU B C 1
ATOM 2402 O O . GLU B 1 30 ? 23.109 -11.25 -20.781 1 97.38 30 GLU B O 1
ATOM 2407 N N . THR B 1 31 ? 24.328 -11.414 -18.938 1 97.5 31 THR B N 1
ATOM 2408 C CA . THR B 1 31 ? 23.656 -12.602 -18.422 1 97.5 31 THR B CA 1
ATOM 2409 C C . THR B 1 31 ? 22.891 -12.266 -17.141 1 97.5 31 THR B C 1
ATOM 2411 O O . THR B 1 31 ? 23.5 -11.898 -16.125 1 97.5 31 THR B O 1
ATOM 2414 N N . PRO B 1 32 ? 21.562 -12.383 -17.156 1 98.31 32 PRO B N 1
ATOM 2415 C CA . PRO B 1 32 ? 20.828 -12.164 -15.906 1 98.31 32 PRO B CA 1
ATOM 2416 C C . PRO B 1 32 ? 21.297 -13.078 -14.781 1 98.31 32 PRO B C 1
ATOM 2418 O O . PRO B 1 32 ? 21.531 -14.273 -15.008 1 98.31 32 PRO B O 1
ATOM 2421 N N . THR B 1 33 ? 21.453 -12.57 -13.609 1 98.12 33 THR B N 1
ATOM 2422 C CA . THR B 1 33 ? 21.938 -13.344 -12.477 1 98.12 33 THR B CA 1
ATOM 2423 C C . THR B 1 33 ? 21.031 -13.148 -11.258 1 98.12 33 THR B C 1
ATOM 2425 O O . THR B 1 33 ? 20.812 -12.016 -10.82 1 98.12 33 THR B O 1
ATOM 2428 N N . LEU B 1 34 ? 20.5 -14.234 -10.734 1 97.75 34 LEU B N 1
ATOM 2429 C CA . LEU B 1 34 ? 19.688 -14.258 -9.531 1 97.75 34 LEU B CA 1
ATOM 2430 C C . LEU B 1 34 ? 20.438 -14.883 -8.367 1 97.75 34 LEU B C 1
ATOM 2432 O O . LEU B 1 34 ? 20.891 -16.031 -8.461 1 97.75 34 LEU B O 1
ATOM 2436 N N . ALA B 1 35 ? 20.625 -14.102 -7.328 1 97.12 35 ALA B N 1
ATOM 2437 C CA . ALA B 1 35 ? 21.234 -14.633 -6.105 1 97.12 35 ALA B CA 1
ATOM 2438 C C . ALA B 1 35 ? 20.172 -14.961 -5.066 1 97.12 35 ALA B C 1
ATOM 2440 O O . ALA B 1 35 ? 19.312 -14.133 -4.77 1 97.12 35 ALA B O 1
ATOM 2441 N N . THR B 1 36 ? 20.188 -16.141 -4.547 1 95.06 36 THR B N 1
ATOM 2442 C CA . THR B 1 36 ? 19.297 -16.562 -3.475 1 95.06 36 THR B CA 1
ATOM 2443 C C . THR B 1 36 ? 20.078 -16.812 -2.188 1 95.06 36 THR B C 1
ATOM 2445 O O . THR B 1 36 ? 21.125 -17.453 -2.209 1 95.06 36 THR B O 1
ATOM 2448 N N . VAL B 1 37 ? 19.609 -16.219 -1.124 1 95.5 37 VAL B N 1
ATOM 2449 C CA . VAL B 1 37 ? 20.219 -16.406 0.189 1 95.5 37 VAL B CA 1
ATOM 2450 C C . VAL B 1 37 ? 19.297 -17.25 1.068 1 95.5 37 VAL B C 1
ATOM 2452 O O . VAL B 1 37 ? 18.125 -16.906 1.273 1 95.5 37 VAL B O 1
ATOM 2455 N N . LEU B 1 38 ? 19.781 -18.344 1.513 1 94.19 38 LEU B N 1
ATOM 2456 C CA . LEU B 1 38 ? 19.047 -19.219 2.412 1 94.19 38 LEU B CA 1
ATOM 2457 C C . LEU B 1 38 ? 19.766 -19.344 3.754 1 94.19 38 LEU B C 1
ATOM 2459 O O . LEU B 1 38 ? 20.922 -19.75 3.807 1 94.19 38 LEU B O 1
ATOM 2463 N N . MET B 1 39 ? 19.109 -18.875 4.766 1 93.75 39 MET B N 1
ATOM 2464 C CA . MET B 1 39 ? 19.625 -19.062 6.121 1 93.75 39 MET B CA 1
ATOM 2465 C C . MET B 1 39 ? 18.844 -20.141 6.859 1 93.75 39 MET B C 1
ATOM 2467 O O . MET B 1 39 ? 17.672 -19.953 7.184 1 93.75 39 MET B O 1
ATOM 2471 N N . GLY B 1 40 ? 19.5 -21.172 7.238 1 87 40 GLY B N 1
ATOM 2472 C CA . GLY B 1 40 ? 18.844 -22.281 7.895 1 87 40 GLY B CA 1
ATOM 2473 C C . GLY B 1 40 ? 18.875 -23.562 7.082 1 87 40 GLY B C 1
ATOM 2474 O O . GLY B 1 40 ? 19.406 -23.578 5.965 1 87 40 GLY B O 1
ATOM 2475 N N . ASN B 1 41 ? 18.406 -24.672 7.691 1 75.12 41 ASN B N 1
ATOM 2476 C CA . ASN B 1 41 ? 18.516 -25.984 7.082 1 75.12 41 ASN B CA 1
ATOM 2477 C C . ASN B 1 41 ? 17.125 -26.594 6.852 1 75.12 41 ASN B C 1
ATOM 2479 O O . ASN B 1 41 ? 17 -27.828 6.793 1 75.12 41 ASN B O 1
ATOM 2483 N N . ASP B 1 42 ? 16.156 -25.719 6.699 1 72.56 42 ASP B N 1
ATOM 2484 C CA . ASP B 1 42 ? 14.828 -26.266 6.48 1 72.56 42 ASP B CA 1
ATOM 2485 C C . ASP B 1 42 ? 14.734 -26.938 5.113 1 72.56 42 ASP B C 1
ATOM 2487 O O . ASP B 1 42 ? 14.969 -26.312 4.086 1 72.56 42 ASP B O 1
ATOM 2491 N N . PRO B 1 43 ? 14.461 -28.25 5.07 1 64.31 43 PRO B N 1
ATOM 2492 C CA . PRO B 1 43 ? 14.414 -29.016 3.822 1 64.31 43 PRO B CA 1
ATOM 2493 C C . PRO B 1 43 ? 13.461 -28.422 2.797 1 64.31 43 PRO B C 1
ATOM 2495 O O . PRO B 1 43 ? 13.734 -28.438 1.596 1 64.31 43 PRO B O 1
ATOM 2498 N N . ALA B 1 44 ? 12.297 -27.969 3.24 1 62.56 44 ALA B N 1
ATOM 2499 C CA . ALA B 1 44 ? 11.336 -27.344 2.332 1 62.56 44 ALA B CA 1
ATOM 2500 C C . ALA B 1 44 ? 11.953 -26.141 1.612 1 62.56 44 ALA B C 1
ATOM 2502 O O . ALA B 1 44 ? 11.75 -25.969 0.408 1 62.56 44 ALA B O 1
ATOM 2503 N N . SER B 1 45 ? 12.711 -25.438 2.305 1 68.25 45 SER B N 1
ATOM 2504 C CA . SER B 1 45 ? 13.375 -24.266 1.74 1 68.25 45 SER B CA 1
ATOM 2505 C C . SER B 1 45 ? 14.461 -24.672 0.743 1 68.25 45 SER B C 1
ATOM 2507 O O . SER B 1 45 ? 14.609 -24.047 -0.306 1 68.25 45 SER B O 1
ATOM 2509 N N . GLU B 1 46 ? 15.078 -25.797 1.025 1 69.06 46 GLU B N 1
ATOM 2510 C CA . GLU B 1 46 ? 16.141 -26.266 0.151 1 69.06 46 GLU B CA 1
ATOM 2511 C C . GLU B 1 46 ? 15.594 -26.719 -1.196 1 69.06 46 GLU B C 1
ATOM 2513 O O . GLU B 1 46 ? 16.203 -26.484 -2.24 1 69.06 46 GLU B O 1
ATOM 2518 N N . THR B 1 47 ? 14.531 -27.312 -1.13 1 66.81 47 THR B N 1
ATOM 2519 C CA . THR B 1 47 ? 13.898 -27.797 -2.354 1 66.81 47 THR B CA 1
ATOM 2520 C C . THR B 1 47 ? 13.469 -26.625 -3.234 1 66.81 47 THR B C 1
ATOM 2522 O O . THR B 1 47 ? 13.633 -26.672 -4.457 1 66.81 47 THR B O 1
ATOM 2525 N N . TYR B 1 48 ? 12.969 -25.625 -2.551 1 69.88 48 TYR B N 1
ATOM 2526 C CA . TYR B 1 48 ? 12.508 -24.453 -3.303 1 69.88 48 TYR B CA 1
ATOM 2527 C C . TYR B 1 48 ? 13.672 -23.766 -3.996 1 69.88 48 TYR B C 1
ATOM 2529 O O . TYR B 1 48 ? 13.57 -23.375 -5.16 1 69.88 48 TYR B O 1
ATOM 2537 N N . VAL B 1 49 ? 14.781 -23.75 -3.34 1 69.38 49 VAL B N 1
ATOM 2538 C CA . VAL B 1 49 ? 15.969 -23.109 -3.895 1 69.38 49 VAL B CA 1
ATOM 2539 C C . VAL B 1 49 ? 16.484 -23.922 -5.078 1 69.38 49 VAL B C 1
ATOM 2541 O O . VAL B 1 49 ? 16.859 -23.359 -6.109 1 69.38 49 VAL B O 1
ATOM 2544 N N . SER B 1 50 ? 16.375 -25.188 -4.93 1 71.06 50 SER B N 1
ATOM 2545 C CA . SER B 1 50 ? 16.859 -26.062 -5.996 1 71.06 50 SER B CA 1
ATOM 2546 C C . SER B 1 50 ? 15.992 -25.938 -7.25 1 71.06 50 SER B C 1
ATOM 2548 O O . SER B 1 50 ? 16.516 -25.922 -8.367 1 71.06 50 SER B O 1
ATOM 2550 N N . MET B 1 51 ? 14.75 -25.781 -7.059 1 74.38 51 MET B N 1
ATOM 2551 C CA . MET B 1 51 ? 13.836 -25.625 -8.188 1 74.38 51 MET B CA 1
ATOM 2552 C C . MET B 1 51 ? 14.094 -24.297 -8.914 1 74.38 51 MET B C 1
ATOM 2554 O O . MET B 1 51 ? 14.078 -24.266 -10.148 1 74.38 51 MET B O 1
ATOM 2558 N N . LYS B 1 52 ? 14.375 -23.328 -8.141 1 74.56 52 LYS B N 1
ATOM 2559 C CA . LYS B 1 52 ? 14.68 -22.016 -8.727 1 74.56 52 LYS B CA 1
ATOM 2560 C C . LYS B 1 52 ? 15.93 -22.094 -9.609 1 74.56 52 LYS B C 1
ATOM 2562 O O . LYS B 1 52 ? 15.961 -21.5 -10.688 1 74.56 52 LYS B O 1
ATOM 2567 N N . HIS B 1 53 ? 16.875 -22.891 -9.125 1 77.62 53 HIS B N 1
ATOM 2568 C CA . HIS B 1 53 ? 18.125 -23 -9.859 1 77.62 53 HIS B CA 1
ATOM 2569 C C . HIS B 1 53 ? 17.906 -23.719 -11.188 1 77.62 53 HIS B C 1
ATOM 2571 O O . HIS B 1 53 ? 18.469 -23.328 -12.211 1 77.62 53 HIS B O 1
ATOM 2577 N N . ARG B 1 54 ? 17.094 -24.656 -11.133 1 79.56 54 ARG B N 1
ATOM 2578 C CA . ARG B 1 54 ? 16.812 -25.406 -12.359 1 79.56 54 ARG B CA 1
ATOM 2579 C C . ARG B 1 54 ? 16.094 -24.531 -13.383 1 79.56 54 ARG B C 1
ATOM 2581 O O . ARG B 1 54 ? 16.453 -24.531 -14.562 1 79.56 54 ARG B O 1
ATOM 2588 N N . ASP B 1 55 ? 15.18 -23.766 -12.93 1 83.12 55 ASP B N 1
ATOM 2589 C CA . ASP B 1 55 ? 14.453 -22.844 -13.797 1 83.12 55 ASP B CA 1
ATOM 2590 C C . ASP B 1 55 ? 15.391 -21.812 -14.414 1 83.12 55 ASP B C 1
ATOM 2592 O O . ASP B 1 55 ? 15.281 -21.484 -15.602 1 83.12 55 ASP B O 1
ATOM 2596 N N . CYS B 1 56 ? 16.281 -21.344 -13.625 1 83.75 56 CYS B N 1
ATOM 2597 C CA . CYS B 1 56 ? 17.266 -20.375 -14.094 1 83.75 56 CYS B CA 1
ATOM 2598 C C . CYS B 1 56 ? 18.141 -20.953 -15.195 1 83.75 56 CYS B C 1
ATOM 2600 O O . CYS B 1 56 ? 18.297 -20.344 -16.25 1 83.75 56 CYS B O 1
ATOM 2602 N N . GLU B 1 57 ? 18.625 -22.125 -14.914 1 84.94 57 GLU B N 1
ATOM 2603 C CA . GLU B 1 57 ? 19.531 -22.781 -15.852 1 84.94 57 GLU B CA 1
ATOM 2604 C C . GLU B 1 57 ? 18.859 -23 -17.203 1 84.94 57 GLU B C 1
ATOM 2606 O O . GLU B 1 57 ? 19.469 -22.75 -18.25 1 84.94 57 GLU B O 1
ATOM 2611 N N . GLU B 1 58 ? 17.688 -23.344 -17.172 1 88 58 GLU B N 1
ATOM 2612 C CA . GLU B 1 58 ? 16.953 -23.625 -18.406 1 88 58 GLU B CA 1
ATOM 2613 C C . GLU B 1 58 ? 16.766 -22.375 -19.234 1 88 58 GLU B C 1
ATOM 2615 O O . GLU B 1 58 ? 16.688 -22.438 -20.469 1 88 58 GLU B O 1
ATOM 2620 N N . LEU B 1 59 ? 16.797 -21.203 -18.641 1 92.81 59 LEU B N 1
ATOM 2621 C CA . LEU B 1 59 ? 16.516 -19.938 -19.328 1 92.81 59 LEU B CA 1
ATOM 2622 C C . LEU B 1 59 ? 17.812 -19.188 -19.625 1 92.81 59 LEU B C 1
ATOM 2624 O O . LEU B 1 59 ? 17.781 -18.141 -20.281 1 92.81 59 LEU B O 1
ATOM 2628 N N . GLY B 1 60 ? 18.906 -19.703 -19.141 1 93.5 60 GLY B N 1
ATOM 2629 C CA . GLY B 1 60 ? 20.156 -18.984 -19.312 1 93.5 60 GLY B CA 1
ATOM 2630 C C . GLY B 1 60 ? 20.359 -17.906 -18.266 1 93.5 60 GLY B C 1
ATOM 2631 O O . GLY B 1 60 ? 21.094 -16.938 -18.5 1 93.5 60 GLY B O 1
ATOM 2632 N N . ILE B 1 61 ? 19.656 -18 -17.203 1 96.12 61 ILE B N 1
ATOM 2633 C CA . ILE B 1 61 ? 19.859 -17.141 -16.047 1 96.12 61 ILE B CA 1
ATOM 2634 C C . ILE B 1 61 ? 20.859 -17.781 -15.078 1 96.12 61 ILE B C 1
ATOM 2636 O O . ILE B 1 61 ? 20.781 -18.969 -14.805 1 96.12 61 ILE B O 1
ATOM 2640 N N . GLU B 1 62 ? 21.828 -17.062 -14.727 1 95.94 62 GLU B N 1
ATOM 2641 C CA . GLU B 1 62 ? 22.781 -17.578 -13.75 1 95.94 62 GLU B CA 1
ATOM 2642 C C . GLU B 1 62 ? 22.203 -17.562 -12.344 1 95.94 62 GLU B C 1
ATOM 2644 O O . GLU B 1 62 ? 21.578 -16.578 -11.938 1 95.94 62 GLU B O 1
ATOM 2649 N N . ALA B 1 63 ? 22.328 -18.672 -11.648 1 95 63 ALA B N 1
ATOM 2650 C CA . ALA B 1 63 ? 21.875 -18.766 -10.258 1 95 63 ALA B CA 1
ATOM 2651 C C . ALA B 1 63 ? 23.062 -18.781 -9.297 1 95 63 ALA B C 1
ATOM 2653 O O . ALA B 1 63 ? 24.031 -19.516 -9.508 1 95 63 ALA B O 1
ATOM 2654 N N . ARG B 1 64 ? 23.047 -17.906 -8.328 1 94 64 ARG B N 1
ATOM 2655 C CA . ARG B 1 64 ? 24.016 -17.891 -7.242 1 94 64 ARG B CA 1
ATOM 2656 C C . ARG B 1 64 ? 23.359 -18.266 -5.918 1 94 64 ARG B C 1
ATOM 2658 O O . ARG B 1 64 ? 22.422 -17.594 -5.477 1 94 64 ARG B O 1
ATOM 2665 N N . ASP B 1 65 ? 23.859 -19.312 -5.344 1 92.94 65 ASP B N 1
ATOM 2666 C CA . ASP B 1 65 ? 23.297 -19.797 -4.098 1 92.94 65 ASP B CA 1
ATOM 2667 C C . ASP B 1 65 ? 24.188 -19.469 -2.908 1 92.94 65 ASP B C 1
ATOM 2669 O O . ASP B 1 65 ? 25.359 -19.859 -2.881 1 92.94 65 ASP B O 1
ATOM 2673 N N . VAL B 1 66 ? 23.625 -18.734 -2.031 1 94.56 66 VAL B N 1
ATOM 2674 C CA . VAL B 1 66 ? 24.328 -18.406 -0.796 1 94.56 66 VAL B CA 1
ATOM 2675 C C . VAL B 1 66 ? 23.656 -19.109 0.383 1 94.56 66 VAL B C 1
ATOM 2677 O O . VAL B 1 66 ? 22.469 -18.875 0.655 1 94.56 66 VAL B O 1
ATOM 2680 N N . ARG B 1 67 ? 24.391 -19.906 1.052 1 94.06 67 ARG B N 1
ATOM 2681 C CA . ARG B 1 67 ? 23.875 -20.641 2.191 1 94.06 67 ARG B CA 1
ATOM 2682 C C . ARG B 1 67 ? 24.516 -20.188 3.492 1 94.06 67 ARG B C 1
ATOM 2684 O O . ARG B 1 67 ? 25.75 -20.047 3.562 1 94.06 67 ARG B O 1
ATOM 2691 N N . ILE B 1 68 ? 23.688 -19.938 4.387 1 96.06 68 ILE B N 1
ATOM 2692 C CA . ILE B 1 68 ? 24.141 -19.516 5.711 1 96.06 68 ILE B CA 1
ATOM 2693 C C . ILE B 1 68 ? 23.547 -20.438 6.773 1 96.06 68 ILE B C 1
ATOM 2695 O O . ILE B 1 68 ? 22.375 -20.797 6.711 1 96.06 68 ILE B O 1
ATOM 2699 N N . ASP B 1 69 ? 24.406 -20.781 7.738 1 94.81 69 ASP B N 1
ATOM 2700 C CA . ASP B 1 69 ? 23.938 -21.625 8.828 1 94.81 69 ASP B CA 1
ATOM 2701 C C . ASP B 1 69 ? 22.812 -20.938 9.617 1 94.81 69 ASP B C 1
ATOM 2703 O O . ASP B 1 69 ? 22.891 -19.734 9.883 1 94.81 69 ASP B O 1
ATOM 2707 N N . GLY B 1 70 ? 21.75 -21.719 9.953 1 94.06 70 GLY B N 1
ATOM 2708 C CA . GLY B 1 70 ? 20.609 -21.172 10.664 1 94.06 70 GLY B CA 1
ATOM 2709 C C . GLY B 1 70 ? 20.984 -20.609 12.023 1 94.06 70 GLY B C 1
ATOM 2710 O O . GLY B 1 70 ? 20.266 -19.734 12.547 1 94.06 70 GLY B O 1
ATOM 2711 N N . ASP B 1 71 ? 22.109 -21.078 12.555 1 94.62 71 ASP B N 1
ATOM 2712 C CA . ASP B 1 71 ? 22.516 -20.641 13.891 1 94.62 71 ASP B CA 1
ATOM 2713 C C . ASP B 1 71 ? 23.578 -19.562 13.82 1 94.62 71 ASP B C 1
ATOM 2715 O O . ASP B 1 71 ? 24.031 -19.062 14.859 1 94.62 71 ASP B O 1
ATOM 2719 N N . ALA B 1 72 ? 23.984 -19.234 12.609 1 96.5 72 ALA B N 1
ATOM 2720 C CA . ALA B 1 72 ? 24.969 -18.172 12.453 1 96.5 72 ALA B CA 1
ATOM 2721 C C . ALA B 1 72 ? 24.422 -16.844 12.93 1 96.5 72 ALA B C 1
ATOM 2723 O O . ALA B 1 72 ? 23.203 -16.656 13.023 1 96.5 72 ALA B O 1
ATOM 2724 N N . PRO B 1 73 ? 25.344 -15.938 13.312 1 97.31 73 PRO B N 1
ATOM 2725 C CA . PRO B 1 73 ? 24.875 -14.602 13.672 1 97.31 73 PRO B CA 1
ATOM 2726 C C . PRO B 1 73 ? 24.141 -13.914 12.531 1 97.31 73 PRO B C 1
ATOM 2728 O O . PRO B 1 73 ? 24.469 -14.102 11.359 1 97.31 73 PRO B O 1
ATOM 2731 N N . ALA B 1 74 ? 23.109 -13.117 12.859 1 97.12 74 ALA B N 1
ATOM 2732 C CA . ALA B 1 74 ? 22.297 -12.383 11.891 1 97.12 74 ALA B CA 1
ATOM 2733 C C . ALA B 1 74 ? 23.188 -11.562 10.945 1 97.12 74 ALA B C 1
ATOM 2735 O O . ALA B 1 74 ? 22.875 -11.414 9.766 1 97.12 74 ALA B O 1
ATOM 2736 N N . ASP B 1 75 ? 24.266 -11.086 11.461 1 97.81 75 ASP B N 1
ATOM 2737 C CA . ASP B 1 75 ? 25.172 -10.219 10.711 1 97.81 75 ASP B CA 1
ATOM 2738 C C . ASP B 1 75 ? 25.703 -10.93 9.469 1 97.81 75 ASP B C 1
ATOM 2740 O O . ASP B 1 75 ? 26 -10.281 8.461 1 97.81 75 ASP B O 1
ATOM 2744 N N . GLU B 1 76 ? 25.828 -12.211 9.562 1 97.81 76 GLU B N 1
ATOM 2745 C CA . GLU B 1 76 ? 26.312 -12.961 8.406 1 97.81 76 GLU B CA 1
ATOM 2746 C C . GLU B 1 76 ? 25.344 -12.836 7.223 1 97.81 76 GLU B C 1
ATOM 2748 O O . GLU B 1 76 ? 25.781 -12.727 6.074 1 97.81 76 GLU B O 1
ATOM 2753 N N . LEU B 1 77 ? 24.062 -12.875 7.555 1 98 77 LEU B N 1
ATOM 2754 C CA . LEU B 1 77 ? 23.062 -12.695 6.508 1 98 77 LEU B CA 1
ATOM 2755 C C . LEU B 1 77 ? 23.141 -11.297 5.918 1 98 77 LEU B C 1
ATOM 2757 O O . LEU B 1 77 ? 23.141 -11.133 4.695 1 98 77 LEU B O 1
ATOM 2761 N N . PHE B 1 78 ? 23.25 -10.289 6.77 1 98.31 78 PHE B N 1
ATOM 2762 C CA . PHE B 1 78 ? 23.281 -8.906 6.312 1 98.31 78 PHE B CA 1
ATOM 2763 C C . PHE B 1 78 ? 24.547 -8.633 5.504 1 98.31 78 PHE B C 1
ATOM 2765 O O . PHE B 1 78 ? 24.516 -7.895 4.52 1 98.31 78 PHE B O 1
ATOM 2772 N N . GLU B 1 79 ? 25.641 -9.25 5.914 1 98.31 79 GLU B N 1
ATOM 2773 C CA . GLU B 1 79 ? 26.891 -9.125 5.164 1 98.31 79 GLU B CA 1
ATOM 2774 C C . GLU B 1 79 ? 26.766 -9.773 3.785 1 98.31 79 GLU B C 1
ATOM 2776 O O . GLU B 1 79 ? 27.25 -9.219 2.791 1 98.31 79 GLU B O 1
ATOM 2781 N N . ALA B 1 80 ? 26.156 -10.945 3.783 1 98.31 80 ALA B N 1
ATOM 2782 C CA . ALA B 1 80 ? 25.938 -11.625 2.51 1 98.31 80 ALA B CA 1
ATOM 2783 C C . ALA B 1 80 ? 25.094 -10.758 1.568 1 98.31 80 ALA B C 1
ATOM 2785 O O . ALA B 1 80 ? 25.438 -10.602 0.393 1 98.31 80 ALA B O 1
ATOM 2786 N N . VAL B 1 81 ? 24.016 -10.156 2.076 1 98.56 81 VAL B N 1
ATOM 2787 C CA . VAL B 1 81 ? 23.125 -9.312 1.277 1 98.56 81 VAL B CA 1
ATOM 2788 C C . VAL B 1 81 ? 23.891 -8.078 0.796 1 98.56 81 VAL B C 1
ATOM 2790 O O . VAL B 1 81 ? 23.766 -7.688 -0.367 1 98.56 81 VAL B O 1
ATOM 2793 N N . GLU B 1 82 ? 24.656 -7.512 1.668 1 98.56 82 GLU B N 1
ATOM 2794 C CA . GLU B 1 82 ? 25.469 -6.344 1.312 1 98.56 82 GLU B CA 1
ATOM 2795 C C . GLU B 1 82 ? 26.422 -6.664 0.168 1 98.56 82 GLU B C 1
ATOM 2797 O O . GLU B 1 82 ? 26.578 -5.867 -0.761 1 98.56 82 GLU B O 1
ATOM 2802 N N . ASN B 1 83 ? 27.094 -7.84 0.309 1 98.62 83 ASN B N 1
ATOM 2803 C CA . ASN B 1 83 ? 28.016 -8.273 -0.735 1 98.62 83 ASN B CA 1
ATOM 2804 C C . ASN B 1 83 ? 27.297 -8.469 -2.07 1 98.62 83 ASN B C 1
ATOM 2806 O O . ASN B 1 83 ? 27.828 -8.078 -3.119 1 98.62 83 ASN B O 1
ATOM 2810 N N . LEU B 1 84 ? 26.156 -8.984 -2 1 98.69 84 LEU B N 1
ATOM 2811 C CA . LEU B 1 84 ? 25.375 -9.211 -3.213 1 98.69 84 LEU B CA 1
ATOM 2812 C C . LEU B 1 84 ? 24.891 -7.887 -3.807 1 98.69 84 LEU B C 1
ATOM 2814 O O . LEU B 1 84 ? 24.891 -7.715 -5.027 1 98.69 84 LEU B O 1
ATOM 2818 N N . ASN B 1 85 ? 24.484 -6.973 -2.977 1 98.69 85 ASN B N 1
ATOM 2819 C CA . ASN B 1 85 ? 24.094 -5.641 -3.42 1 98.69 85 ASN B CA 1
ATOM 2820 C C . ASN B 1 85 ? 25.219 -4.957 -4.195 1 98.69 85 ASN B C 1
ATOM 2822 O O . ASN B 1 85 ? 24.969 -4.293 -5.203 1 98.69 85 ASN B O 1
ATOM 2826 N N . ALA B 1 86 ? 26.406 -5.16 -3.76 1 98.38 86 ALA B N 1
ATOM 2827 C CA . ALA B 1 86 ? 27.562 -4.449 -4.289 1 98.38 86 ALA B CA 1
ATOM 2828 C C . ALA B 1 86 ? 28.109 -5.137 -5.539 1 98.38 86 ALA B C 1
ATOM 2830 O O . ALA B 1 86 ? 28.906 -4.559 -6.273 1 98.38 86 ALA B O 1
ATOM 2831 N N . ASP B 1 87 ? 27.766 -6.406 -5.746 1 98.31 87 ASP B N 1
ATOM 2832 C CA . ASP B 1 87 ? 28.281 -7.188 -6.863 1 98.31 87 ASP B CA 1
ATOM 2833 C C . ASP B 1 87 ? 27.578 -6.816 -8.164 1 98.31 87 ASP B C 1
ATOM 2835 O O . ASP B 1 87 ? 26.391 -7.117 -8.344 1 98.31 87 ASP B O 1
ATOM 2839 N N . PRO B 1 88 ? 28.234 -6.176 -9.07 1 97.44 88 PRO B N 1
ATOM 2840 C CA . PRO B 1 88 ? 27.594 -5.738 -10.312 1 97.44 88 PRO B CA 1
ATOM 2841 C C . PRO B 1 88 ? 27.125 -6.906 -11.18 1 97.44 88 PRO B C 1
ATOM 2843 O O . PRO B 1 88 ? 26.344 -6.715 -12.117 1 97.44 88 PRO B O 1
ATOM 2846 N N . ALA B 1 89 ? 27.672 -8.109 -10.852 1 97.31 89 ALA B N 1
ATOM 2847 C CA . ALA B 1 89 ? 27.297 -9.281 -11.641 1 97.31 89 ALA B CA 1
ATOM 2848 C C . ALA B 1 89 ? 25.953 -9.852 -11.172 1 97.31 89 ALA B C 1
ATOM 2850 O O . ALA B 1 89 ? 25.359 -10.688 -11.852 1 97.31 89 ALA B O 1
ATOM 2851 N N . VAL B 1 90 ? 25.469 -9.391 -10.047 1 98.5 90 VAL B N 1
ATOM 2852 C CA . VAL B 1 90 ? 24.203 -9.867 -9.492 1 98.5 90 VAL B CA 1
ATOM 2853 C C . VAL B 1 90 ? 23.094 -8.867 -9.812 1 98.5 90 VAL B C 1
ATOM 2855 O O . VAL B 1 90 ? 23.203 -7.684 -9.484 1 98.5 90 VAL B O 1
ATOM 2858 N N . ASN B 1 91 ? 22 -9.383 -10.445 1 98.69 91 ASN B N 1
ATOM 2859 C CA . ASN B 1 91 ? 20.938 -8.484 -10.875 1 98.69 91 ASN B CA 1
ATOM 2860 C C . ASN B 1 91 ? 19.734 -8.57 -9.945 1 98.69 91 ASN B C 1
ATOM 2862 O O . ASN B 1 91 ? 19 -7.586 -9.773 1 98.69 91 ASN B O 1
ATOM 2866 N N . GLY B 1 92 ? 19.469 -9.688 -9.445 1 98.5 92 GLY B N 1
ATOM 2867 C CA . GLY B 1 92 ? 18.375 -9.914 -8.516 1 98.5 92 GLY B CA 1
ATOM 2868 C C . GLY B 1 92 ? 18.812 -10.625 -7.246 1 98.5 92 GLY B C 1
ATOM 2869 O O . GLY B 1 92 ? 19.672 -11.516 -7.293 1 98.5 92 GLY B O 1
ATOM 2870 N N . VAL B 1 93 ? 18.281 -10.227 -6.133 1 98.25 93 VAL B N 1
ATOM 2871 C CA . VAL B 1 93 ? 18.562 -10.844 -4.84 1 98.25 93 VAL B CA 1
ATOM 2872 C C . VAL B 1 93 ? 17.266 -11.281 -4.176 1 98.25 93 VAL B C 1
ATOM 2874 O O . VAL B 1 93 ? 16.297 -10.531 -4.145 1 98.25 93 VAL B O 1
ATOM 2877 N N . LEU B 1 94 ? 17.219 -12.469 -3.74 1 95.5 94 LEU B N 1
ATOM 2878 C CA . LEU B 1 94 ? 16.109 -13.023 -2.986 1 95.5 94 LEU B CA 1
ATOM 2879 C C . LEU B 1 94 ? 16.594 -13.703 -1.71 1 95.5 94 LEU B C 1
ATOM 2881 O O . LEU B 1 94 ? 17.5 -14.539 -1.752 1 95.5 94 LEU B O 1
ATOM 2885 N N . VAL B 1 95 ? 16.109 -13.25 -0.6 1 94.38 95 VAL B N 1
ATOM 2886 C CA . VAL B 1 95 ? 16.344 -13.961 0.654 1 94.38 95 VAL B CA 1
ATOM 2887 C C . VAL B 1 95 ? 15.141 -14.859 0.969 1 94.38 95 VAL B C 1
ATOM 2889 O O . VAL B 1 95 ? 14.008 -14.391 1.069 1 94.38 95 VAL B O 1
ATOM 2892 N N . GLN B 1 96 ? 15.43 -16.078 1.063 1 89.56 96 GLN B N 1
ATOM 2893 C CA . GLN B 1 96 ? 14.375 -17.047 1.301 1 89.56 96 GLN B CA 1
ATOM 2894 C C . GLN B 1 96 ? 13.773 -16.891 2.697 1 89.56 96 GLN B C 1
ATOM 2896 O O . GLN B 1 96 ? 14.508 -16.797 3.684 1 89.56 96 GLN B O 1
ATOM 2901 N N . MET B 1 97 ? 12.484 -16.812 2.736 1 86.19 97 MET B N 1
ATOM 2902 C CA . MET B 1 97 ? 11.75 -16.75 3.998 1 86.19 97 MET B CA 1
ATOM 2903 C C . MET B 1 97 ? 11.18 -18.109 4.371 1 86.19 97 MET B C 1
ATOM 2905 O O . MET B 1 97 ? 10.875 -18.922 3.492 1 86.19 97 MET B O 1
ATOM 2909 N N . PRO B 1 98 ? 11.008 -18.406 5.59 1 86.12 98 PRO B N 1
ATOM 2910 C CA . PRO B 1 98 ? 11.297 -17.5 6.711 1 86.12 98 PRO B CA 1
ATOM 2911 C C . PRO B 1 98 ? 12.773 -17.531 7.121 1 86.12 98 PRO B C 1
ATOM 2913 O O . PRO B 1 98 ? 13.461 -18.531 6.902 1 86.12 98 PRO B O 1
ATOM 2916 N N . VAL B 1 99 ? 13.25 -16.5 7.645 1 92.62 99 VAL B N 1
ATOM 2917 C CA . VAL B 1 99 ? 14.555 -16.438 8.297 1 92.62 99 VAL B CA 1
ATOM 2918 C C . VAL B 1 99 ? 14.422 -16.875 9.758 1 92.62 99 VAL B C 1
ATOM 2920 O O . VAL B 1 99 ? 13.32 -16.922 10.305 1 92.62 99 VAL B O 1
ATOM 2923 N N . PRO B 1 100 ? 15.531 -17.312 10.297 1 93.75 100 PRO B N 1
ATOM 2924 C CA . PRO B 1 100 ? 15.477 -17.703 11.711 1 93.75 100 PRO B CA 1
ATOM 2925 C C . PRO B 1 100 ? 14.961 -16.578 12.609 1 93.75 100 PRO B C 1
ATOM 2927 O O . PRO B 1 100 ? 15.008 -15.406 12.234 1 93.75 100 PRO B O 1
ATOM 2930 N N . ASP B 1 101 ? 14.5 -16.906 13.828 1 93.19 101 ASP B N 1
ATOM 2931 C CA . ASP B 1 101 ? 13.812 -16.016 14.758 1 93.19 101 ASP B CA 1
ATOM 2932 C C . ASP B 1 101 ? 14.703 -14.852 15.156 1 93.19 101 ASP B C 1
ATOM 2934 O O . ASP B 1 101 ? 14.211 -13.758 15.445 1 93.19 101 ASP B O 1
ATOM 2938 N N . HIS B 1 102 ? 16 -15.188 15.273 1 95.56 102 HIS B N 1
ATOM 2939 C CA . HIS B 1 102 ? 16.906 -14.156 15.773 1 95.56 102 HIS B CA 1
ATOM 2940 C C . HIS B 1 102 ? 17.219 -13.125 14.695 1 95.56 102 HIS B C 1
ATOM 2942 O O . HIS B 1 102 ? 17.922 -12.141 14.961 1 95.56 102 HIS B O 1
ATOM 2948 N N . VAL B 1 103 ? 16.734 -13.328 13.484 1 95.81 103 VAL B N 1
ATOM 2949 C CA . VAL B 1 103 ? 16.922 -12.398 12.375 1 95.81 103 VAL B CA 1
ATOM 2950 C C . VAL B 1 103 ? 15.633 -11.625 12.117 1 95.81 103 VAL B C 1
ATOM 2952 O O . VAL B 1 103 ? 14.57 -12.227 11.922 1 95.81 103 VAL B O 1
ATOM 2955 N N . ASP B 1 104 ? 15.734 -10.305 12.109 1 94.19 104 ASP B N 1
ATOM 2956 C CA . ASP B 1 104 ? 14.562 -9.469 11.836 1 94.19 104 ASP B CA 1
ATOM 2957 C C . ASP B 1 104 ? 14.211 -9.484 10.352 1 94.19 104 ASP B C 1
ATOM 2959 O O . ASP B 1 104 ? 14.953 -8.961 9.523 1 94.19 104 ASP B O 1
ATOM 2963 N N . LYS B 1 105 ? 13.078 -10.031 10.039 1 92.44 105 LYS B N 1
ATOM 2964 C CA . LYS B 1 105 ? 12.648 -10.211 8.656 1 92.44 105 LYS B CA 1
ATOM 2965 C C . LYS B 1 105 ? 12.562 -8.867 7.934 1 92.44 105 LYS B C 1
ATOM 2967 O O . LYS B 1 105 ? 13.023 -8.742 6.797 1 92.44 105 LYS B O 1
ATOM 2972 N N . GLN B 1 106 ? 11.961 -7.914 8.547 1 92.19 106 GLN B N 1
ATOM 2973 C CA . GLN B 1 106 ? 11.789 -6.605 7.918 1 92.19 106 GLN B CA 1
ATOM 2974 C C . GLN B 1 106 ? 13.133 -5.961 7.613 1 92.19 106 GLN B C 1
ATOM 2976 O O . GLN B 1 106 ? 13.312 -5.348 6.559 1 92.19 106 GLN B O 1
ATOM 2981 N N . ALA B 1 107 ? 14.055 -6.117 8.57 1 95 107 ALA B N 1
ATOM 2982 C CA . ALA B 1 107 ? 15.398 -5.578 8.359 1 95 107 ALA B CA 1
ATOM 2983 C C . ALA B 1 107 ? 16.062 -6.23 7.156 1 95 107 ALA B C 1
ATOM 2985 O O . ALA B 1 107 ? 16.797 -5.57 6.41 1 95 107 ALA B O 1
ATOM 2986 N N . VAL B 1 108 ? 15.828 -7.5 6.98 1 95.94 108 VAL B N 1
ATOM 2987 C CA . VAL B 1 108 ? 16.406 -8.227 5.855 1 95.94 108 VAL B CA 1
ATOM 2988 C C . VAL B 1 108 ? 15.867 -7.652 4.543 1 95.94 108 VAL B C 1
ATOM 2990 O O . VAL B 1 108 ? 16.641 -7.32 3.643 1 95.94 108 VAL B O 1
ATOM 2993 N N . LEU B 1 109 ? 14.578 -7.469 4.445 1 94.81 109 LEU B N 1
ATOM 2994 C CA . LEU B 1 109 ? 13.961 -6.941 3.236 1 94.81 109 LEU B CA 1
ATOM 2995 C C . LEU B 1 109 ? 14.461 -5.535 2.938 1 94.81 109 LEU B C 1
ATOM 2997 O O . LEU B 1 109 ? 14.688 -5.184 1.776 1 94.81 109 LEU B O 1
ATOM 3001 N N . GLN B 1 110 ? 14.672 -4.793 3.961 1 95.12 110 GLN B N 1
ATOM 3002 C CA . GLN B 1 110 ? 15.117 -3.412 3.826 1 95.12 110 GLN B CA 1
ATOM 3003 C C . GLN B 1 110 ? 16.578 -3.35 3.404 1 95.12 110 GLN B C 1
ATOM 3005 O O . GLN B 1 110 ? 17.047 -2.316 2.922 1 95.12 110 GLN B O 1
ATOM 3010 N N . SER B 1 111 ? 17.312 -4.449 3.658 1 97.38 111 SER B N 1
ATOM 3011 C CA . SER B 1 111 ? 18.75 -4.449 3.383 1 97.38 111 SER B CA 1
ATOM 3012 C C . SER B 1 111 ? 19.031 -4.75 1.914 1 97.38 111 SER B C 1
ATOM 3014 O O . SER B 1 111 ? 20.141 -4.523 1.431 1 97.38 111 SER B O 1
ATOM 3016 N N . ILE B 1 112 ? 18.062 -5.246 1.24 1 98.31 112 ILE B N 1
ATOM 3017 C CA . ILE B 1 112 ? 18.234 -5.582 -0.169 1 98.31 112 ILE B CA 1
ATOM 3018 C C . ILE B 1 112 ? 18.141 -4.312 -1.016 1 98.31 112 ILE B C 1
ATOM 3020 O O . ILE B 1 112 ? 17.219 -3.508 -0.848 1 98.31 112 ILE B O 1
ATOM 3024 N N . ASP B 1 113 ? 19.109 -4.113 -1.91 1 98.44 113 ASP B N 1
ATOM 3025 C CA . ASP B 1 113 ? 19.031 -3.006 -2.859 1 98.44 113 ASP B CA 1
ATOM 3026 C C . ASP B 1 113 ? 17.703 -3.021 -3.609 1 98.44 113 ASP B C 1
ATOM 3028 O O . ASP B 1 113 ? 17.359 -4.02 -4.246 1 98.44 113 ASP B O 1
ATOM 3032 N N . PRO B 1 114 ? 16.922 -1.909 -3.564 1 98.19 114 PRO B N 1
ATOM 3033 C CA . PRO B 1 114 ? 15.617 -1.889 -4.227 1 98.19 114 PRO B CA 1
ATOM 3034 C C . PRO B 1 114 ? 15.703 -2.238 -5.711 1 98.19 114 PRO B C 1
ATOM 3036 O O . PRO B 1 114 ? 14.758 -2.797 -6.273 1 98.19 114 PRO B O 1
ATOM 3039 N N . GLU B 1 115 ? 16.797 -1.923 -6.332 1 98.38 115 GLU B N 1
ATOM 3040 C CA . GLU B 1 115 ? 16.984 -2.23 -7.75 1 98.38 115 GLU B CA 1
ATOM 3041 C C . GLU B 1 115 ? 17.172 -3.727 -7.969 1 98.38 115 GLU B C 1
ATOM 3043 O O . GLU B 1 115 ? 17.016 -4.223 -9.086 1 98.38 115 GLU B O 1
ATOM 3048 N N . LYS B 1 116 ? 17.578 -4.418 -6.91 1 98.75 116 LYS B N 1
ATOM 3049 C CA . LYS B 1 116 ? 17.844 -5.848 -7.023 1 98.75 116 LYS B CA 1
ATOM 3050 C C . LYS B 1 116 ? 16.781 -6.672 -6.301 1 98.75 116 LYS B C 1
ATOM 3052 O O . LYS B 1 116 ? 16.875 -7.902 -6.254 1 98.75 116 LYS B O 1
ATOM 3057 N N . ASP B 1 117 ? 15.828 -6.031 -5.723 1 98.56 117 ASP B N 1
ATOM 3058 C CA . ASP B 1 117 ? 14.734 -6.668 -4.996 1 98.56 117 ASP B CA 1
ATOM 3059 C C . ASP B 1 117 ? 13.711 -7.27 -5.953 1 98.56 117 ASP B C 1
ATOM 3061 O O . ASP B 1 117 ? 12.609 -6.738 -6.102 1 98.56 117 ASP B O 1
ATOM 3065 N N . VAL B 1 118 ? 13.961 -8.391 -6.453 1 98.19 118 VAL B N 1
ATOM 3066 C CA . VAL B 1 118 ? 13.18 -8.953 -7.559 1 98.19 118 VAL B CA 1
ATOM 3067 C C . VAL B 1 118 ? 11.93 -9.625 -7.02 1 98.19 118 VAL B C 1
ATOM 3069 O O . VAL B 1 118 ? 11.055 -10.039 -7.789 1 98.19 118 VAL B O 1
ATOM 3072 N N . ASP B 1 119 ? 11.789 -9.688 -5.711 1 95.88 119 ASP B N 1
ATOM 3073 C CA . ASP B 1 119 ? 10.531 -10.133 -5.121 1 95.88 119 ASP B CA 1
ATOM 3074 C C . ASP B 1 119 ? 9.578 -8.961 -4.891 1 95.88 119 ASP B C 1
ATOM 3076 O O . ASP B 1 119 ? 8.383 -9.156 -4.672 1 95.88 119 ASP B O 1
ATOM 3080 N N . GLY B 1 120 ? 10.109 -7.777 -4.867 1 96.94 120 GLY B N 1
ATOM 3081 C CA . GLY B 1 120 ? 9.312 -6.559 -4.836 1 96.94 120 GLY B CA 1
ATOM 3082 C C . GLY B 1 120 ? 8.867 -6.176 -3.439 1 96.94 120 GLY B C 1
ATOM 3083 O O . GLY B 1 120 ? 7.812 -5.559 -3.266 1 96.94 120 GLY B O 1
ATOM 3084 N N . PHE B 1 121 ? 9.695 -6.535 -2.385 1 96.19 121 PHE B N 1
ATOM 3085 C CA . PHE B 1 121 ? 9.156 -6.355 -1.042 1 96.19 121 PHE B CA 1
ATOM 3086 C C . PHE B 1 121 ? 9.938 -5.285 -0.287 1 96.19 121 PHE B C 1
ATOM 3088 O O . PHE B 1 121 ? 9.586 -4.93 0.84 1 96.19 121 PHE B O 1
ATOM 3095 N N . HIS B 1 122 ? 11.086 -4.805 -0.927 1 97.44 122 HIS B N 1
ATOM 3096 C CA . HIS B 1 122 ? 11.68 -3.625 -0.314 1 97.44 122 HIS B CA 1
ATOM 3097 C C . HIS B 1 122 ? 10.648 -2.516 -0.135 1 97.44 122 HIS B C 1
ATOM 3099 O O . HIS B 1 122 ? 9.828 -2.275 -1.024 1 97.44 122 HIS B O 1
ATOM 3105 N N . PRO B 1 123 ? 10.695 -1.79 0.968 1 97.44 123 PRO B N 1
ATOM 3106 C CA . PRO B 1 123 ? 9.688 -0.756 1.204 1 97.44 123 PRO B CA 1
ATOM 3107 C C . PRO B 1 123 ? 9.578 0.237 0.05 1 97.44 123 PRO B C 1
ATOM 3109 O O . PRO B 1 123 ? 8.477 0.654 -0.308 1 97.44 123 PRO B O 1
ATOM 3112 N N . GLU B 1 124 ? 10.648 0.592 -0.514 1 97.44 124 GLU B N 1
ATOM 3113 C CA . GLU B 1 124 ? 10.609 1.517 -1.643 1 97.44 124 GLU B CA 1
ATOM 3114 C C . GLU B 1 124 ? 9.805 0.936 -2.803 1 97.44 124 GLU B C 1
ATOM 3116 O O . GLU B 1 124 ? 9 1.64 -3.426 1 97.44 124 GLU B O 1
ATOM 3121 N N . ASN B 1 125 ? 10.039 -0.336 -3.111 1 98.19 125 ASN B N 1
ATOM 3122 C CA . ASN B 1 125 ? 9.32 -0.969 -4.211 1 98.19 125 ASN B CA 1
ATOM 3123 C C . ASN B 1 125 ? 7.836 -1.117 -3.9 1 98.19 125 ASN B C 1
ATOM 3125 O O . ASN B 1 125 ? 6.988 -0.921 -4.777 1 98.19 125 ASN B O 1
ATOM 3129 N N . VAL B 1 126 ? 7.527 -1.467 -2.68 1 98.06 126 VAL B N 1
ATOM 3130 C CA . VAL B 1 126 ? 6.137 -1.554 -2.25 1 98.06 126 VAL B CA 1
ATOM 3131 C C . VAL B 1 126 ? 5.465 -0.19 -2.393 1 98.06 126 VAL B C 1
ATOM 3133 O O . VAL B 1 126 ? 4.359 -0.089 -2.926 1 98.06 126 VAL B O 1
ATOM 3136 N N . GLY B 1 127 ? 6.133 0.836 -1.892 1 97.94 127 GLY B N 1
ATOM 3137 C CA . GLY B 1 127 ? 5.59 2.18 -2.012 1 97.94 127 GLY B CA 1
ATOM 3138 C C . GLY B 1 127 ? 5.379 2.611 -3.451 1 97.94 127 GLY B C 1
ATOM 3139 O O . GLY B 1 127 ? 4.375 3.248 -3.773 1 97.94 127 GLY B O 1
ATOM 3140 N N . ARG B 1 128 ? 6.312 2.301 -4.312 1 97.31 128 ARG B N 1
ATOM 3141 C CA . ARG B 1 128 ? 6.172 2.604 -5.734 1 97.31 128 ARG B CA 1
ATOM 3142 C C . ARG B 1 128 ? 4.965 1.883 -6.328 1 97.31 128 ARG B C 1
ATOM 3144 O O . ARG B 1 128 ? 4.219 2.459 -7.125 1 97.31 128 ARG B O 1
ATOM 3151 N N . LEU B 1 129 ? 4.805 0.628 -5.949 1 97.81 129 LEU B N 1
ATOM 3152 C CA . LEU B 1 129 ? 3.643 -0.124 -6.406 1 97.81 129 LEU B CA 1
ATOM 3153 C C . LEU B 1 129 ? 2.35 0.567 -5.992 1 97.81 129 LEU B C 1
ATOM 3155 O O . LEU B 1 129 ? 1.438 0.733 -6.809 1 97.81 129 LEU B O 1
ATOM 3159 N N . VAL B 1 130 ? 2.264 1.011 -4.777 1 97.62 130 VAL B N 1
ATOM 3160 C CA . VAL B 1 130 ? 1.073 1.665 -4.246 1 97.62 130 VAL B CA 1
ATOM 3161 C C . VAL B 1 130 ? 0.806 2.957 -5.012 1 97.62 130 VAL B C 1
ATOM 3163 O O . VAL B 1 130 ? -0.349 3.314 -5.258 1 97.62 130 VAL B O 1
ATOM 3166 N N . ALA B 1 131 ? 1.87 3.584 -5.469 1 95.56 131 ALA B N 1
ATOM 3167 C CA . ALA B 1 131 ? 1.746 4.848 -6.195 1 95.56 131 ALA B CA 1
ATOM 3168 C C . ALA B 1 131 ? 1.441 4.609 -7.668 1 95.56 131 ALA B C 1
ATOM 3170 O O . ALA B 1 131 ? 1.25 5.559 -8.43 1 95.56 131 ALA B O 1
ATOM 3171 N N . GLY B 1 132 ? 1.43 3.365 -8.133 1 95.12 132 GLY B N 1
ATOM 3172 C CA . GLY B 1 132 ? 1.122 3.041 -9.516 1 95.12 132 GLY B CA 1
ATOM 3173 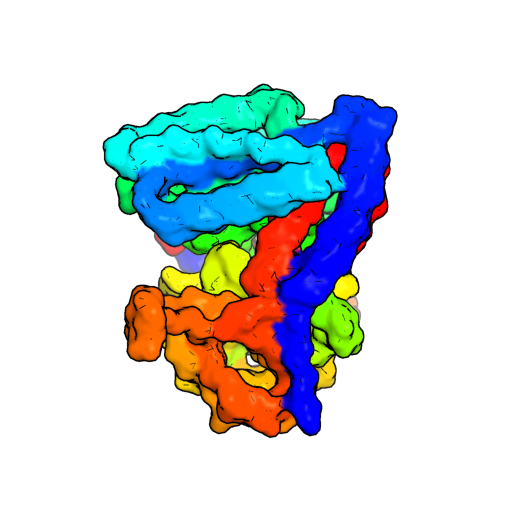C C . GLY B 1 132 ? 2.34 3.066 -10.414 1 95.12 132 GLY B C 1
ATOM 3174 O O . GLY B 1 132 ? 2.213 3.193 -11.633 1 95.12 132 GLY B O 1
ATOM 3175 N N . ASP B 1 133 ? 3.494 3.045 -9.805 1 94.75 133 ASP B N 1
ATOM 3176 C CA . ASP B 1 133 ? 4.766 3.07 -10.516 1 94.75 133 ASP B CA 1
ATOM 3177 C C . ASP B 1 133 ? 5.676 1.93 -10.062 1 94.75 133 ASP B C 1
ATOM 3179 O O . ASP B 1 133 ? 6.812 2.162 -9.648 1 94.75 133 ASP B O 1
ATOM 3183 N N . ALA B 1 134 ? 5.195 0.697 -10.156 1 97 134 ALA B N 1
ATOM 3184 C CA . ALA B 1 134 ? 5.934 -0.455 -9.648 1 97 134 ALA B CA 1
ATOM 3185 C C . ALA B 1 134 ? 7.207 -0.688 -10.453 1 97 134 ALA B C 1
ATOM 3187 O O . ALA B 1 134 ? 7.156 -0.844 -11.672 1 97 134 ALA B O 1
ATOM 3188 N N . ARG B 1 135 ? 8.344 -0.669 -9.773 1 97.25 135 ARG B N 1
ATOM 3189 C CA . ARG B 1 135 ? 9.586 -1.116 -10.391 1 97.25 135 ARG B CA 1
ATOM 3190 C C . ARG B 1 135 ? 9.539 -2.607 -10.703 1 97.25 135 ARG B C 1
ATOM 3192 O O . ARG B 1 135 ? 9.781 -3.014 -11.844 1 97.25 135 ARG B O 1
ATOM 3199 N N . TYR B 1 136 ? 9.203 -3.395 -9.734 1 98.31 136 TYR B N 1
ATOM 3200 C CA . TYR B 1 136 ? 8.883 -4.816 -9.812 1 98.31 136 TYR B CA 1
ATOM 3201 C C . TYR B 1 136 ? 7.535 -5.105 -9.164 1 98.31 136 TYR B C 1
ATOM 3203 O O . TYR B 1 136 ? 7.285 -4.703 -8.031 1 98.31 136 TYR B O 1
ATOM 3211 N N . LYS B 1 137 ? 6.645 -5.766 -9.93 1 98.12 137 LYS B N 1
ATOM 3212 C CA . LYS B 1 137 ? 5.445 -6.281 -9.273 1 98.12 137 LYS B CA 1
ATOM 3213 C C . LYS B 1 137 ? 5.766 -7.523 -8.445 1 98.12 137 LYS B C 1
ATOM 3215 O O . LYS B 1 137 ? 6.547 -8.375 -8.875 1 98.12 137 LYS B O 1
ATOM 3220 N N . PRO B 1 138 ? 5.199 -7.57 -7.211 1 97.94 138 PRO B N 1
ATOM 3221 C CA . PRO B 1 138 ? 5.43 -8.781 -6.422 1 97.94 138 PRO B CA 1
ATOM 3222 C C . PRO B 1 138 ? 5.082 -10.062 -7.191 1 97.94 138 PRO B C 1
ATOM 3224 O O . PRO B 1 138 ? 4.082 -10.094 -7.914 1 97.94 138 PRO B O 1
ATOM 3227 N N . CYS B 1 139 ? 5.863 -11.086 -7.023 1 97.38 139 CYS B N 1
ATOM 3228 C CA . CYS B 1 139 ? 5.848 -12.25 -7.902 1 97.38 139 CYS B CA 1
ATOM 3229 C C . CYS B 1 139 ? 4.488 -12.945 -7.871 1 97.38 139 CYS B C 1
ATOM 3231 O O . CYS B 1 139 ? 3.879 -13.172 -8.922 1 97.38 139 CYS B O 1
ATOM 3233 N N . THR B 1 140 ? 3.969 -13.242 -6.676 1 97.44 140 THR B N 1
ATOM 3234 C CA . THR B 1 140 ? 2.719 -13.984 -6.566 1 97.44 140 THR B CA 1
ATOM 3235 C C . THR B 1 140 ? 1.546 -13.148 -7.07 1 97.44 140 THR B C 1
ATOM 3237 O O . THR B 1 140 ? 0.802 -13.586 -7.953 1 97.44 140 THR B O 1
ATOM 3240 N N . PRO B 1 141 ? 1.353 -11.906 -6.672 1 98.56 141 PRO B N 1
ATOM 3241 C CA . PRO B 1 141 ? 0.267 -11.07 -7.191 1 98.56 141 PRO B CA 1
ATOM 3242 C C . PRO B 1 141 ? 0.354 -10.867 -8.703 1 98.56 141 PRO B C 1
ATOM 3244 O O . PRO B 1 141 ? -0.663 -10.93 -9.398 1 98.56 141 PRO B O 1
ATOM 3247 N N . HIS B 1 142 ? 1.551 -10.609 -9.148 1 98.56 142 HIS B N 1
ATOM 3248 C CA . HIS B 1 142 ? 1.722 -10.445 -10.586 1 98.56 142 HIS B CA 1
ATOM 3249 C C . HIS B 1 142 ? 1.338 -11.719 -11.328 1 98.56 142 HIS B C 1
ATOM 3251 O O . HIS B 1 142 ? 0.723 -11.664 -12.398 1 98.56 142 HIS B O 1
ATOM 3257 N N . GLY B 1 143 ? 1.758 -12.859 -10.766 1 98.62 143 GLY B N 1
ATOM 3258 C CA . GLY B 1 143 ? 1.356 -14.141 -11.32 1 98.62 143 GLY B CA 1
ATOM 3259 C C . GLY B 1 143 ? -0.149 -14.305 -11.422 1 98.62 143 GLY B C 1
ATOM 3260 O O . GLY B 1 143 ? -0.657 -14.859 -12.398 1 98.62 143 GLY B O 1
ATOM 3261 N N . ILE B 1 144 ? -0.862 -13.844 -10.445 1 98.81 144 ILE B N 1
ATOM 3262 C CA . ILE B 1 144 ? -2.318 -13.93 -10.43 1 98.81 144 ILE B CA 1
ATOM 3263 C C . ILE B 1 144 ? -2.895 -13.086 -11.57 1 98.81 144 ILE B C 1
ATOM 3265 O O . ILE B 1 144 ? -3.838 -13.5 -12.242 1 98.81 144 ILE B O 1
ATOM 3269 N N . GLN B 1 145 ? -2.338 -11.883 -11.82 1 98.69 145 GLN B N 1
ATOM 3270 C CA . GLN B 1 145 ? -2.787 -11.078 -12.953 1 98.69 145 GLN B CA 1
ATOM 3271 C C . GLN B 1 145 ? -2.59 -11.812 -14.273 1 98.69 145 GLN B C 1
ATOM 3273 O O . GLN B 1 145 ? -3.436 -11.734 -15.164 1 98.69 145 GLN B O 1
ATOM 3278 N N . LYS B 1 146 ? -1.429 -12.523 -14.383 1 98.75 146 LYS B N 1
ATOM 3279 C CA . LYS B 1 146 ? -1.184 -13.312 -15.586 1 98.75 146 LYS B CA 1
ATOM 3280 C C . LYS B 1 146 ? -2.197 -14.445 -15.719 1 98.75 146 LYS B C 1
ATOM 3282 O O . LYS B 1 146 ? -2.609 -14.789 -16.828 1 98.75 146 LYS B O 1
ATOM 3287 N N . LEU B 1 147 ? -2.59 -15.078 -14.578 1 98.88 147 LEU B N 1
ATOM 3288 C CA . LEU B 1 147 ? -3.631 -16.094 -14.609 1 98.88 147 LEU B CA 1
ATOM 3289 C C . LEU B 1 147 ? -4.961 -15.508 -15.07 1 98.88 147 LEU B C 1
ATOM 3291 O O . LEU B 1 147 ? -5.691 -16.141 -15.836 1 98.88 147 LEU B O 1
ATOM 3295 N N . PHE B 1 148 ? -5.309 -14.273 -14.578 1 98.81 148 PHE B N 1
ATOM 3296 C CA . PHE B 1 148 ? -6.492 -13.578 -15.07 1 98.81 148 PHE B CA 1
ATOM 3297 C C . PHE B 1 148 ? -6.453 -13.461 -16.594 1 98.81 148 PHE B C 1
ATOM 3299 O O . PHE B 1 148 ? -7.434 -13.773 -17.266 1 98.81 148 PHE B O 1
ATOM 3306 N N . GLU B 1 149 ? -5.289 -13.07 -17.109 1 98.38 149 GLU B N 1
ATOM 3307 C CA . GLU B 1 149 ? -5.125 -12.891 -18.547 1 98.38 149 GLU B CA 1
ATOM 3308 C C . GLU B 1 149 ? -5.352 -14.195 -19.297 1 98.38 149 GLU B C 1
ATOM 3310 O O . GLU B 1 149 ? -5.965 -14.211 -20.359 1 98.38 149 GLU B O 1
ATOM 3315 N N . SER B 1 150 ? -4.871 -15.266 -18.766 1 98.31 150 SER B N 1
ATOM 3316 C CA . SER B 1 150 ? -4.922 -16.562 -19.438 1 98.31 150 SER B CA 1
ATOM 3317 C C . SER B 1 150 ? -6.359 -17.031 -19.641 1 98.31 150 SER B C 1
ATOM 3319 O O . SER B 1 150 ? -6.629 -17.875 -20.5 1 98.31 150 SER B O 1
ATOM 3321 N N . ILE B 1 151 ? -7.305 -16.547 -18.859 1 98.31 151 ILE B N 1
ATOM 3322 C CA . ILE B 1 151 ? -8.695 -16.953 -19 1 98.31 151 ILE B CA 1
ATOM 3323 C C . ILE B 1 151 ? -9.531 -15.766 -19.484 1 98.31 151 ILE B C 1
ATOM 3325 O O . ILE B 1 151 ? -10.758 -15.758 -19.312 1 98.31 151 ILE B O 1
ATOM 3329 N N . ASP B 1 152 ? -8.867 -14.656 -19.906 1 98 152 ASP B N 1
ATOM 3330 C CA . ASP B 1 152 ? -9.477 -13.461 -20.469 1 98 152 ASP B CA 1
ATOM 3331 C C . ASP B 1 152 ? -10.359 -12.758 -19.438 1 98 152 ASP B C 1
ATOM 3333 O O . ASP B 1 152 ? -11.461 -12.297 -19.766 1 98 152 ASP B O 1
ATOM 3337 N N . LEU B 1 153 ? -9.93 -12.789 -18.234 1 98.5 153 LEU B N 1
ATOM 3338 C CA . LEU B 1 153 ? -10.641 -12.07 -17.188 1 98.5 153 LEU B CA 1
ATOM 3339 C C . LEU B 1 153 ? -10.07 -10.664 -17.016 1 98.5 153 LEU B C 1
ATOM 3341 O O . LEU B 1 153 ? -8.875 -10.5 -16.75 1 98.5 153 LEU B O 1
ATOM 3345 N N . ASP B 1 154 ? -10.836 -9.648 -17.234 1 98.25 154 ASP B N 1
ATOM 3346 C CA . ASP B 1 154 ? -10.531 -8.266 -16.875 1 98.25 154 ASP B CA 1
ATOM 3347 C C . ASP B 1 154 ? -11.164 -7.898 -15.531 1 98.25 154 ASP B C 1
ATOM 3349 O O . ASP B 1 154 ? -12.383 -7.895 -15.391 1 98.25 154 ASP B O 1
ATOM 3353 N N . PRO B 1 155 ? -10.352 -7.59 -14.547 1 98.56 155 PRO B N 1
ATOM 3354 C CA . PRO B 1 155 ? -10.898 -7.312 -13.219 1 98.56 155 PRO B CA 1
ATOM 3355 C C . PRO B 1 155 ? -11.578 -5.949 -13.133 1 98.56 155 PRO B C 1
ATOM 3357 O O . PRO B 1 155 ? -12.242 -5.652 -12.133 1 98.56 155 PRO B O 1
ATOM 3360 N N . ALA B 1 156 ? -11.5 -5.109 -14.125 1 98.5 156 ALA B N 1
ATOM 3361 C CA . ALA B 1 156 ? -12.047 -3.756 -14.078 1 98.5 156 ALA B CA 1
ATOM 3362 C C . ALA B 1 156 ? -13.539 -3.775 -13.773 1 98.5 156 ALA B C 1
ATOM 3364 O O . ALA B 1 156 ? -14.312 -4.438 -14.469 1 98.5 156 ALA B O 1
ATOM 3365 N N . GLY B 1 157 ? -13.867 -3.104 -12.695 1 98.19 157 GLY B N 1
ATOM 3366 C CA . GLY B 1 157 ? -15.266 -2.975 -12.32 1 98.19 157 GLY B CA 1
ATOM 3367 C C . GLY B 1 157 ? -15.781 -4.156 -11.523 1 98.19 157 GLY B C 1
ATOM 3368 O O . GLY B 1 157 ? -16.859 -4.094 -10.938 1 98.19 157 GLY B O 1
ATOM 3369 N N . LYS B 1 158 ? -15.039 -5.254 -11.445 1 98.75 158 LYS B N 1
ATOM 3370 C CA . LYS B 1 158 ? -15.469 -6.457 -10.742 1 98.75 158 LYS B CA 1
ATOM 3371 C C . LYS B 1 158 ? -15.25 -6.328 -9.234 1 98.75 158 LYS B C 1
ATOM 3373 O O . LYS B 1 158 ? -14.352 -5.602 -8.797 1 98.75 158 LYS B O 1
ATOM 3378 N N . ASP B 1 159 ? -16.078 -6.961 -8.492 1 98.81 159 ASP B N 1
ATOM 3379 C CA . ASP B 1 159 ? -15.867 -7.109 -7.059 1 98.81 159 ASP B CA 1
ATOM 3380 C C . ASP B 1 159 ? -14.883 -8.242 -6.762 1 98.81 159 ASP B C 1
ATOM 3382 O O . ASP B 1 159 ? -15.188 -9.414 -6.988 1 98.81 159 ASP B O 1
ATOM 3386 N N . VAL B 1 160 ? -13.734 -7.867 -6.293 1 98.94 160 VAL B N 1
ATOM 3387 C CA . VAL B 1 160 ? -12.711 -8.852 -5.945 1 98.94 160 VAL B CA 1
ATOM 3388 C C . VAL B 1 160 ? -12.5 -8.867 -4.434 1 98.94 160 VAL B C 1
ATOM 3390 O O . VAL B 1 160 ? -12.25 -7.828 -3.824 1 98.94 160 VAL B O 1
ATOM 3393 N N . VAL B 1 161 ? -12.68 -10.031 -3.857 1 98.94 161 VAL B N 1
ATOM 3394 C CA . VAL B 1 161 ? -12.414 -10.203 -2.434 1 98.94 161 VAL B CA 1
ATOM 3395 C C . VAL B 1 161 ? -11.055 -10.875 -2.234 1 98.94 161 VAL B C 1
ATOM 3397 O O . VAL B 1 161 ? -10.812 -11.961 -2.766 1 98.94 161 VAL B O 1
ATOM 3400 N N . VAL B 1 162 ? -10.164 -10.211 -1.582 1 98.94 162 VAL B N 1
ATOM 3401 C CA . VAL B 1 162 ? -8.875 -10.766 -1.175 1 98.94 162 VAL B CA 1
ATOM 3402 C C . VAL B 1 162 ? -8.945 -11.219 0.28 1 98.94 162 VAL B C 1
ATOM 3404 O O . VAL B 1 162 ? -9.188 -10.414 1.18 1 98.94 162 VAL B O 1
ATOM 3407 N N . VAL B 1 163 ? -8.781 -12.508 0.515 1 98.94 163 VAL B N 1
ATOM 3408 C CA . VAL B 1 163 ? -8.836 -13.055 1.866 1 98.94 163 VAL B CA 1
ATOM 3409 C C . VAL B 1 163 ? -7.418 -13.281 2.387 1 98.94 163 VAL B C 1
ATOM 3411 O O . VAL B 1 163 ? -6.73 -14.211 1.955 1 98.94 163 VAL B O 1
ATOM 3414 N N . GLY B 1 164 ? -7.059 -12.516 3.326 1 98.56 164 GLY B N 1
ATOM 3415 C CA . GLY B 1 164 ? -5.695 -12.445 3.824 1 98.56 164 GLY B CA 1
ATOM 3416 C C . GLY B 1 164 ? -5.035 -11.102 3.592 1 98.56 164 GLY B C 1
ATOM 3417 O O . GLY B 1 164 ? -5.246 -10.477 2.553 1 98.56 164 GLY B O 1
ATOM 3418 N N . ARG B 1 165 ? -4.246 -10.648 4.496 1 98.44 165 ARG B N 1
ATOM 3419 C CA . ARG B 1 165 ? -3.605 -9.344 4.391 1 98.44 165 ARG B CA 1
ATOM 3420 C C . ARG B 1 165 ? -2.111 -9.438 4.68 1 98.44 165 ARG B C 1
ATOM 3422 O O . ARG B 1 165 ? -1.552 -8.586 5.371 1 98.44 165 ARG B O 1
ATOM 3429 N N . SER B 1 166 ? -1.467 -10.484 4.207 1 95.69 166 SER B N 1
ATOM 3430 C CA . SER B 1 166 ? -0.024 -10.648 4.359 1 95.69 166 SER B CA 1
ATOM 3431 C C . SER B 1 166 ? 0.735 -9.594 3.562 1 95.69 166 SER B C 1
ATOM 3433 O O . SER B 1 166 ? 0.184 -8.984 2.641 1 95.69 166 SER B O 1
ATOM 3435 N N . ASP B 1 167 ? 2.004 -9.453 3.908 1 93.5 167 ASP B N 1
ATOM 3436 C CA . ASP B 1 167 ? 2.857 -8.461 3.258 1 93.5 167 ASP B CA 1
ATOM 3437 C C . ASP B 1 167 ? 3.281 -8.93 1.867 1 93.5 167 ASP B C 1
ATOM 3439 O O . ASP B 1 167 ? 3.727 -8.125 1.045 1 93.5 167 ASP B O 1
ATOM 3443 N N . ILE B 1 168 ? 3.133 -10.211 1.627 1 91.81 168 ILE B N 1
ATOM 3444 C CA . ILE B 1 168 ? 3.77 -10.727 0.418 1 91.81 168 ILE B CA 1
ATOM 3445 C C . ILE B 1 168 ? 2.703 -11.062 -0.623 1 91.81 168 ILE B C 1
ATOM 3447 O O . ILE B 1 168 ? 3.012 -11.227 -1.805 1 91.81 168 ILE B O 1
ATOM 3451 N N . VAL B 1 169 ? 1.404 -11.242 -0.145 1 96.5 169 VAL B N 1
ATOM 3452 C CA . VAL B 1 169 ? 0.384 -11.586 -1.129 1 96.5 169 VAL B CA 1
ATOM 3453 C C . VAL B 1 169 ? -0.833 -10.68 -0.95 1 96.5 169 VAL B C 1
ATOM 3455 O O . VAL B 1 169 ? -1.161 -9.891 -1.838 1 96.5 169 VAL B O 1
ATOM 3458 N N . GLY B 1 170 ? -1.426 -10.711 0.247 1 98.06 170 GLY B N 1
ATOM 3459 C CA . GLY B 1 170 ? -2.699 -10.047 0.468 1 98.06 170 GLY B CA 1
ATOM 3460 C C . GLY B 1 170 ? -2.66 -8.562 0.153 1 98.06 170 GLY B C 1
ATOM 3461 O O . GLY B 1 170 ? -3.334 -8.102 -0.769 1 98.06 170 GLY B O 1
ATOM 3462 N N . LYS B 1 171 ? -1.837 -7.871 0.857 1 98.5 171 LYS B N 1
ATOM 3463 C CA . LYS B 1 171 ? -1.781 -6.418 0.724 1 98.5 171 LYS B CA 1
ATOM 3464 C C . LYS B 1 171 ? -1.283 -6.012 -0.661 1 98.5 171 LYS B C 1
ATOM 3466 O O . LYS B 1 171 ? -1.897 -5.176 -1.327 1 98.5 171 LYS B O 1
ATOM 3471 N N . PRO B 1 172 ? -0.189 -6.652 -1.18 1 98.31 172 PRO B N 1
ATOM 3472 C CA . PRO B 1 172 ? 0.227 -6.293 -2.537 1 98.31 172 PRO B CA 1
ATOM 3473 C C . PRO B 1 172 ? -0.844 -6.598 -3.582 1 98.31 172 PRO B C 1
ATOM 3475 O O . PRO B 1 172 ? -1.004 -5.848 -4.547 1 98.31 172 PRO B O 1
ATOM 3478 N N . MET B 1 173 ? -1.579 -7.676 -3.42 1 98.75 173 MET B N 1
ATOM 3479 C CA . MET B 1 173 ? -2.646 -8.023 -4.352 1 98.75 173 MET B CA 1
ATOM 3480 C C . MET B 1 173 ? -3.738 -6.961 -4.355 1 98.75 173 MET B C 1
ATOM 3482 O O . MET B 1 173 ? -4.176 -6.516 -5.418 1 98.75 173 MET B O 1
ATOM 3486 N N . ALA B 1 174 ? -4.133 -6.582 -3.17 1 98.88 174 ALA B N 1
ATOM 3487 C CA . ALA B 1 174 ? -5.16 -5.551 -3.043 1 98.88 174 ALA B CA 1
ATOM 3488 C C . ALA B 1 174 ? -4.727 -4.258 -3.719 1 98.88 174 ALA B C 1
ATOM 3490 O O . ALA B 1 174 ? -5.488 -3.658 -4.48 1 98.88 174 ALA B O 1
ATOM 3491 N N . ASN B 1 175 ? -3.518 -3.865 -3.488 1 98.75 175 ASN B N 1
ATOM 3492 C CA . ASN B 1 175 ? -3.012 -2.609 -4.035 1 98.75 175 ASN B CA 1
ATOM 3493 C C . ASN B 1 175 ? -2.855 -2.686 -5.551 1 98.75 175 ASN B C 1
ATOM 3495 O O . ASN B 1 175 ? -3.123 -1.71 -6.258 1 98.75 175 ASN B O 1
ATOM 3499 N N . LEU B 1 176 ? -2.43 -3.816 -6.055 1 98.56 176 LEU B N 1
ATOM 3500 C CA . LEU B 1 176 ? -2.299 -3.99 -7.496 1 98.56 176 LEU B CA 1
ATOM 3501 C C . LEU B 1 176 ? -3.662 -3.906 -8.18 1 98.56 176 LEU B C 1
ATOM 3503 O O . LEU B 1 176 ? -3.801 -3.258 -9.219 1 98.56 176 LEU B O 1
ATOM 3507 N N . LEU B 1 177 ? -4.68 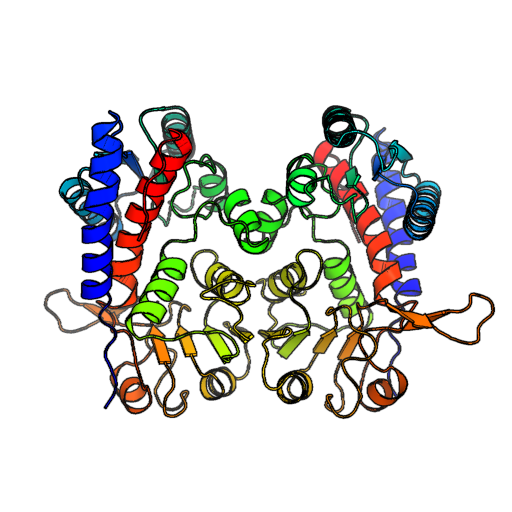-4.477 -7.578 1 98.81 177 LEU B N 1
ATOM 3508 C CA . LEU B 1 177 ? -5.992 -4.637 -8.195 1 98.81 177 LEU B CA 1
ATOM 3509 C C . LEU B 1 177 ? -6.746 -3.311 -8.227 1 98.81 177 LEU B C 1
ATOM 3511 O O . LEU B 1 177 ? -7.652 -3.123 -9.039 1 98.81 177 LEU B O 1
ATOM 3515 N N . ILE B 1 178 ? -6.414 -2.373 -7.324 1 98.62 178 ILE B N 1
ATOM 3516 C CA . ILE B 1 178 ? -7.156 -1.116 -7.297 1 98.62 178 ILE B CA 1
ATOM 3517 C C . ILE B 1 178 ? -6.5 -0.112 -8.242 1 98.62 178 ILE B C 1
ATOM 3519 O O . ILE B 1 178 ? -7.074 0.939 -8.539 1 98.62 178 ILE B O 1
ATOM 3523 N N . GLN B 1 179 ? -5.309 -0.387 -8.773 1 98.31 179 GLN B N 1
ATOM 3524 C CA . GLN B 1 179 ? -4.562 0.554 -9.602 1 98.31 179 GLN B CA 1
ATOM 3525 C C . GLN B 1 179 ? -5.352 0.928 -10.852 1 98.31 179 GLN B C 1
ATOM 3527 O O . GLN B 1 179 ? -6.086 0.102 -11.398 1 98.31 179 GLN B O 1
ATOM 3532 N N . LYS B 1 180 ? -5.109 2.17 -11.305 1 96.88 180 LYS B N 1
ATOM 3533 C CA . LYS B 1 180 ? -5.652 2.639 -12.578 1 96.88 180 LYS B CA 1
ATOM 3534 C C . LYS B 1 180 ? -4.805 2.152 -13.75 1 96.88 180 LYS B C 1
ATOM 3536 O O . LYS B 1 180 ? -4.156 2.951 -14.422 1 96.88 180 LYS B O 1
ATOM 3541 N N . GLU B 1 181 ? -4.906 0.905 -14.031 1 96.12 181 GLU B N 1
ATOM 3542 C CA . GLU B 1 181 ? -4.133 0.299 -15.109 1 96.12 181 GLU B CA 1
ATOM 3543 C C . GLU B 1 181 ? -4.75 -1.024 -15.555 1 96.12 181 GLU B C 1
ATOM 3545 O O . GLU B 1 181 ? -5.676 -1.528 -14.922 1 96.12 181 GLU B O 1
ATOM 3550 N N . ASP B 1 182 ? -4.242 -1.552 -16.703 1 94.88 182 ASP B N 1
ATOM 3551 C CA . ASP B 1 182 ? -4.645 -2.889 -17.125 1 94.88 182 ASP B CA 1
ATOM 3552 C C . ASP B 1 182 ? -4.355 -3.92 -16.031 1 94.88 182 ASP B C 1
ATOM 3554 O O . ASP B 1 182 ? -3.279 -3.914 -15.438 1 94.88 182 ASP B O 1
ATOM 3558 N N . GLY B 1 183 ? -5.352 -4.762 -15.789 1 96.44 183 GLY B N 1
ATOM 3559 C CA . GLY B 1 183 ? -5.203 -5.734 -14.727 1 96.44 183 GLY B CA 1
ATOM 3560 C C . GLY B 1 183 ? -5.586 -5.191 -13.359 1 96.44 183 GLY B C 1
ATOM 3561 O O . GLY B 1 183 ? -5.473 -5.887 -12.352 1 96.44 183 GLY B O 1
ATOM 3562 N N . GLY B 1 184 ? -6.043 -3.936 -13.344 1 98.12 184 GLY B N 1
ATOM 3563 C CA . GLY B 1 184 ? -6.504 -3.27 -12.141 1 98.12 184 GLY B CA 1
ATOM 3564 C C . GLY B 1 184 ? -7.941 -2.799 -12.227 1 98.12 184 GLY B C 1
ATOM 3565 O O . GLY B 1 184 ? -8.797 -3.5 -12.773 1 98.12 184 GLY B O 1
ATOM 3566 N N . ASN B 1 185 ? -8.25 -1.759 -11.594 1 98.69 185 ASN B N 1
ATOM 3567 C CA . ASN B 1 185 ? -9.555 -1.107 -11.602 1 98.69 185 ASN B CA 1
ATOM 3568 C C . ASN B 1 185 ? -10.641 -2.01 -11.016 1 98.69 185 ASN B C 1
ATOM 3570 O O . ASN B 1 185 ? -11.805 -1.921 -11.406 1 98.69 185 ASN B O 1
ATOM 3574 N N . ALA B 1 186 ? -10.281 -2.893 -10.164 1 98.88 186 ALA B N 1
ATOM 3575 C CA . ALA B 1 186 ? -11.258 -3.701 -9.438 1 98.88 186 ALA B CA 1
ATOM 3576 C C . ALA B 1 186 ? -11.766 -2.963 -8.203 1 98.88 186 ALA B C 1
ATOM 3578 O O . ALA B 1 186 ? -11.109 -2.055 -7.691 1 98.88 186 ALA B O 1
ATOM 3579 N N . THR B 1 187 ? -12.992 -3.236 -7.809 1 98.88 187 THR B N 1
ATOM 3580 C CA . THR B 1 187 ? -13.461 -2.9 -6.469 1 98.88 187 THR B CA 1
ATOM 3581 C C . THR B 1 187 ? -13.039 -3.969 -5.465 1 98.88 187 THR B C 1
ATOM 3583 O O . THR B 1 187 ? -13.555 -5.09 -5.492 1 98.88 187 THR B O 1
ATOM 3586 N N . VAL B 1 188 ? -12.102 -3.643 -4.582 1 98.94 188 VAL B N 1
ATOM 3587 C CA . VAL B 1 188 ? -11.422 -4.672 -3.797 1 98.94 188 VAL B CA 1
ATOM 3588 C C . VAL B 1 188 ? -11.914 -4.621 -2.35 1 98.94 188 VAL B C 1
ATOM 3590 O O . VAL B 1 188 ? -12 -3.547 -1.754 1 98.94 188 VAL B O 1
ATOM 3593 N N . THR B 1 189 ? -12.336 -5.711 -1.831 1 98.94 189 THR B N 1
ATOM 3594 C CA . THR B 1 189 ? -12.594 -5.906 -0.408 1 98.94 189 THR B CA 1
ATOM 3595 C C . THR B 1 189 ? -11.516 -6.785 0.218 1 98.94 189 THR B C 1
ATOM 3597 O O . THR B 1 189 ? -11.25 -7.891 -0.263 1 98.94 189 THR B O 1
ATOM 3600 N N . VAL B 1 190 ? -10.867 -6.285 1.222 1 98.94 190 VAL B N 1
ATOM 3601 C CA . VAL B 1 190 ? -9.836 -7.055 1.908 1 98.94 190 VAL B CA 1
ATOM 3602 C C . VAL B 1 190 ? -10.406 -7.656 3.189 1 98.94 190 VAL B C 1
ATOM 3604 O O . VAL B 1 190 ? -10.844 -6.93 4.086 1 98.94 190 VAL B O 1
ATOM 3607 N N . CYS B 1 191 ? -10.438 -8.961 3.268 1 98.88 191 CYS B N 1
ATOM 3608 C CA . CYS B 1 191 ? -10.914 -9.695 4.43 1 98.88 191 CYS B CA 1
ATOM 3609 C C . CYS B 1 191 ? -9.758 -10.328 5.195 1 98.88 191 CYS B C 1
ATOM 3611 O O . CYS B 1 191 ? -8.695 -10.57 4.625 1 98.88 191 CYS B O 1
ATOM 3613 N N . HIS B 1 192 ? -9.938 -10.539 6.418 1 98.69 192 HIS B N 1
ATOM 3614 C CA . HIS B 1 192 ? -8.945 -11.117 7.32 1 98.69 192 HIS B CA 1
ATOM 3615 C C . HIS B 1 192 ? -9.602 -11.672 8.578 1 98.69 192 HIS B C 1
ATOM 3617 O O . HIS B 1 192 ? -10.828 -11.82 8.625 1 98.69 192 HIS B O 1
ATOM 3623 N N . SER B 1 193 ? -8.82 -12.086 9.547 1 97.94 193 SER B N 1
ATOM 3624 C CA . SER B 1 193 ? -9.289 -12.844 10.703 1 97.94 193 SER B CA 1
ATOM 3625 C C . SER B 1 193 ? -10.289 -12.031 11.523 1 97.94 193 SER B C 1
ATOM 3627 O O . SER B 1 193 ? -11.086 -12.602 12.273 1 97.94 193 SER B O 1
ATOM 3629 N N . ARG B 1 194 ? -10.32 -10.688 11.406 1 97.94 194 ARG B N 1
ATOM 3630 C CA . ARG B 1 194 ? -11.227 -9.844 12.18 1 97.94 194 ARG B CA 1
ATOM 3631 C C . ARG B 1 194 ? -12.492 -9.531 11.391 1 97.94 194 ARG B C 1
ATOM 3633 O O . ARG B 1 194 ? -13.422 -8.922 11.914 1 97.94 194 ARG B O 1
ATOM 3640 N N . THR B 1 195 ? -12.531 -10.031 10.164 1 98.38 195 THR B N 1
ATOM 3641 C CA . THR B 1 195 ? -13.742 -9.859 9.367 1 98.38 195 THR B CA 1
ATOM 3642 C C . THR B 1 195 ? -14.898 -10.656 9.961 1 98.38 195 THR B C 1
ATOM 3644 O O . THR B 1 195 ? -14.766 -11.852 10.211 1 98.38 195 THR B O 1
ATOM 3647 N N . GLU B 1 196 ? -16.031 -10.18 10.305 1 95.69 196 GLU B N 1
ATOM 3648 C CA . GLU B 1 196 ? -17.141 -10.82 11.016 1 95.69 196 GLU B CA 1
ATOM 3649 C C . GLU B 1 196 ? -17.891 -11.781 10.102 1 95.69 196 GLU B C 1
ATOM 3651 O O . GLU B 1 196 ? -18.281 -12.875 10.531 1 95.69 196 GLU B O 1
ATOM 3656 N N . ASP B 1 197 ? -18.203 -11.539 8.891 1 96.5 197 ASP B N 1
ATOM 3657 C CA . ASP B 1 197 ? -18.984 -12.375 7.984 1 96.5 197 ASP B CA 1
ATOM 3658 C C . ASP B 1 197 ? -18.25 -12.594 6.664 1 96.5 197 ASP B C 1
ATOM 3660 O O . ASP B 1 197 ? -18.688 -12.094 5.621 1 96.5 197 ASP B O 1
ATOM 3664 N N . LEU B 1 198 ? -17.266 -13.516 6.805 1 98.62 198 LEU B N 1
ATOM 3665 C CA . LEU B 1 198 ? -16.438 -13.781 5.637 1 98.62 198 LEU B CA 1
ATOM 3666 C C . LEU B 1 198 ? -17.266 -14.352 4.492 1 98.62 198 LEU B C 1
ATOM 3668 O O . LEU B 1 198 ? -17.078 -13.969 3.334 1 98.62 198 LEU B O 1
ATOM 3672 N N . ALA B 1 199 ? -18.203 -15.242 4.828 1 98.69 199 ALA B N 1
ATOM 3673 C CA . ALA B 1 199 ? -19.031 -15.898 3.814 1 98.69 199 ALA B CA 1
ATOM 3674 C C . ALA B 1 199 ? -19.844 -14.875 3.029 1 98.69 199 ALA B C 1
ATOM 3676 O O . ALA B 1 199 ? -19.953 -14.961 1.804 1 98.69 199 ALA B O 1
ATOM 3677 N N . ALA B 1 200 ? -20.406 -13.906 3.727 1 98.5 200 ALA B N 1
ATOM 3678 C CA . ALA B 1 200 ? -21.188 -12.875 3.053 1 98.5 200 ALA B CA 1
ATOM 3679 C C . ALA B 1 200 ? -20.328 -12.109 2.049 1 98.5 200 ALA B C 1
ATOM 3681 O O . ALA B 1 200 ? -20.797 -11.75 0.965 1 98.5 200 ALA B O 1
ATOM 3682 N N . LYS B 1 201 ? -19.078 -11.812 2.436 1 98.69 201 LYS B N 1
ATOM 3683 C CA . LYS B 1 201 ? -18.172 -11.078 1.556 1 98.69 201 LYS B CA 1
ATOM 3684 C C . LYS B 1 201 ? -17.828 -11.898 0.321 1 98.69 201 LYS B C 1
ATOM 3686 O O . LYS B 1 201 ? -17.891 -11.406 -0.805 1 98.69 201 LYS B O 1
ATOM 3691 N N . THR B 1 202 ? -17.422 -13.18 0.535 1 98.88 202 THR B N 1
ATOM 3692 C CA . THR B 1 202 ? -17 -14.008 -0.586 1 98.88 202 THR B CA 1
ATOM 3693 C C . THR B 1 202 ? -18.172 -14.336 -1.495 1 98.88 202 THR B C 1
ATOM 3695 O O . THR B 1 202 ? -18.016 -14.469 -2.709 1 98.88 202 THR B O 1
ATOM 3698 N N . GLN B 1 203 ? -19.391 -14.453 -0.99 1 98.69 203 GLN B N 1
ATOM 3699 C CA . GLN B 1 203 ? -20.578 -14.727 -1.786 1 98.69 203 GLN B CA 1
ATOM 3700 C C . GLN B 1 203 ? -20.922 -13.555 -2.697 1 98.69 203 GLN B C 1
ATOM 3702 O O . GLN B 1 203 ? -21.531 -13.734 -3.752 1 98.69 203 GLN B O 1
ATOM 3707 N N . ALA B 1 204 ? -20.516 -12.398 -2.326 1 97.69 204 ALA B N 1
ATOM 3708 C CA . ALA B 1 204 ? -20.828 -11.195 -3.086 1 97.69 204 ALA B CA 1
ATOM 3709 C C . ALA B 1 204 ? -19.75 -10.906 -4.133 1 97.69 204 ALA B C 1
ATOM 3711 O O . ALA B 1 204 ? -19.875 -9.953 -4.91 1 97.69 204 ALA B O 1
ATOM 3712 N N . ALA B 1 205 ? -18.734 -11.695 -4.266 1 98.62 205 ALA B N 1
ATOM 3713 C CA . ALA B 1 205 ? -17.562 -11.414 -5.082 1 98.62 205 ALA B CA 1
ATOM 3714 C C . ALA B 1 205 ? -17.719 -12 -6.484 1 98.62 205 ALA B C 1
ATOM 3716 O O . ALA B 1 205 ? -18.312 -13.055 -6.664 1 98.62 205 ALA B O 1
ATOM 3717 N N . ASP B 1 206 ? -17.156 -11.305 -7.492 1 98.81 206 ASP B N 1
ATOM 3718 C CA . ASP B 1 206 ? -16.938 -11.875 -8.812 1 98.81 206 ASP B CA 1
ATOM 3719 C C . ASP B 1 206 ? -15.688 -12.758 -8.828 1 98.81 206 ASP B C 1
ATOM 3721 O O . ASP B 1 206 ? -15.609 -13.719 -9.602 1 98.81 206 ASP B O 1
ATOM 3725 N N . VAL B 1 207 ? -14.742 -12.391 -8.055 1 98.94 207 VAL B N 1
ATOM 3726 C CA . VAL B 1 207 ? -13.461 -13.086 -7.934 1 98.94 207 VAL B CA 1
ATOM 3727 C C . VAL B 1 207 ? -13.062 -13.188 -6.465 1 98.94 207 VAL B C 1
ATOM 3729 O O . VAL B 1 207 ? -13.164 -12.211 -5.719 1 98.94 207 VAL B O 1
ATOM 3732 N N . VAL B 1 208 ? -12.688 -14.336 -6.02 1 98.94 208 VAL B N 1
ATOM 3733 C CA . VAL B 1 208 ? -12.141 -14.547 -4.68 1 98.94 208 VAL B CA 1
ATOM 3734 C C . VAL B 1 208 ? -10.68 -14.961 -4.773 1 98.94 208 VAL B C 1
ATOM 3736 O O . VAL B 1 208 ? -10.344 -15.945 -5.438 1 98.94 208 VAL B O 1
ATOM 3739 N N . VAL B 1 209 ? -9.789 -14.18 -4.238 1 98.94 209 VAL B N 1
ATOM 3740 C CA . VAL B 1 209 ? -8.383 -14.531 -4.07 1 98.94 209 VAL B CA 1
ATOM 3741 C C . VAL B 1 209 ? -8.125 -14.961 -2.629 1 98.94 209 VAL B C 1
ATOM 3743 O O . VAL B 1 209 ? -8.07 -14.117 -1.727 1 98.94 209 VAL B O 1
ATOM 3746 N N . ALA B 1 210 ? -7.949 -16.25 -2.406 1 98.94 210 ALA B N 1
ATOM 3747 C CA . ALA B 1 210 ? -7.766 -16.797 -1.062 1 98.94 210 ALA B CA 1
ATOM 3748 C C . ALA B 1 210 ? -6.285 -16.922 -0.715 1 98.94 210 ALA B C 1
ATOM 3750 O O . ALA B 1 210 ? -5.578 -17.75 -1.279 1 98.94 210 ALA B O 1
ATOM 3751 N N . ALA B 1 211 ? -5.84 -16.094 0.209 1 98.38 211 ALA B N 1
ATOM 3752 C CA . ALA B 1 211 ? -4.43 -16.031 0.582 1 98.38 211 ALA B CA 1
ATOM 3753 C C . ALA B 1 211 ? -4.266 -15.914 2.094 1 98.38 211 ALA B C 1
ATOM 3755 O O . ALA B 1 211 ? -3.48 -15.102 2.582 1 98.38 211 ALA B O 1
ATOM 3756 N N . ALA B 1 212 ? -5.008 -16.672 2.859 1 97.88 212 ALA B N 1
ATOM 3757 C CA . ALA B 1 212 ? -5.031 -16.578 4.316 1 97.88 212 ALA B CA 1
ATOM 3758 C C . ALA B 1 212 ? -4.062 -17.578 4.949 1 97.88 212 ALA B C 1
ATOM 3760 O O . ALA B 1 212 ? -3.705 -17.438 6.121 1 97.88 212 ALA B O 1
ATOM 3761 N N . GLY B 1 213 ? -3.668 -18.625 4.207 1 96.25 213 GLY B N 1
ATOM 3762 C CA . GLY B 1 213 ? -2.805 -19.656 4.762 1 96.25 213 GLY B CA 1
ATOM 3763 C C . GLY B 1 213 ? -3.52 -20.578 5.734 1 96.25 213 GLY B C 1
ATOM 3764 O O . GLY B 1 213 ? -2.928 -21.031 6.715 1 96.25 213 GLY B O 1
ATOM 3765 N N . VAL B 1 214 ? -4.781 -20.766 5.578 1 97.62 214 VAL B N 1
ATOM 3766 C CA . VAL B 1 214 ? -5.605 -21.641 6.406 1 97.62 214 VAL B CA 1
ATOM 3767 C C . VAL B 1 214 ? -6.258 -22.719 5.531 1 97.62 214 VAL B C 1
ATOM 3769 O O . VAL B 1 214 ? -7.027 -22.391 4.621 1 97.62 214 VAL B O 1
ATOM 3772 N N . PRO B 1 215 ? -5.934 -24 5.781 1 97.88 215 PRO B N 1
ATOM 3773 C CA . PRO B 1 215 ? -6.434 -25.062 4.914 1 97.88 215 PRO B CA 1
ATOM 3774 C C . PRO B 1 215 ? -7.957 -25.109 4.84 1 97.88 215 PRO B C 1
ATOM 3776 O O . PRO B 1 215 ? -8.625 -25.25 5.867 1 97.88 215 PRO B O 1
ATOM 3779 N N . GLU B 1 216 ? -8.484 -24.906 3.594 1 98.25 216 GLU B N 1
ATOM 3780 C CA . GLU B 1 216 ? -9.898 -25.094 3.264 1 98.25 216 GLU B CA 1
ATOM 3781 C C . GLU B 1 216 ? -10.789 -24.172 4.086 1 98.25 216 GLU B C 1
ATOM 3783 O O . GLU B 1 216 ? -11.859 -24.594 4.547 1 98.25 216 GLU B O 1
ATOM 3788 N N . LEU B 1 217 ? -10.305 -23 4.348 1 98.56 217 LEU B N 1
ATOM 3789 C CA . LEU B 1 217 ? -11.023 -21.953 5.059 1 98.56 217 LEU B CA 1
ATOM 3790 C C . LEU B 1 217 ? -12.336 -21.625 4.352 1 98.56 217 LEU B C 1
ATOM 3792 O O . LEU B 1 217 ? -13.352 -21.359 5.004 1 98.56 217 LEU B O 1
ATOM 3796 N N . ILE B 1 218 ? -12.367 -21.609 3.006 1 98.88 218 ILE B N 1
ATOM 3797 C CA . ILE B 1 218 ? -13.516 -21.281 2.176 1 98.88 218 ILE B CA 1
ATOM 3798 C C . ILE B 1 218 ? -14.031 -22.531 1.479 1 98.88 218 ILE B C 1
ATOM 3800 O O . ILE B 1 218 ? -13.25 -23.312 0.928 1 98.88 218 ILE B O 1
ATOM 3804 N N . ASP B 1 219 ? -15.258 -22.766 1.549 1 98.69 219 ASP B N 1
ATOM 3805 C CA . ASP B 1 219 ? -15.836 -23.875 0.807 1 98.69 219 ASP B CA 1
ATOM 3806 C C . ASP B 1 219 ? -16.938 -23.406 -0.127 1 98.69 219 ASP B C 1
ATOM 3808 O O . ASP B 1 219 ? -17.203 -22.203 -0.219 1 98.69 219 ASP B O 1
ATOM 3812 N N . GLY B 1 220 ? -17.609 -24.297 -0.846 1 98.75 220 GLY B N 1
ATOM 3813 C CA . GLY B 1 220 ? -18.578 -23.953 -1.876 1 98.75 220 GLY B CA 1
ATOM 3814 C C . GLY B 1 220 ? -19.75 -23.172 -1.346 1 98.75 220 GLY B C 1
ATOM 3815 O O . GLY B 1 220 ? -20.344 -22.359 -2.062 1 98.75 220 GLY B O 1
ATOM 3816 N N . SER B 1 221 ? -20.188 -23.422 -0.12 1 98.75 221 SER B N 1
ATOM 3817 C CA . SER B 1 221 ? -21.344 -22.734 0.453 1 98.75 221 SER B CA 1
ATOM 3818 C C . SER B 1 221 ? -21.062 -21.25 0.644 1 98.75 221 SER B C 1
ATOM 3820 O O . SER B 1 221 ? -22 -20.453 0.821 1 98.75 221 SER B O 1
ATOM 3822 N N . MET B 1 222 ? -19.812 -20.859 0.578 1 98.81 222 MET B N 1
ATOM 3823 C CA . MET B 1 222 ? -19.422 -19.469 0.789 1 98.81 222 MET B CA 1
ATOM 3824 C C . MET B 1 222 ? -19.219 -18.766 -0.542 1 98.81 222 MET B C 1
ATOM 3826 O O . MET B 1 222 ? -18.703 -17.641 -0.578 1 98.81 222 MET B O 1
ATOM 3830 N N . LEU B 1 223 ? -19.547 -19.391 -1.642 1 98.81 223 LEU B N 1
ATOM 3831 C CA . LEU B 1 223 ? -19.281 -18.828 -2.965 1 98.81 223 LEU B CA 1
ATOM 3832 C C . LEU B 1 223 ? -20.578 -18.719 -3.773 1 98.81 223 LEU B C 1
ATOM 3834 O O . LEU B 1 223 ? -21.5 -19.5 -3.562 1 98.81 223 LEU B O 1
ATOM 3838 N N . SER B 1 224 ? -20.625 -17.797 -4.672 1 98.62 224 SER B N 1
ATOM 3839 C CA . SER B 1 224 ? -21.75 -17.672 -5.594 1 98.62 224 SER B CA 1
ATOM 3840 C C . SER B 1 224 ? -21.469 -18.391 -6.91 1 98.62 224 SER B C 1
ATOM 3842 O O . SER B 1 224 ? -20.312 -18.672 -7.238 1 98.62 224 SER B O 1
ATOM 3844 N N . GLU B 1 225 ? -22.5 -18.688 -7.625 1 98.5 225 GLU B N 1
ATOM 3845 C CA . GLU B 1 225 ? -22.375 -19.328 -8.93 1 98.5 225 GLU B CA 1
ATOM 3846 C C . GLU B 1 225 ? -21.609 -18.438 -9.906 1 98.5 225 GLU B C 1
ATOM 3848 O O . GLU B 1 225 ? -21.891 -17.25 -10.016 1 98.5 225 GLU B O 1
ATOM 3853 N N . GLY B 1 226 ? -20.625 -18.984 -10.57 1 98.56 226 GLY B N 1
ATOM 3854 C CA . GLY B 1 226 ? -19.922 -18.266 -11.617 1 98.56 226 GLY B CA 1
ATOM 3855 C C . GLY B 1 226 ? -18.703 -17.516 -11.117 1 98.56 226 GLY B C 1
ATOM 3856 O O . GLY B 1 226 ? -17.953 -16.922 -11.898 1 98.56 226 GLY B O 1
ATOM 3857 N N . VAL B 1 227 ? -18.422 -17.609 -9.859 1 98.81 227 VAL B N 1
ATOM 3858 C CA . VAL B 1 227 ? -17.297 -16.906 -9.258 1 98.81 227 VAL B CA 1
ATOM 3859 C C . VAL B 1 227 ? -15.984 -17.453 -9.812 1 98.81 227 VAL B C 1
ATOM 3861 O O . VAL B 1 227 ? -15.906 -18.625 -10.18 1 98.81 227 VAL B O 1
ATOM 3864 N N . VAL B 1 228 ? -14.961 -16.609 -9.945 1 98.94 228 VAL B N 1
ATOM 3865 C CA . VAL B 1 228 ? -13.602 -17.062 -10.211 1 98.94 228 VAL B CA 1
ATOM 3866 C C . VAL B 1 228 ? -12.836 -17.188 -8.898 1 98.94 228 VAL B C 1
ATOM 3868 O O . VAL B 1 228 ? -12.859 -16.281 -8.07 1 98.94 228 VAL B O 1
ATOM 3871 N N . VAL B 1 229 ? -12.188 -18.344 -8.688 1 98.94 229 VAL B N 1
ATOM 3872 C CA . VAL B 1 229 ? -11.508 -18.594 -7.422 1 98.94 229 VAL B CA 1
ATOM 3873 C C . VAL B 1 229 ? -10.008 -18.781 -7.672 1 98.94 229 VAL B C 1
ATOM 3875 O O . VAL B 1 229 ? -9.602 -19.672 -8.422 1 98.94 229 VAL B O 1
ATOM 3878 N N . ILE B 1 230 ? -9.219 -17.938 -7.109 1 98.94 230 ILE B N 1
ATOM 3879 C CA . ILE B 1 230 ? -7.766 -18.062 -7.094 1 98.94 230 ILE B CA 1
ATOM 3880 C C . ILE B 1 230 ? -7.301 -18.516 -5.711 1 98.94 230 ILE B C 1
ATOM 3882 O O . ILE B 1 230 ? -7.348 -17.75 -4.746 1 98.94 230 ILE B O 1
ATOM 3886 N N . ASP B 1 231 ? -6.895 -19.719 -5.602 1 98.88 231 ASP B N 1
ATOM 3887 C CA . ASP B 1 231 ? -6.434 -20.281 -4.336 1 98.88 231 ASP B CA 1
ATOM 3888 C C . ASP B 1 231 ? -4.918 -20.172 -4.207 1 98.88 231 ASP B C 1
ATOM 3890 O O . ASP B 1 231 ? -4.18 -20.984 -4.773 1 98.88 231 ASP B O 1
ATOM 3894 N N . VAL B 1 232 ? -4.461 -19.219 -3.424 1 98.56 232 VAL B N 1
ATOM 3895 C CA . VAL B 1 232 ? -3.041 -18.906 -3.273 1 98.56 232 VAL B CA 1
ATOM 3896 C C . VAL B 1 232 ? -2.439 -19.797 -2.178 1 98.56 232 VAL B C 1
ATOM 3898 O O . VAL B 1 232 ? -1.259 -20.141 -2.236 1 98.56 232 VAL B O 1
ATOM 3901 N N . GLY B 1 233 ? -3.268 -20.141 -1.214 1 96.62 233 GLY B N 1
ATOM 3902 C CA . GLY B 1 233 ? -2.785 -20.891 -0.065 1 96.62 233 GLY B CA 1
ATOM 3903 C C . GLY B 1 233 ? -2.205 -22.234 -0.437 1 96.62 233 GLY B C 1
ATOM 3904 O O . GLY B 1 233 ? -2.73 -22.922 -1.315 1 96.62 233 GLY B O 1
ATOM 3905 N N . VAL B 1 234 ? -1.095 -22.656 0.166 1 93.88 234 VAL B N 1
ATOM 3906 C CA . VAL B 1 234 ? -0.48 -23.984 0.091 1 93.88 234 VAL B CA 1
ATOM 3907 C C . VAL B 1 234 ? -0.205 -24.5 1.499 1 93.88 234 VAL B C 1
ATOM 3909 O O . VAL B 1 234 ? 0.724 -24.047 2.168 1 93.88 234 VAL B O 1
ATOM 3912 N N . ASN B 1 235 ? -1.011 -25.406 1.901 1 94.31 235 ASN B N 1
ATOM 3913 C CA . ASN B 1 235 ? -0.949 -25.922 3.264 1 94.31 235 ASN B CA 1
ATOM 3914 C C . ASN B 1 235 ? -0.636 -27.422 3.277 1 94.31 235 ASN B C 1
ATOM 3916 O O . ASN B 1 235 ? -1.223 -28.188 2.514 1 94.31 235 ASN B O 1
ATOM 3920 N N . ARG B 1 236 ? 0.293 -27.781 4.09 1 91.62 236 ARG B N 1
ATOM 3921 C CA . ARG B 1 236 ? 0.577 -29.203 4.309 1 91.62 236 ARG B CA 1
ATOM 3922 C C . ARG B 1 236 ? -0.371 -29.797 5.348 1 91.62 236 ARG B C 1
ATOM 3924 O O . ARG B 1 236 ? -0.471 -29.281 6.465 1 91.62 236 ARG B O 1
ATOM 3931 N N . VAL B 1 237 ? -1.118 -30.781 4.887 1 94.5 237 VAL B N 1
ATOM 3932 C CA . VAL B 1 237 ? -2.018 -31.469 5.816 1 94.5 237 VAL B CA 1
ATOM 3933 C C . VAL B 1 237 ? -1.688 -32.938 5.859 1 94.5 237 VAL B C 1
ATOM 3935 O O . VAL B 1 237 ? -1.351 -33.562 4.836 1 94.5 237 VAL B O 1
ATOM 3938 N N . ASP B 1 238 ? -1.755 -33.531 7.07 1 93.69 238 ASP B N 1
ATOM 3939 C CA . ASP B 1 238 ? -1.481 -34.938 7.215 1 93.69 238 ASP B CA 1
ATOM 3940 C C . ASP B 1 238 ? -2.424 -35.781 6.352 1 93.69 238 ASP B C 1
ATOM 3942 O O . ASP B 1 238 ? -3.617 -35.469 6.262 1 93.69 238 ASP B O 1
ATOM 3946 N N . ALA B 1 239 ? -1.861 -36.625 5.609 1 93.56 239 ALA B N 1
ATOM 3947 C CA . ALA B 1 239 ? -2.654 -37.5 4.75 1 93.56 239 ALA B CA 1
ATOM 3948 C C . ALA B 1 239 ? -1.97 -38.844 4.555 1 93.56 239 ALA B C 1
ATOM 3950 O O . ALA B 1 239 ? -0.768 -39 4.797 1 93.56 239 ALA B O 1
ATOM 3951 N N . ASP B 1 240 ? -2.738 -39.844 4.219 1 92.75 240 ASP B N 1
ATOM 3952 C CA . ASP B 1 240 ? -2.23 -41.188 3.969 1 92.75 240 ASP B CA 1
ATOM 3953 C C . ASP B 1 240 ? -1.616 -41.312 2.574 1 92.75 240 ASP B C 1
ATO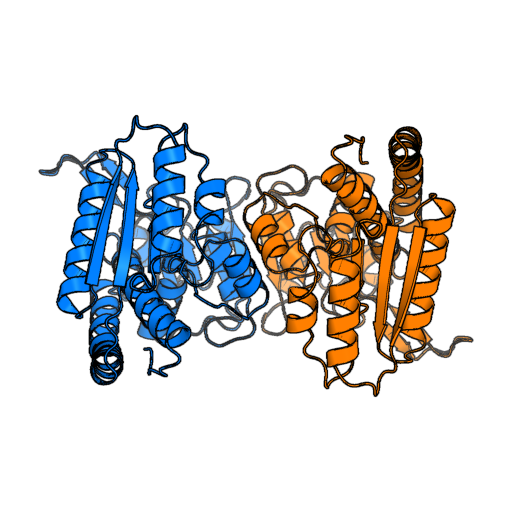M 3955 O O . ASP B 1 240 ? -2.188 -41.938 1.686 1 92.75 240 ASP B O 1
ATOM 3959 N N . THR B 1 241 ? -0.718 -40.594 2.355 1 90.31 241 THR B N 1
ATOM 3960 C CA . THR B 1 241 ? 0.066 -40.625 1.126 1 90.31 241 THR B CA 1
ATOM 3961 C C . THR B 1 241 ? 1.474 -41.156 1.398 1 90.31 241 THR B C 1
ATOM 3963 O O . THR B 1 241 ? 1.855 -41.344 2.555 1 90.31 241 THR B O 1
ATOM 3966 N N . GLU B 1 242 ? 2.268 -41.375 0.419 1 90.19 242 GLU B N 1
ATOM 3967 C CA . GLU B 1 242 ? 3.646 -41.844 0.587 1 90.19 242 GLU B CA 1
ATOM 3968 C C . GLU B 1 242 ? 4.469 -40.812 1.366 1 90.19 242 GLU B C 1
ATOM 3970 O O . GLU B 1 242 ? 5.387 -41.188 2.105 1 90.19 242 GLU B O 1
ATOM 3975 N N . LYS B 1 243 ? 4.176 -39.594 1.267 1 85.31 243 LYS B N 1
ATOM 3976 C CA . LYS B 1 243 ? 4.93 -38.5 1.914 1 85.31 243 LYS B CA 1
ATOM 3977 C C . LYS B 1 243 ? 4.391 -38.219 3.312 1 85.31 243 LYS B C 1
ATOM 3979 O O . LYS B 1 243 ? 5.004 -37.469 4.082 1 85.31 243 LYS B O 1
ATOM 3984 N N . GLY B 1 244 ? 3.258 -38.812 3.557 1 91.12 244 GLY B N 1
ATOM 3985 C CA . GLY B 1 244 ? 2.639 -38.594 4.855 1 91.12 244 GLY B CA 1
ATOM 3986 C C . GLY B 1 244 ? 1.813 -37.344 4.934 1 91.12 244 GLY B C 1
ATOM 3987 O O . GLY B 1 244 ? 1.315 -36.969 6.004 1 91.12 244 GLY B O 1
ATOM 3988 N N . TYR B 1 245 ? 1.853 -36.531 3.785 1 92.44 245 TYR B N 1
ATOM 3989 C CA . TYR B 1 245 ? 1.059 -35.312 3.754 1 92.44 245 TYR B CA 1
ATOM 3990 C C . TYR B 1 245 ? 0.549 -35.031 2.348 1 92.44 245 TYR B C 1
ATOM 3992 O O . TYR B 1 245 ? 0.966 -35.688 1.386 1 92.44 245 TYR B O 1
ATOM 4000 N N . GLU B 1 246 ? -0.379 -34.219 2.289 1 93.31 246 GLU B N 1
ATOM 4001 C CA . GLU B 1 246 ? -0.833 -33.656 1.021 1 93.31 246 GLU B CA 1
ATOM 4002 C C . GLU B 1 246 ? -0.92 -32.125 1.089 1 93.31 246 GLU B C 1
ATOM 4004 O O . GLU B 1 246 ? -1.004 -31.547 2.176 1 93.31 246 GLU B O 1
ATOM 4009 N N . LEU B 1 247 ? -0.746 -31.5 -0.057 1 94.56 247 LEU B N 1
ATOM 4010 C CA . LEU B 1 247 ? -0.868 -30.047 -0.157 1 94.56 247 LEU B CA 1
ATOM 4011 C C . LEU B 1 247 ? -2.295 -29.641 -0.509 1 94.56 247 LEU B C 1
ATOM 4013 O O . LEU B 1 247 ? -2.869 -30.156 -1.473 1 94.56 247 LEU B O 1
ATOM 4017 N N . VAL B 1 248 ? -2.889 -28.828 0.335 1 96.75 248 VAL B N 1
ATOM 4018 C CA . VAL B 1 248 ? -4.227 -28.312 0.063 1 96.75 248 VAL B CA 1
ATOM 4019 C C . VAL B 1 248 ? -4.215 -26.781 0.138 1 96.75 248 VAL B C 1
ATOM 4021 O O . VAL B 1 248 ? -3.33 -26.203 0.759 1 96.75 248 VAL B O 1
ATOM 4024 N N . GLY B 1 249 ? -5.133 -26.172 -0.509 1 98.06 249 GLY B N 1
ATOM 4025 C CA . GLY B 1 249 ? -5.219 -24.719 -0.508 1 98.06 249 GLY B CA 1
ATOM 4026 C C . GLY B 1 249 ? -6.051 -24.172 0.634 1 98.06 249 GLY B C 1
ATOM 4027 O O . GLY B 1 249 ? -6.34 -24.875 1.599 1 98.06 249 GLY B O 1
ATOM 4028 N N . ASP B 1 250 ? -6.324 -22.891 0.557 1 98.69 250 ASP B N 1
ATOM 4029 C CA . ASP B 1 250 ? -7.219 -22.203 1.489 1 98.69 250 ASP B CA 1
ATOM 4030 C C . ASP B 1 250 ? -8.68 -22.5 1.159 1 98.69 250 ASP B C 1
ATOM 4032 O O . ASP B 1 250 ? -9.57 -22.219 1.964 1 98.69 250 ASP B O 1
ATOM 4036 N N . VAL B 1 251 ? -8.938 -23.062 -0.05 1 98.88 251 VAL B N 1
ATOM 4037 C CA . VAL B 1 251 ? -10.281 -23.312 -0.556 1 98.88 251 VAL B CA 1
ATOM 4038 C C . VAL B 1 251 ? -10.516 -24.812 -0.674 1 98.88 251 VAL B C 1
ATOM 4040 O O . VAL B 1 251 ? -9.656 -25.547 -1.168 1 98.88 251 VAL B O 1
ATOM 4043 N N . GLU B 1 252 ? -11.586 -25.281 -0.168 1 98.69 252 GLU B N 1
ATOM 4044 C CA . GLU B 1 252 ? -11.977 -26.672 -0.415 1 98.69 252 GLU B CA 1
ATOM 4045 C C . GLU B 1 252 ? -12.352 -26.891 -1.878 1 98.69 252 GLU B C 1
ATOM 4047 O O . GLU B 1 252 ? -13.414 -26.453 -2.322 1 98.69 252 GLU B O 1
ATOM 4052 N N . TYR B 1 253 ? -11.578 -27.609 -2.602 1 98.31 253 TYR B N 1
ATOM 4053 C CA . TYR B 1 253 ? -11.547 -27.594 -4.059 1 98.31 253 TYR B CA 1
ATOM 4054 C C . TYR B 1 253 ? -12.844 -28.156 -4.633 1 98.31 253 TYR B C 1
ATOM 4056 O O . TYR B 1 253 ? -13.461 -27.562 -5.508 1 98.31 253 TYR B O 1
ATOM 4064 N N . GLU B 1 254 ? -13.281 -29.25 -4.148 1 98.06 254 GLU B N 1
ATOM 4065 C CA . GLU B 1 254 ? -14.383 -29.984 -4.77 1 98.06 254 GLU B CA 1
ATOM 4066 C C . GLU B 1 254 ? -15.68 -29.172 -4.715 1 98.06 254 GLU B C 1
ATOM 4068 O O . GLU B 1 254 ? -16.328 -28.969 -5.746 1 98.06 254 GLU B O 1
ATOM 4073 N N . SER B 1 255 ? -16.062 -28.719 -3.555 1 98.62 255 SER B N 1
ATOM 4074 C CA . SER B 1 255 ? -17.312 -27.969 -3.428 1 98.62 255 SER B CA 1
ATOM 4075 C C . SER B 1 255 ? -17.203 -26.609 -4.098 1 98.62 255 SER B C 1
ATOM 4077 O O . SER B 1 255 ? -18.188 -26.094 -4.633 1 98.62 255 SER B O 1
ATOM 4079 N N . ALA B 1 256 ? -16.062 -25.984 -4.113 1 98.81 256 ALA B N 1
ATOM 4080 C CA . ALA B 1 256 ? -15.852 -24.688 -4.754 1 98.81 256 ALA B CA 1
ATOM 4081 C C . ALA B 1 256 ? -15.945 -24.812 -6.273 1 98.81 256 ALA B C 1
ATOM 4083 O O . ALA B 1 256 ? -16.5 -23.922 -6.941 1 98.81 256 ALA B O 1
ATOM 4084 N N . ALA B 1 257 ? -15.391 -25.906 -6.789 1 98.62 257 ALA B N 1
ATOM 4085 C CA . ALA B 1 257 ? -15.391 -26.125 -8.227 1 98.62 257 ALA B CA 1
ATOM 4086 C C . ALA B 1 257 ? -16.812 -26.25 -8.766 1 98.62 257 ALA B C 1
ATOM 4088 O O . ALA B 1 257 ? -17.062 -25.953 -9.938 1 98.62 257 ALA B O 1
ATOM 4089 N N . GLU B 1 258 ? -17.688 -26.656 -7.906 1 98.31 258 GLU B N 1
ATOM 4090 C CA . GLU B 1 258 ? -19.094 -26.781 -8.312 1 98.31 258 GLU B CA 1
ATOM 4091 C C . GLU B 1 258 ? -19.734 -25.422 -8.547 1 98.31 258 GLU B C 1
ATOM 4093 O O . GLU B 1 258 ? -20.719 -25.312 -9.281 1 98.31 258 GLU B O 1
ATOM 4098 N N . LYS B 1 259 ? -19.219 -24.406 -7.953 1 98.5 259 LYS B N 1
ATOM 4099 C CA . LYS B 1 259 ? -19.766 -23.047 -8.055 1 98.5 259 LYS B CA 1
ATOM 4100 C C . LYS B 1 259 ? -18.984 -22.219 -9.055 1 98.5 259 LYS B C 1
ATOM 4102 O O . LYS B 1 259 ? -19.547 -21.391 -9.773 1 98.5 259 LYS B O 1
ATOM 4107 N N . ALA B 1 260 ? -17.734 -22.438 -9.172 1 98.75 260 ALA B N 1
ATOM 4108 C CA . ALA B 1 260 ? -16.797 -21.547 -9.828 1 98.75 260 ALA B CA 1
ATOM 4109 C C . ALA B 1 260 ? -16.844 -21.703 -11.352 1 98.75 260 ALA B C 1
ATOM 4111 O O . ALA B 1 260 ? -16.953 -22.812 -11.859 1 98.75 260 ALA B O 1
ATOM 4112 N N . SER B 1 261 ? -16.797 -20.594 -12.047 1 98.81 261 SER B N 1
ATOM 4113 C CA . SER B 1 261 ? -16.594 -20.641 -13.492 1 98.81 261 SER B CA 1
ATOM 4114 C C . SER B 1 261 ? -15.164 -21.031 -13.828 1 98.81 261 SER B C 1
ATOM 4116 O O . SER B 1 261 ? -14.914 -21.703 -14.836 1 98.81 261 SER B O 1
ATOM 4118 N N . ALA B 1 262 ? -14.227 -20.609 -13 1 98.88 262 ALA B N 1
ATOM 4119 C CA . ALA B 1 262 ? -12.805 -20.969 -13.094 1 98.88 262 ALA B CA 1
ATOM 4120 C C . ALA B 1 262 ? -12.164 -21.047 -11.711 1 98.88 262 ALA B C 1
ATOM 4122 O O . ALA B 1 262 ? -12.555 -20.328 -10.797 1 98.88 262 ALA B O 1
ATOM 4123 N N . ILE B 1 263 ? -11.227 -21.953 -11.539 1 98.88 263 ILE B N 1
ATOM 4124 C CA . ILE B 1 263 ? -10.633 -22.156 -10.219 1 98.88 263 ILE B CA 1
ATOM 4125 C C . ILE B 1 263 ? -9.195 -22.672 -10.375 1 98.88 263 ILE B C 1
ATOM 4127 O O . ILE B 1 263 ? -8.906 -23.469 -11.273 1 98.88 263 ILE B O 1
ATOM 4131 N N . THR B 1 264 ? -8.266 -22.156 -9.594 1 98.88 264 THR B N 1
ATOM 4132 C CA . THR B 1 264 ? -6.898 -22.672 -9.594 1 98.88 264 THR B CA 1
ATOM 4133 C C . THR B 1 264 ? -6.789 -23.906 -8.703 1 98.88 264 THR B C 1
ATOM 4135 O O . THR B 1 264 ? -7.328 -23.922 -7.602 1 98.88 264 THR B O 1
ATOM 4138 N N . PRO B 1 265 ? -6.086 -24.875 -9.188 1 98.38 265 PRO B N 1
ATOM 4139 C CA . PRO B 1 265 ? -5.82 -26.031 -8.328 1 98.38 265 PRO B CA 1
ATOM 4140 C C . PRO B 1 265 ? -4.656 -25.797 -7.367 1 98.38 265 PRO B C 1
ATOM 4142 O O . PRO B 1 265 ? -3.854 -24.891 -7.574 1 98.38 265 PRO B O 1
ATOM 4145 N N . VAL B 1 266 ? -4.586 -26.562 -6.352 1 96.94 266 VAL B N 1
ATOM 4146 C CA . VAL B 1 266 ? -3.453 -26.625 -5.438 1 96.94 266 VAL B CA 1
ATOM 4147 C C . VAL B 1 266 ? -3.004 -28.062 -5.254 1 96.94 266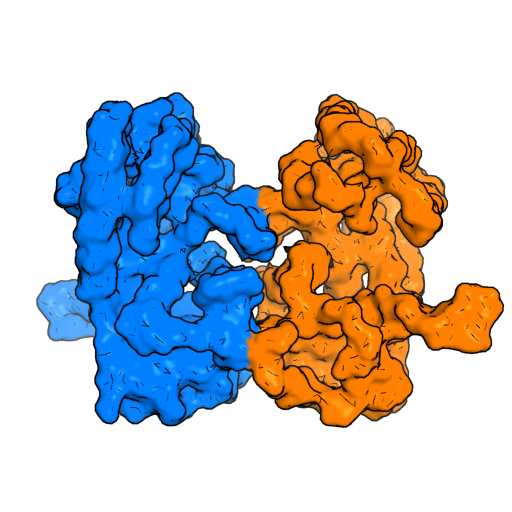 VAL B C 1
ATOM 4149 O O . VAL B 1 266 ? -3.742 -28.891 -4.707 1 96.94 266 VAL B O 1
ATOM 4152 N N . PRO B 1 267 ? -1.95 -28.453 -5.617 1 94.88 267 PRO B N 1
ATOM 4153 C CA . PRO B 1 267 ? -0.915 -27.641 -6.277 1 94.88 267 PRO B CA 1
ATOM 4154 C C . PRO B 1 267 ? -1.201 -27.422 -7.762 1 94.88 267 PRO B C 1
ATOM 4156 O O . PRO B 1 267 ? -2.139 -28.016 -8.312 1 94.88 267 PRO B O 1
ATOM 4159 N N . GLY B 1 268 ? -0.425 -26.484 -8.391 1 96.44 268 GLY B N 1
ATOM 4160 C CA . GLY B 1 268 ? -0.422 -26.391 -9.844 1 96.44 268 GLY B CA 1
ATOM 4161 C C . GLY B 1 268 ? -1.091 -25.125 -10.359 1 96.44 268 GLY B C 1
ATOM 4162 O O . GLY B 1 268 ? -1.076 -24.859 -11.562 1 96.44 268 GLY B O 1
ATOM 4163 N N . GLY B 1 269 ? -1.664 -24.359 -9.453 1 97.62 269 GLY B N 1
ATOM 4164 C CA . GLY B 1 269 ? -2.32 -23.125 -9.844 1 97.62 269 GLY B CA 1
ATOM 416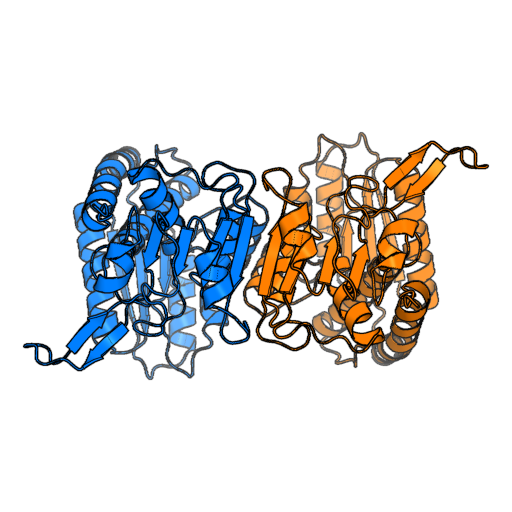5 C C . GLY B 1 269 ? -1.422 -21.906 -9.719 1 97.62 269 GLY B C 1
ATOM 4166 O O . GLY B 1 269 ? -0.74 -21.531 -10.68 1 97.62 269 GLY B O 1
ATOM 4167 N N . VAL B 1 270 ? -1.302 -21.312 -8.5 1 98.06 270 VAL B N 1
ATOM 4168 C CA . VAL B 1 270 ? -0.611 -20.047 -8.281 1 98.06 270 VAL B CA 1
ATOM 4169 C C . VAL B 1 270 ? 0.879 -20.297 -8.062 1 98.06 270 VAL B C 1
ATOM 4171 O O . VAL B 1 270 ? 1.72 -19.516 -8.5 1 98.06 270 VAL B O 1
ATOM 4174 N N . GLY B 1 271 ? 1.263 -21.375 -7.445 1 94.56 271 GLY B N 1
ATOM 4175 C CA . GLY B 1 271 ? 2.633 -21.719 -7.094 1 94.56 271 GLY B CA 1
ATOM 4176 C C . GLY B 1 271 ? 3.594 -21.594 -8.266 1 94.56 271 GLY B C 1
ATOM 4177 O O . GLY B 1 271 ? 4.562 -20.844 -8.203 1 94.56 271 GLY B O 1
ATOM 4178 N N . PRO B 1 272 ? 3.396 -22.312 -9.305 1 94.88 272 PRO B N 1
ATOM 4179 C CA . PRO B 1 272 ? 4.266 -22.234 -10.484 1 94.88 272 PRO B CA 1
ATOM 4180 C C . PRO B 1 272 ? 4.457 -20.812 -10.992 1 94.88 272 PRO B C 1
ATOM 4182 O O . PRO B 1 272 ? 5.535 -20.469 -11.484 1 94.88 272 PRO B O 1
ATOM 4185 N N . MET B 1 273 ? 3.451 -19.984 -10.852 1 97 273 MET B N 1
ATOM 4186 C CA . MET B 1 273 ? 3.512 -18.609 -11.344 1 97 273 MET B CA 1
ATOM 4187 C C . MET B 1 273 ? 4.523 -17.797 -10.547 1 97 273 MET B C 1
ATOM 4189 O O . MET B 1 273 ? 5.199 -16.922 -11.102 1 97 273 MET B O 1
ATOM 4193 N N . THR B 1 274 ? 4.586 -18.047 -9.234 1 94.25 274 THR B N 1
ATOM 4194 C CA . THR B 1 274 ? 5.516 -17.312 -8.383 1 94.25 274 THR B CA 1
ATOM 4195 C C . THR B 1 274 ? 6.945 -17.453 -8.891 1 94.25 274 THR B C 1
ATOM 4197 O O . THR B 1 274 ? 7.656 -16.453 -9.039 1 94.25 274 THR B O 1
ATOM 4200 N N . ARG B 1 275 ? 7.352 -18.609 -9.227 1 92.06 275 ARG B N 1
ATOM 4201 C CA . ARG B 1 275 ? 8.703 -18.875 -9.719 1 92.06 275 ARG B CA 1
ATOM 4202 C C . ARG B 1 275 ? 8.93 -18.234 -11.078 1 92.06 275 ARG B C 1
ATOM 4204 O O . ARG B 1 275 ? 9.977 -17.641 -11.328 1 92.06 275 ARG B O 1
ATOM 4211 N N . ALA B 1 276 ? 7.949 -18.375 -11.914 1 96.06 276 ALA B N 1
ATOM 4212 C CA . ALA B 1 276 ? 8.055 -17.781 -13.25 1 96.06 276 ALA B CA 1
ATOM 4213 C C . ALA B 1 276 ? 8.211 -16.266 -13.172 1 96.06 276 ALA B C 1
ATOM 4215 O O . ALA B 1 276 ? 9.023 -15.688 -13.883 1 96.06 276 ALA B O 1
ATOM 4216 N N . MET B 1 277 ? 7.477 -15.664 -12.266 1 97.56 277 MET B N 1
ATOM 4217 C CA . MET B 1 277 ? 7.504 -14.203 -12.172 1 97.56 277 MET B CA 1
ATOM 4218 C C . MET B 1 277 ? 8.789 -13.727 -11.5 1 97.56 277 MET B C 1
ATOM 4220 O O . MET B 1 277 ? 9.234 -12.602 -11.734 1 97.56 277 MET B O 1
ATOM 4224 N N . LEU B 1 278 ? 9.352 -14.641 -10.672 1 96.56 278 LEU B N 1
ATOM 4225 C CA . LEU B 1 278 ? 10.672 -14.328 -10.133 1 96.56 278 LEU B CA 1
ATOM 4226 C C . LEU B 1 278 ? 11.703 -14.203 -11.25 1 96.56 278 LEU B C 1
ATOM 4228 O O . LEU B 1 278 ? 12.5 -13.258 -11.266 1 96.56 278 LEU B O 1
ATOM 4232 N N . LEU B 1 279 ? 11.672 -15.094 -12.164 1 97.25 279 LEU B N 1
ATOM 4233 C CA . LEU B 1 279 ? 12.555 -15.031 -13.328 1 97.25 279 LEU B CA 1
ATOM 4234 C C . LEU B 1 279 ? 12.25 -13.805 -14.18 1 97.25 279 LEU B C 1
ATOM 4236 O O . LEU B 1 279 ? 13.164 -13.125 -14.648 1 97.25 279 LEU B O 1
ATOM 4240 N N . TYR B 1 280 ? 10.953 -13.562 -14.344 1 98.38 280 TYR B N 1
ATOM 4241 C CA . TYR B 1 280 ? 10.492 -12.375 -15.047 1 98.38 280 TYR B CA 1
ATOM 4242 C C . TYR B 1 280 ? 11.125 -11.117 -14.469 1 98.38 280 TYR B C 1
ATOM 4244 O O . TYR B 1 280 ? 11.719 -10.32 -15.203 1 98.38 280 TYR B O 1
ATOM 4252 N N . ASN B 1 281 ? 11.055 -10.953 -13.188 1 98.5 281 ASN B N 1
ATOM 4253 C CA . ASN B 1 281 ? 11.586 -9.766 -12.523 1 98.5 281 ASN B CA 1
ATOM 4254 C C . ASN B 1 281 ? 13.102 -9.711 -12.602 1 98.5 281 ASN B C 1
ATOM 4256 O O . ASN B 1 281 ? 13.695 -8.633 -12.664 1 98.5 281 ASN B O 1
ATOM 4260 N N . THR B 1 282 ? 13.758 -10.875 -12.57 1 98.38 282 THR B N 1
ATOM 4261 C CA . THR B 1 282 ? 15.211 -10.914 -12.695 1 98.38 282 THR B CA 1
ATOM 4262 C C . THR B 1 282 ? 15.648 -10.406 -14.07 1 98.38 282 THR B C 1
ATOM 4264 O O . THR B 1 282 ? 16.578 -9.609 -14.172 1 98.38 282 THR B O 1
ATOM 4267 N N . VAL B 1 283 ? 14.977 -10.844 -15.078 1 98.56 283 VAL B N 1
ATOM 4268 C CA . VAL B 1 283 ? 15.266 -10.383 -16.438 1 98.56 283 VAL B CA 1
ATOM 4269 C C . VAL B 1 283 ? 14.992 -8.883 -16.547 1 98.56 283 VAL B C 1
ATOM 4271 O O . VAL B 1 283 ? 15.797 -8.133 -17.094 1 98.56 283 VAL B O 1
ATOM 4274 N N . LYS B 1 284 ? 13.859 -8.461 -16.016 1 98.69 284 LYS B N 1
ATOM 4275 C CA . LYS B 1 284 ? 13.523 -7.043 -16.016 1 98.69 284 LYS B CA 1
ATOM 4276 C C . LYS B 1 284 ? 14.594 -6.227 -15.297 1 98.69 284 LYS B C 1
ATOM 4278 O O . LYS B 1 284 ? 14.992 -5.164 -15.773 1 98.69 284 LYS B O 1
ATOM 4283 N N . ALA B 1 285 ? 14.977 -6.746 -14.125 1 98.75 285 ALA B N 1
ATOM 4284 C CA . ALA B 1 285 ? 16.016 -6.066 -13.352 1 98.75 285 ALA B CA 1
ATOM 4285 C C . ALA B 1 285 ? 17.297 -5.914 -14.164 1 98.75 285 ALA B C 1
ATOM 4287 O O . ALA B 1 285 ? 17.906 -4.836 -14.188 1 98.75 285 ALA B O 1
ATOM 4288 N N . THR B 1 286 ? 17.688 -6.949 -14.844 1 98.69 286 THR B N 1
ATOM 4289 C CA . THR B 1 286 ? 18.875 -6.914 -15.68 1 98.69 286 THR B CA 1
ATOM 4290 C C . THR B 1 286 ? 18.734 -5.879 -16.797 1 98.69 286 THR B C 1
ATOM 4292 O O . THR B 1 286 ? 19.641 -5.074 -17.031 1 98.69 286 THR B O 1
ATOM 4295 N N . SER B 1 287 ? 17.609 -5.945 -17.453 1 98.69 287 SER B N 1
ATOM 4296 C CA . SER B 1 287 ? 17.312 -4.984 -18.516 1 98.69 287 SER B CA 1
ATOM 4297 C C . SER B 1 287 ? 17.453 -3.551 -18.016 1 98.69 287 SER B C 1
ATOM 4299 O O . SER B 1 287 ? 18.094 -2.725 -18.656 1 98.69 287 SER B O 1
ATOM 4301 N N . ARG B 1 288 ? 16.891 -3.277 -16.906 1 98 288 ARG B N 1
ATOM 4302 C CA . ARG B 1 288 ? 16.906 -1.939 -16.312 1 98 288 ARG B CA 1
ATOM 4303 C C . ARG B 1 288 ? 18.328 -1.523 -15.922 1 98 288 ARG B C 1
ATOM 4305 O O . ARG B 1 288 ? 18.75 -0.411 -16.234 1 98 288 ARG B O 1
ATOM 4312 N N . GLN B 1 289 ? 19 -2.383 -15.234 1 98.25 289 GLN B N 1
ATOM 4313 C CA . GLN B 1 289 ? 20.312 -2.078 -14.68 1 98.25 289 GLN B CA 1
ATOM 4314 C C . GLN B 1 289 ? 21.344 -1.877 -15.789 1 98.25 289 GLN B C 1
ATOM 4316 O O . GLN B 1 289 ? 22.234 -1.037 -15.664 1 98.25 289 GLN B O 1
ATOM 4321 N N . GLU B 1 290 ? 21.172 -2.59 -16.859 1 97.81 290 GLU B N 1
ATOM 4322 C CA . GLU B 1 290 ? 22.156 -2.541 -17.938 1 97.81 290 GLU B CA 1
ATOM 4323 C C . GLU B 1 290 ? 21.703 -1.582 -19.047 1 97.81 290 GLU B C 1
ATOM 4325 O O . GLU B 1 290 ? 22.469 -1.321 -19.984 1 97.81 290 GLU B O 1
ATOM 4330 N N . GLY B 1 291 ? 20.5 -1.066 -18.953 1 97.81 291 GLY B N 1
ATOM 4331 C CA . GLY B 1 291 ? 19.984 -0.151 -19.953 1 97.81 291 GLY B CA 1
ATOM 4332 C C . GLY B 1 291 ? 19.734 -0.816 -21.297 1 97.81 291 GLY B C 1
ATOM 4333 O O . GLY B 1 291 ? 19.969 -0.221 -22.344 1 97.81 291 GLY B O 1
ATOM 4334 N N . ILE B 1 292 ? 19.391 -2.104 -21.266 1 98 292 ILE B N 1
ATOM 4335 C CA . ILE B 1 292 ? 19.109 -2.873 -22.469 1 98 292 ILE B CA 1
ATOM 4336 C C . ILE B 1 292 ? 17.625 -3.223 -22.516 1 98 292 ILE B C 1
ATOM 4338 O O . ILE B 1 292 ? 17.156 -4.102 -21.781 1 98 292 ILE B O 1
ATOM 4342 N N . PRO B 1 293 ? 16.891 -2.57 -23.406 1 97.62 293 PRO B N 1
ATOM 4343 C CA . PRO B 1 293 ? 15.445 -2.836 -23.453 1 97.62 293 PRO B CA 1
ATOM 4344 C C . PRO B 1 293 ? 15.125 -4.25 -23.938 1 97.62 293 PRO B C 1
ATOM 4346 O O . PRO B 1 293 ? 15.797 -4.77 -24.828 1 97.62 293 PRO B O 1
ATOM 4349 N N . VAL B 1 294 ? 14.281 -4.891 -23.25 1 97.81 294 VAL B N 1
ATOM 4350 C CA . VAL B 1 294 ? 13.805 -6.203 -23.672 1 97.81 294 VAL B CA 1
ATOM 4351 C C . VAL B 1 294 ? 12.273 -6.215 -23.688 1 97.81 294 VAL B C 1
ATOM 4353 O O . VAL B 1 294 ? 11.633 -5.367 -23.062 1 97.81 294 VAL B O 1
ATOM 4356 N N . ASP B 1 295 ? 11.664 -7.133 -24.484 1 96.12 295 ASP B N 1
ATOM 4357 C CA . ASP B 1 295 ? 10.227 -7.359 -24.469 1 96.12 295 ASP B CA 1
ATOM 4358 C C . ASP B 1 295 ? 9.844 -8.391 -23.406 1 96.12 295 ASP B C 1
ATOM 4360 O O . ASP B 1 295 ? 10.219 -9.562 -23.5 1 96.12 295 ASP B O 1
ATOM 4364 N N . LEU B 1 296 ? 9.172 -7.945 -22.406 1 96.88 296 LEU B N 1
ATOM 4365 C CA . LEU B 1 296 ? 8.742 -8.844 -21.344 1 96.88 296 LEU B CA 1
ATOM 4366 C C . LEU B 1 296 ? 7.316 -9.328 -21.594 1 96.88 296 LEU B C 1
ATOM 4368 O O . LEU B 1 296 ? 6.469 -8.578 -22.078 1 96.88 296 LEU B O 1
ATOM 4372 N N . PRO B 1 297 ? 7.172 -10.594 -21.344 1 93.25 297 PRO B N 1
ATOM 4373 C CA . PRO B 1 297 ? 5.824 -11.125 -21.562 1 93.25 297 PRO B CA 1
ATOM 4374 C C . PRO B 1 297 ? 4.801 -10.57 -20.578 1 93.25 297 PRO B C 1
ATOM 4376 O O . PRO B 1 297 ? 5.16 -10.141 -19.469 1 93.25 297 PRO B O 1
#